Protein AF-C7NK26-F1 (afdb_monomer)

Structure (mmCIF, N/CA/C/O backbone):
data_AF-C7NK26-F1
#
_entry.id   AF-C7NK26-F1
#
loop_
_atom_site.group_PDB
_atom_site.id
_atom_site.type_symbol
_atom_site.label_atom_id
_atom_site.label_alt_id
_atom_site.label_comp_id
_atom_site.label_asym_id
_atom_site.label_entity_id
_atom_site.label_seq_id
_atom_site.pdbx_PDB_ins_code
_atom_site.Cartn_x
_atom_site.Cartn_y
_atom_site.Cartn_z
_atom_site.occupancy
_atom_site.B_iso_or_equiv
_atom_site.auth_seq_id
_atom_site.auth_comp_id
_atom_site.auth_asym_id
_atom_site.auth_atom_id
_atom_site.pdbx_PDB_model_num
ATOM 1 N N . MET A 1 1 ? 11.259 28.317 -22.699 1.00 64.19 1 MET A N 1
ATOM 2 C CA . MET A 1 1 ? 11.504 27.214 -23.655 1.00 64.19 1 MET A CA 1
ATOM 3 C C . MET A 1 1 ? 12.281 26.148 -22.908 1.00 64.19 1 MET A C 1
ATOM 5 O O . MET A 1 1 ? 13.003 26.526 -21.998 1.00 64.19 1 MET A O 1
ATOM 9 N N . SER A 1 2 ? 12.074 24.866 -23.210 1.00 86.12 2 SER A N 1
ATOM 10 C CA . SER A 1 2 ? 12.873 23.803 -22.587 1.00 86.12 2 SER A CA 1
ATOM 11 C C . SER A 1 2 ? 14.300 23.854 -23.111 1.00 86.12 2 SER A C 1
ATOM 13 O O . SER A 1 2 ? 14.474 24.020 -24.318 1.00 86.12 2 SER A O 1
ATOM 15 N N . THR A 1 3 ? 15.274 23.704 -22.221 1.00 96.38 3 THR A N 1
ATOM 16 C CA . THR A 1 3 ? 16.693 23.663 -22.591 1.00 96.38 3 THR A CA 1
ATOM 17 C C . THR A 1 3 ? 17.074 22.291 -23.152 1.00 96.38 3 THR A C 1
ATOM 19 O O . THR A 1 3 ? 16.525 21.265 -22.738 1.00 96.38 3 THR A O 1
ATOM 22 N N . VAL A 1 4 ? 17.989 22.257 -24.120 1.00 98.00 4 VAL A N 1
ATOM 23 C CA . VAL A 1 4 ? 18.439 21.047 -24.818 1.00 98.00 4 VAL A CA 1
ATOM 24 C C . VAL A 1 4 ? 19.933 20.836 -24.603 1.00 98.00 4 VAL A C 1
ATOM 26 O O . VAL A 1 4 ? 20.753 21.602 -25.108 1.00 98.00 4 VAL A O 1
ATOM 29 N N . SER A 1 5 ? 20.279 19.734 -23.942 1.00 98.44 5 SER A N 1
ATOM 30 C CA . SER A 1 5 ? 21.644 19.208 -23.903 1.00 98.44 5 SER A CA 1
ATOM 31 C C . SER A 1 5 ? 21.806 18.135 -24.969 1.00 98.44 5 SER A C 1
ATOM 33 O O . SER A 1 5 ? 20.996 17.208 -25.041 1.00 98.44 5 SER A O 1
ATOM 35 N N . VAL A 1 6 ? 22.860 18.223 -25.780 1.00 98.06 6 VAL A N 1
ATOM 36 C CA . VAL A 1 6 ? 23.216 17.180 -26.754 1.00 98.06 6 VAL A CA 1
ATOM 37 C C . VAL A 1 6 ? 24.378 16.360 -26.216 1.00 98.06 6 VAL A C 1
ATOM 39 O O . VAL A 1 6 ? 25.456 16.887 -25.975 1.00 98.06 6 VAL A O 1
ATOM 42 N N . ILE A 1 7 ? 24.164 15.064 -26.037 1.00 97.56 7 ILE A N 1
ATOM 43 C CA . ILE A 1 7 ? 25.136 14.113 -25.515 1.00 97.56 7 ILE A CA 1
ATOM 44 C C . ILE A 1 7 ? 25.756 13.358 -26.689 1.00 97.56 7 ILE A C 1
ATOM 46 O O . ILE A 1 7 ? 25.032 12.759 -27.487 1.00 97.56 7 ILE A O 1
ATOM 50 N N . ILE A 1 8 ? 27.089 13.366 -26.765 1.00 95.56 8 ILE A N 1
ATOM 51 C CA . ILE A 1 8 ? 27.863 12.692 -27.813 1.00 95.56 8 ILE A CA 1
ATOM 52 C C . ILE A 1 8 ? 28.898 11.769 -27.158 1.00 95.56 8 ILE A C 1
ATOM 54 O O . ILE A 1 8 ? 29.943 12.244 -26.707 1.00 95.56 8 ILE A O 1
ATOM 58 N N . PRO A 1 9 ? 28.634 10.454 -27.081 1.00 93.81 9 PRO A N 1
ATOM 59 C CA . PRO A 1 9 ? 29.639 9.470 -26.700 1.00 93.81 9 PRO A CA 1
ATOM 60 C C . PRO A 1 9 ? 30.716 9.342 -27.785 1.00 93.81 9 PRO A C 1
ATOM 62 O O . PRO A 1 9 ? 30.392 9.169 -28.962 1.00 93.81 9 PRO A O 1
ATOM 65 N N . VAL A 1 10 ? 31.990 9.387 -27.393 1.00 90.69 10 VAL A N 1
ATOM 66 C CA . VAL A 1 10 ? 33.137 9.300 -28.309 1.00 90.69 10 VAL A CA 1
ATOM 67 C C . VAL A 1 10 ? 34.118 8.240 -27.818 1.00 90.69 10 VAL A C 1
ATOM 69 O O . VAL A 1 10 ? 34.460 8.193 -26.638 1.00 90.69 10 VAL A O 1
ATOM 72 N N . LEU A 1 11 ? 34.578 7.389 -28.737 1.00 88.38 11 LEU A N 1
ATOM 73 C CA . LEU A 1 11 ? 35.594 6.369 -28.483 1.00 88.38 11 LEU A CA 1
ATOM 74 C C . LEU A 1 11 ? 36.707 6.498 -29.524 1.00 88.38 11 LEU A C 1
ATOM 76 O O . LEU A 1 11 ? 36.567 5.971 -30.624 1.00 88.38 11 LEU A O 1
ATOM 80 N N . ASP A 1 12 ? 37.781 7.207 -29.171 1.00 85.06 12 ASP A N 1
ATOM 81 C CA . ASP A 1 12 ? 38.985 7.386 -30.000 1.00 85.06 12 ASP A CA 1
ATOM 82 C C . ASP A 1 12 ? 38.704 7.879 -31.447 1.00 85.06 12 ASP A C 1
ATOM 84 O O . ASP A 1 12 ? 39.471 7.597 -32.365 1.00 85.06 12 ASP A O 1
ATOM 88 N N . ASP A 1 13 ? 37.606 8.620 -31.667 1.00 84.81 13 ASP A N 1
ATOM 89 C CA . ASP A 1 13 ? 37.124 9.042 -32.999 1.00 84.81 13 ASP A CA 1
ATOM 90 C C . ASP A 1 13 ? 36.952 10.567 -33.099 1.00 84.81 13 ASP A C 1
ATOM 92 O O . ASP A 1 13 ? 35.888 11.135 -33.362 1.00 84.81 13 ASP A O 1
ATOM 96 N N . ALA A 1 14 ? 38.059 11.240 -32.820 1.00 83.94 14 ALA A N 1
ATOM 97 C CA . ALA A 1 14 ? 38.217 12.685 -32.863 1.00 83.94 14 ALA A CA 1
ATOM 98 C C . ALA A 1 14 ? 37.783 13.342 -34.202 1.00 83.94 14 ALA A C 1
ATOM 100 O O . ALA A 1 14 ? 37.093 14.366 -34.161 1.00 83.94 14 ALA A O 1
ATOM 101 N N . PRO A 1 15 ? 38.141 12.797 -35.385 1.00 87.19 15 PRO A N 1
ATOM 102 C CA . PRO A 1 15 ? 37.735 13.375 -36.668 1.00 87.19 15 PRO A CA 1
ATOM 103 C C . PRO A 1 15 ? 36.224 13.316 -36.916 1.00 87.19 15 PRO A C 1
ATOM 105 O O . PRO A 1 15 ? 35.656 14.286 -37.418 1.00 87.19 15 PRO A O 1
ATOM 108 N N . ALA A 1 16 ? 35.562 12.212 -36.551 1.00 88.25 16 ALA A N 1
ATOM 109 C CA . ALA A 1 16 ? 34.112 12.099 -36.682 1.00 88.25 16 ALA A CA 1
ATOM 110 C C . ALA A 1 16 ? 33.396 13.132 -35.797 1.00 88.25 16 ALA A C 1
ATOM 112 O O . ALA A 1 16 ? 32.502 13.839 -36.270 1.00 88.25 16 ALA A O 1
ATOM 113 N N . LEU A 1 17 ? 33.869 13.303 -34.554 1.00 90.38 17 LEU A N 1
ATOM 114 C CA . LEU A 1 17 ? 33.340 14.307 -33.631 1.00 90.38 17 LEU A CA 1
ATOM 115 C C . LEU A 1 17 ? 33.382 15.726 -34.222 1.00 90.38 17 LEU A C 1
ATOM 117 O O . LEU A 1 17 ? 32.386 16.440 -34.123 1.00 90.38 17 LEU A O 1
ATOM 121 N N . ASP A 1 18 ? 34.492 16.144 -34.841 1.00 89.00 18 ASP A N 1
ATOM 122 C CA . ASP A 1 18 ? 34.608 17.493 -35.427 1.00 89.00 18 ASP A CA 1
ATOM 123 C C . ASP A 1 18 ? 33.568 17.720 -36.540 1.00 89.00 18 ASP A C 1
ATOM 125 O O . ASP A 1 18 ? 32.911 18.764 -36.594 1.00 89.00 18 ASP A O 1
ATOM 129 N N . VAL A 1 19 ? 33.322 16.699 -37.367 1.00 90.94 19 VAL A N 1
ATOM 130 C CA . VAL A 1 19 ? 32.265 16.737 -38.388 1.00 90.94 19 VAL A CA 1
ATOM 131 C C . VAL A 1 19 ? 30.880 16.851 -37.744 1.00 90.94 19 VAL A C 1
ATOM 133 O O . VAL A 1 19 ? 30.080 17.692 -38.166 1.00 90.94 19 VAL A O 1
ATOM 136 N N . CYS A 1 20 ? 30.588 16.050 -36.714 1.00 93.44 20 CYS A N 1
ATOM 137 C CA . CYS A 1 20 ? 29.316 16.106 -35.990 1.00 93.44 20 CYS A CA 1
ATOM 138 C C . CYS A 1 20 ? 29.084 17.491 -35.358 1.00 93.44 20 CYS A C 1
ATOM 140 O O . CYS A 1 20 ? 28.006 18.073 -35.514 1.00 93.44 20 CYS A O 1
ATOM 142 N N . LEU A 1 21 ? 30.104 18.077 -34.721 1.00 93.19 21 LEU A N 1
ATOM 143 C CA . LEU A 1 21 ? 30.038 19.436 -34.172 1.00 93.19 21 LEU A CA 1
ATOM 144 C C . LEU A 1 21 ? 29.749 20.473 -35.269 1.00 93.19 21 LEU A C 1
ATOM 146 O O . LEU A 1 21 ? 28.886 21.331 -35.079 1.00 93.19 21 LEU A O 1
ATOM 150 N N . GLY A 1 22 ? 30.356 20.347 -36.453 1.00 92.94 22 GLY A N 1
ATOM 151 C CA . GLY A 1 22 ? 30.059 21.207 -37.606 1.00 92.94 22 GLY A CA 1
ATOM 152 C C . GLY A 1 22 ? 28.618 21.093 -38.134 1.00 92.94 22 GLY A C 1
ATOM 153 O O . GLY A 1 22 ? 28.073 22.043 -38.705 1.00 92.94 22 GLY A O 1
ATOM 154 N N . HIS A 1 23 ? 27.951 19.951 -37.947 1.00 95.12 23 HIS A N 1
ATOM 155 C CA . HIS A 1 23 ? 26.511 19.809 -38.204 1.00 95.12 23 HIS A CA 1
ATOM 156 C C . HIS A 1 23 ? 25.652 20.465 -37.112 1.00 95.12 23 HIS A C 1
ATOM 158 O O . HIS A 1 23 ? 24.614 21.059 -37.416 1.00 95.12 23 HIS A O 1
ATOM 164 N N . LEU A 1 24 ? 26.093 20.425 -35.854 1.00 94.94 24 LEU A N 1
ATOM 165 C CA . LEU A 1 24 ? 25.411 21.108 -34.753 1.00 94.94 24 LEU A CA 1
ATOM 166 C C . LEU A 1 24 ? 25.532 22.639 -34.841 1.00 94.94 24 LEU A C 1
ATOM 168 O O . LEU A 1 24 ? 24.592 23.349 -34.496 1.00 94.94 24 LEU A O 1
ATOM 172 N N . MET A 1 25 ? 26.634 23.165 -35.383 1.00 93.62 25 MET A N 1
ATOM 173 C CA . MET A 1 25 ? 26.797 24.605 -35.648 1.00 93.62 25 MET A CA 1
ATOM 174 C C . MET A 1 25 ? 25.788 25.153 -36.666 1.00 93.62 25 MET A C 1
ATOM 176 O O . MET A 1 25 ? 25.478 26.341 -36.649 1.00 93.62 25 MET A O 1
ATOM 180 N N . ARG A 1 26 ? 25.278 24.300 -37.561 1.00 94.62 26 ARG A N 1
ATOM 181 C CA . ARG A 1 26 ? 24.314 24.674 -38.609 1.00 94.62 26 ARG A CA 1
ATOM 182 C C . ARG A 1 26 ? 22.858 24.570 -38.161 1.00 94.62 26 ARG A C 1
ATOM 184 O O . ARG A 1 26 ? 21.955 24.814 -38.961 1.00 94.62 26 ARG A O 1
ATOM 191 N N . GLN A 1 27 ? 22.609 24.207 -36.903 1.00 96.44 27 GLN A N 1
ATOM 192 C CA . GLN A 1 27 ? 21.247 24.077 -36.405 1.00 96.44 27 GLN A CA 1
ATOM 193 C C . GLN A 1 27 ? 20.533 25.430 -36.403 1.00 96.44 27 GLN A C 1
ATOM 195 O O . GLN A 1 27 ? 21.051 26.430 -35.914 1.00 96.44 27 GLN A O 1
ATOM 200 N N . ARG A 1 28 ? 19.293 25.450 -36.898 1.00 94.38 28 ARG A N 1
ATOM 201 C CA . ARG A 1 28 ? 18.422 26.641 -36.863 1.00 94.38 28 ARG A CA 1
ATOM 202 C C . ARG A 1 28 ? 18.053 27.056 -35.439 1.00 94.38 28 ARG A C 1
ATOM 204 O O . ARG A 1 28 ? 17.758 28.219 -35.193 1.00 94.38 28 ARG A O 1
ATOM 211 N N . VAL A 1 29 ? 18.028 26.084 -34.531 1.00 94.44 29 VAL A N 1
ATOM 212 C CA . VAL A 1 29 ? 17.912 26.274 -33.085 1.00 94.44 29 VAL A CA 1
ATOM 213 C C . VAL A 1 29 ? 19.151 25.632 -32.486 1.00 94.44 29 VAL A C 1
ATOM 215 O O . VAL A 1 29 ? 19.335 24.430 -32.646 1.00 94.44 29 VAL A O 1
ATOM 218 N N . LEU A 1 30 ? 20.015 26.422 -31.859 1.00 96.00 30 LEU A N 1
ATOM 219 C CA . LEU A 1 30 ? 21.247 25.902 -31.272 1.00 96.00 30 LEU A CA 1
ATOM 220 C C . LEU A 1 30 ? 20.942 25.074 -30.013 1.00 96.00 30 LEU A C 1
ATOM 222 O O . LEU A 1 30 ? 19.963 25.371 -29.323 1.00 96.00 30 LEU A O 1
ATOM 226 N N . PRO A 1 31 ? 21.747 24.042 -29.709 1.00 96.62 31 PRO A N 1
ATOM 227 C CA . PRO A 1 31 ? 21.687 23.387 -28.409 1.00 96.62 31 PRO A CA 1
ATOM 228 C C . PRO A 1 31 ? 22.169 24.340 -27.308 1.00 96.62 31 PRO A C 1
ATOM 230 O O . PRO A 1 31 ? 23.065 25.153 -27.536 1.00 96.62 31 PRO A O 1
ATOM 233 N N . ASP A 1 32 ? 21.598 24.219 -26.110 1.00 97.00 32 ASP A N 1
ATOM 234 C CA . ASP A 1 32 ? 22.007 25.020 -24.951 1.00 97.00 32 ASP A CA 1
ATOM 235 C C . ASP A 1 32 ? 23.359 24.556 -24.397 1.00 97.00 32 ASP A C 1
ATOM 237 O O . ASP A 1 32 ? 24.129 25.364 -23.886 1.00 97.00 32 ASP A O 1
ATOM 241 N N . GLU A 1 33 ? 23.670 23.265 -24.527 1.00 95.75 33 GLU A N 1
ATOM 242 C CA . GLU A 1 33 ? 25.011 22.723 -24.309 1.00 95.75 33 GLU A CA 1
ATOM 243 C C . GLU A 1 33 ? 25.246 21.449 -25.128 1.00 95.75 33 GLU A C 1
ATOM 245 O O . GLU A 1 33 ? 24.313 20.730 -25.504 1.00 95.75 33 GLU A O 1
ATOM 250 N N . VAL A 1 34 ? 26.520 21.133 -25.348 1.00 96.25 34 VAL A N 1
ATOM 251 C CA . VAL A 1 34 ? 26.964 19.833 -25.851 1.00 96.25 34 VAL A CA 1
ATOM 252 C C . VAL A 1 34 ? 27.844 19.163 -24.800 1.00 96.25 34 VAL A C 1
ATOM 254 O O . VAL A 1 34 ? 28.833 19.729 -24.339 1.00 96.25 34 VAL A O 1
ATOM 257 N N . VAL A 1 35 ? 27.494 17.939 -24.421 1.00 95.62 35 VAL A N 1
ATOM 258 C CA . VAL A 1 35 ? 28.255 17.097 -23.499 1.00 95.62 35 VAL A CA 1
ATOM 259 C C . VAL A 1 35 ? 28.944 16.008 -24.310 1.00 95.62 35 VAL A C 1
ATOM 261 O O . VAL A 1 35 ? 28.315 15.056 -24.771 1.00 95.62 35 VAL A O 1
ATOM 264 N N . VAL A 1 36 ? 30.251 16.155 -24.496 1.00 94.50 36 VAL A N 1
ATOM 265 C CA . VAL A 1 36 ? 31.098 15.148 -25.137 1.00 94.50 36 VAL A CA 1
ATOM 266 C C . VAL A 1 36 ? 31.571 14.182 -24.063 1.00 94.50 36 VAL A C 1
ATOM 268 O O . VAL A 1 36 ? 32.227 14.596 -23.108 1.00 94.50 36 VAL A O 1
ATOM 271 N N . VAL A 1 37 ? 31.244 12.901 -24.206 1.00 93.50 37 VAL A N 1
ATOM 272 C CA . VAL A 1 37 ? 31.674 11.873 -23.253 1.00 93.50 37 VAL A CA 1
ATOM 273 C C . VAL A 1 37 ? 32.860 11.128 -23.837 1.00 93.50 37 VAL A C 1
ATOM 275 O O . VAL A 1 37 ? 32.704 10.337 -24.767 1.00 93.50 37 VAL A O 1
ATOM 278 N N . ASP A 1 38 ? 34.039 11.408 -23.294 1.00 90.94 38 ASP A N 1
ATOM 279 C CA . ASP A 1 38 ? 35.284 10.757 -23.674 1.00 90.94 38 ASP A CA 1
ATOM 280 C C . ASP A 1 38 ? 35.380 9.397 -22.983 1.00 90.94 38 ASP A C 1
ATOM 282 O O . ASP A 1 38 ? 35.500 9.305 -21.755 1.00 90.94 38 ASP A O 1
ATOM 286 N N . ASN A 1 39 ? 35.277 8.348 -23.791 1.00 88.44 39 ASN A N 1
ATOM 287 C CA . ASN A 1 39 ? 35.291 6.959 -23.358 1.00 88.44 39 ASN A CA 1
ATOM 288 C C . ASN A 1 39 ? 36.464 6.167 -23.968 1.00 88.44 39 ASN A C 1
ATOM 290 O O . ASN A 1 39 ? 36.445 4.933 -23.964 1.00 88.44 39 ASN A O 1
ATOM 294 N N . GLY A 1 40 ? 37.453 6.883 -24.523 1.00 80.88 40 GLY A N 1
ATOM 295 C CA . GLY A 1 40 ? 38.662 6.347 -25.144 1.00 80.88 40 GLY A CA 1
ATOM 296 C C . GLY A 1 40 ? 39.924 6.506 -24.300 1.00 80.88 40 GLY A C 1
ATOM 297 O O . GLY A 1 40 ? 39.919 7.077 -23.211 1.00 80.88 40 GLY A O 1
ATOM 298 N N . GLU A 1 41 ? 41.020 5.958 -24.820 1.00 70.94 41 GLU A N 1
ATOM 299 C CA . GLU A 1 41 ? 42.360 6.097 -24.231 1.00 70.94 41 GLU A CA 1
ATOM 300 C C . GLU A 1 41 ? 43.069 7.352 -24.759 1.00 70.94 41 GLU A C 1
ATOM 302 O O . GLU A 1 41 ? 43.975 7.884 -24.113 1.00 70.94 41 GLU A O 1
ATOM 307 N N . GLN A 1 42 ? 42.653 7.844 -25.930 1.00 69.25 42 GLN A N 1
ATOM 308 C CA . GLN A 1 42 ? 43.178 9.065 -26.526 1.00 69.25 42 GLN A CA 1
ATOM 309 C C . GLN A 1 42 ? 42.369 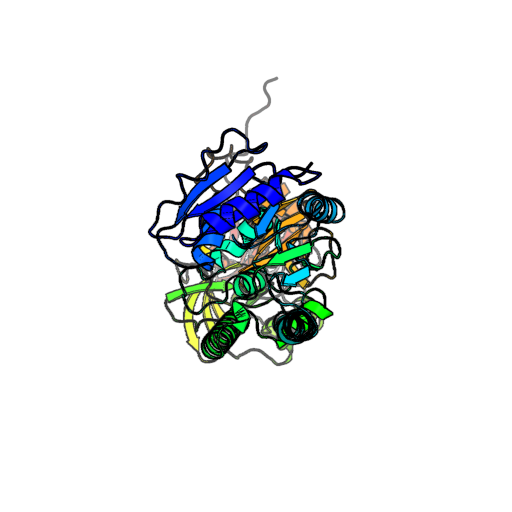10.283 -26.057 1.00 69.25 42 GLN A C 1
ATOM 311 O O . GLN A 1 42 ? 41.156 10.310 -26.258 1.00 69.25 42 GLN A O 1
ATOM 316 N N . PRO A 1 43 ? 43.007 11.329 -25.491 1.00 64.62 43 PRO A N 1
ATOM 317 C CA . PRO A 1 43 ? 42.287 12.504 -25.018 1.00 64.62 43 PRO A CA 1
ATOM 318 C C . PRO A 1 43 ? 41.560 13.225 -26.159 1.00 64.62 43 PRO A C 1
ATOM 320 O O . PRO A 1 43 ? 42.174 13.887 -26.997 1.00 64.62 43 PRO A O 1
ATOM 323 N N . THR A 1 44 ? 40.231 13.192 -26.133 1.00 67.31 44 THR A N 1
ATOM 324 C CA . THR A 1 44 ? 39.365 13.937 -27.062 1.00 67.31 44 THR A CA 1
ATOM 325 C C . THR A 1 44 ? 39.319 15.436 -26.700 1.00 67.31 44 THR A C 1
ATOM 327 O O . THR A 1 44 ? 38.918 16.292 -27.492 1.00 67.31 44 THR A O 1
ATOM 330 N N . ALA A 1 45 ? 39.815 15.788 -25.505 1.00 56.88 45 ALA A N 1
ATOM 331 C CA . ALA A 1 45 ? 39.828 17.135 -24.932 1.00 56.88 45 ALA A CA 1
ATOM 332 C C . ALA A 1 45 ? 40.553 18.205 -25.778 1.00 56.88 45 ALA A C 1
ATOM 334 O O . ALA A 1 45 ? 40.286 19.395 -25.601 1.00 56.88 45 ALA A O 1
ATOM 335 N N . GLY A 1 46 ? 41.452 17.811 -26.690 1.00 57.72 46 GLY A N 1
ATOM 336 C CA . GLY A 1 46 ? 42.164 18.738 -27.578 1.00 57.72 46 GLY A CA 1
ATOM 337 C C . GLY A 1 46 ? 41.283 19.381 -28.658 1.00 57.72 46 GLY A C 1
ATOM 338 O O . GLY A 1 46 ? 41.512 20.533 -29.014 1.00 57.72 46 GLY A O 1
ATOM 339 N N . LEU A 1 47 ? 40.246 18.680 -29.135 1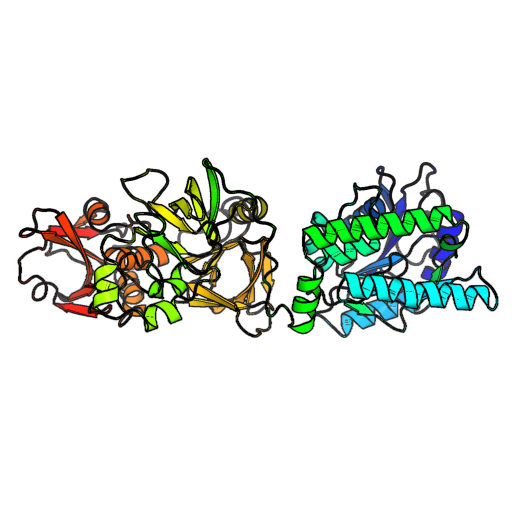.00 58.38 47 LEU A N 1
ATOM 340 C CA . LEU A 1 47 ? 39.346 19.149 -30.205 1.00 58.38 47 LEU A CA 1
ATOM 341 C C . LEU A 1 47 ? 38.161 19.976 -29.695 1.00 58.38 47 LEU A C 1
ATOM 343 O O . LEU A 1 47 ? 37.604 20.789 -30.424 1.00 58.38 47 LEU A O 1
ATOM 347 N N . VAL A 1 48 ? 37.808 19.817 -28.419 1.00 59.78 48 VAL A N 1
ATOM 348 C CA . VAL A 1 48 ? 36.651 20.475 -27.787 1.00 59.78 48 VAL A CA 1
ATOM 349 C C . VAL A 1 48 ? 36.951 21.921 -27.347 1.00 59.78 48 VAL A C 1
ATOM 351 O O . VAL A 1 48 ? 36.055 22.671 -26.974 1.00 59.78 48 VAL A O 1
ATOM 354 N N . ARG A 1 49 ? 38.209 22.369 -27.448 1.00 57.50 49 ARG A N 1
ATOM 355 C CA . ARG A 1 49 ? 38.643 23.745 -27.122 1.00 57.50 49 ARG A CA 1
ATOM 356 C C . ARG A 1 49 ? 38.568 24.717 -28.306 1.00 57.50 49 ARG A C 1
ATOM 358 O O . ARG A 1 49 ? 39.309 25.697 -28.353 1.00 57.50 49 ARG A O 1
ATOM 365 N N . ARG A 1 50 ? 37.693 24.445 -29.269 1.00 64.88 50 ARG A N 1
ATOM 366 C CA . ARG A 1 50 ? 37.381 25.356 -30.370 1.00 64.88 50 ARG A CA 1
ATOM 367 C C . ARG A 1 50 ? 36.599 26.558 -29.836 1.00 64.88 50 ARG A C 1
ATOM 369 O O . ARG A 1 50 ? 35.461 26.422 -29.401 1.00 64.88 50 ARG A O 1
ATOM 376 N N . SER A 1 51 ? 37.222 27.735 -29.837 1.00 59.44 51 SER A N 1
ATOM 377 C CA . SER A 1 51 ? 36.611 28.998 -29.392 1.00 59.44 51 SER A CA 1
ATOM 378 C C . SER A 1 51 ? 35.567 29.559 -30.368 1.00 59.44 51 SER A C 1
ATOM 380 O O . SER A 1 51 ? 34.944 30.573 -30.070 1.00 59.44 51 SER A O 1
ATOM 382 N N . ASP A 1 52 ? 35.372 28.917 -31.522 1.00 78.88 52 ASP A N 1
ATOM 383 C CA . ASP A 1 52 ? 34.445 29.316 -32.584 1.00 78.88 52 ASP A CA 1
ATOM 384 C C . ASP A 1 52 ? 33.089 28.586 -32.549 1.00 78.88 52 ASP A C 1
ATOM 386 O O . ASP A 1 52 ? 32.234 28.837 -33.399 1.00 78.88 52 ASP A O 1
ATOM 390 N N . LEU A 1 53 ? 32.860 27.700 -31.573 1.00 86.75 53 LEU A N 1
ATOM 391 C CA . LEU A 1 53 ? 31.568 27.031 -31.411 1.00 86.75 53 LEU A CA 1
ATOM 392 C C . LEU A 1 53 ? 30.523 27.989 -30.802 1.00 86.75 53 LEU A C 1
ATOM 394 O O . LEU A 1 53 ? 30.802 28.640 -29.795 1.00 86.75 53 LEU A O 1
ATOM 398 N N . PRO A 1 54 ? 29.296 28.061 -31.357 1.00 90.44 54 PRO A N 1
ATOM 399 C CA . PRO A 1 54 ? 28.262 28.991 -30.900 1.00 90.44 54 PRO A CA 1
ATOM 400 C C . PRO A 1 54 ? 27.479 28.488 -29.670 1.00 90.44 54 PRO A C 1
ATOM 402 O O . PRO A 1 54 ? 26.475 29.088 -29.296 1.00 90.44 54 PRO A O 1
ATOM 405 N N . PHE A 1 55 ? 27.909 27.383 -29.058 1.00 91.44 55 PHE A N 1
ATOM 406 C CA . PHE A 1 55 ? 27.308 26.757 -27.878 1.00 91.44 55 PHE A CA 1
ATOM 407 C C . PHE A 1 55 ? 28.409 26.229 -26.944 1.00 91.44 55 PHE A C 1
ATOM 409 O O . PHE A 1 55 ? 29.497 25.880 -27.414 1.00 91.44 55 PHE A O 1
ATOM 416 N N . PRO A 1 56 ? 28.157 26.147 -25.625 1.00 92.38 56 PRO A N 1
ATOM 417 C CA . PRO A 1 56 ? 29.130 25.614 -24.685 1.00 92.38 56 PRO A CA 1
ATOM 418 C C . PRO A 1 56 ? 29.303 24.107 -24.889 1.00 92.38 56 PRO A C 1
ATOM 420 O O . PRO A 1 56 ? 28.327 23.365 -25.016 1.00 92.38 56 PRO A O 1
ATOM 423 N N . VAL A 1 57 ? 30.557 23.651 -24.879 1.00 91.75 57 VAL A N 1
ATOM 424 C CA . VAL A 1 57 ? 30.890 22.226 -24.926 1.00 91.75 57 VAL A CA 1
ATOM 425 C C . VAL A 1 57 ? 31.625 21.823 -23.658 1.00 91.75 57 VAL A C 1
ATOM 427 O O . VAL A 1 57 ? 32.597 22.464 -23.256 1.00 91.75 57 VAL A O 1
ATOM 430 N N . ARG A 1 58 ? 31.172 20.740 -23.028 1.00 90.56 58 ARG A N 1
ATOM 431 C CA . ARG A 1 58 ? 31.797 20.156 -21.841 1.00 90.56 58 ARG A CA 1
ATOM 432 C C . ARG A 1 58 ? 32.236 18.734 -22.127 1.00 90.56 58 ARG A C 1
ATOM 434 O O . ARG A 1 58 ? 31.481 17.951 -22.692 1.00 90.56 58 ARG A O 1
ATOM 441 N N . VAL A 1 59 ? 33.449 18.408 -21.695 1.00 90.69 59 VAL A N 1
ATOM 442 C CA . VAL A 1 59 ? 33.991 17.052 -21.781 1.00 90.69 59 VAL A CA 1
ATOM 443 C C . VAL A 1 59 ? 33.795 16.350 -20.447 1.00 90.69 59 VAL A C 1
ATOM 445 O O . VAL A 1 59 ? 34.197 16.871 -19.407 1.00 90.69 59 VAL A O 1
ATOM 448 N N . VAL A 1 60 ? 33.186 15.172 -20.487 1.00 92.19 60 VAL A N 1
ATOM 449 C CA . VAL A 1 60 ? 33.030 14.265 -19.350 1.00 92.19 60 VAL A CA 1
ATOM 450 C C . VAL A 1 60 ? 33.875 13.036 -19.632 1.00 92.19 60 VAL A C 1
ATOM 452 O O . VAL A 1 60 ? 33.734 12.426 -20.686 1.00 92.19 60 VAL A O 1
ATOM 455 N N . HIS A 1 61 ? 34.760 12.677 -18.709 1.00 91.38 61 HIS A N 1
ATOM 456 C CA . HIS A 1 61 ? 35.548 11.457 -18.830 1.00 91.38 61 HIS A CA 1
ATOM 457 C C . HIS A 1 61 ? 34.809 10.295 -18.159 1.00 91.38 61 HIS A C 1
ATOM 459 O O . HIS A 1 61 ? 34.493 10.381 -16.972 1.00 91.38 61 HIS A O 1
ATOM 465 N N . GLU A 1 62 ? 34.545 9.219 -18.904 1.00 92.25 62 GLU A N 1
ATOM 466 C CA . GLU A 1 62 ? 33.980 7.977 -18.367 1.00 92.25 62 GLU A CA 1
ATOM 467 C C . GLU A 1 62 ? 35.019 6.852 -18.504 1.00 92.25 62 GLU A C 1
ATOM 469 O O . GLU A 1 62 ? 35.258 6.379 -19.620 1.00 92.25 62 GLU A O 1
ATOM 474 N N . PRO A 1 63 ? 35.638 6.410 -17.394 1.00 87.38 63 PRO A N 1
ATOM 475 C CA . PRO A 1 63 ? 36.708 5.415 -17.430 1.00 87.38 63 PRO A CA 1
ATOM 476 C C . PRO A 1 63 ? 36.220 4.005 -17.797 1.00 87.38 63 PRO A C 1
ATOM 478 O O . PRO A 1 63 ? 37.010 3.172 -18.246 1.00 87.38 63 PRO A O 1
ATOM 481 N N . ARG A 1 64 ? 34.931 3.690 -17.615 1.00 88.19 64 ARG A N 1
ATOM 482 C CA . ARG A 1 64 ? 34.374 2.383 -17.985 1.00 88.19 64 ARG A CA 1
ATOM 483 C C . ARG A 1 64 ? 34.047 2.373 -19.466 1.00 88.19 64 ARG A C 1
ATOM 485 O O . ARG A 1 64 ? 33.069 2.980 -19.903 1.00 88.19 64 ARG A O 1
ATOM 492 N N . ARG A 1 65 ? 34.835 1.642 -20.249 1.00 86.62 65 ARG A N 1
ATOM 493 C CA . ARG A 1 65 ? 34.643 1.525 -21.698 1.00 86.62 65 ARG A CA 1
ATOM 494 C C . ARG A 1 65 ? 33.307 0.855 -22.044 1.00 86.62 65 ARG A C 1
ATOM 496 O O . ARG A 1 65 ? 33.068 -0.293 -21.678 1.00 86.62 65 ARG A O 1
ATOM 503 N N . GLY A 1 66 ? 32.473 1.546 -22.813 1.00 86.81 66 GLY A N 1
ATOM 504 C CA . GLY A 1 66 ? 31.171 1.069 -23.262 1.00 86.81 66 GLY A CA 1
ATOM 505 C C . GLY A 1 66 ? 30.233 2.208 -23.663 1.00 86.81 66 GLY A C 1
ATOM 506 O O . GLY A 1 66 ? 30.125 3.227 -22.992 1.00 86.81 66 GLY A O 1
ATOM 507 N N . THR A 1 67 ? 29.471 2.018 -24.741 1.00 87.69 67 THR A N 1
ATOM 508 C CA . THR A 1 67 ? 28.479 3.016 -25.178 1.00 87.69 67 THR A CA 1
ATOM 509 C C . THR A 1 67 ? 27.396 3.258 -24.117 1.00 87.69 67 THR A C 1
ATOM 511 O O . THR A 1 67 ? 26.920 4.383 -23.974 1.00 87.69 67 THR A O 1
ATOM 514 N N . ALA A 1 68 ? 27.022 2.225 -23.351 1.00 89.00 68 ALA A N 1
ATOM 515 C CA . ALA A 1 68 ? 26.016 2.321 -22.293 1.00 89.00 68 ALA A CA 1
ATOM 516 C C . ALA A 1 68 ? 26.493 3.175 -21.104 1.00 89.00 68 ALA A C 1
ATOM 518 O O . ALA A 1 68 ? 25.782 4.094 -20.700 1.00 89.00 68 ALA A O 1
ATOM 519 N N . SER A 1 69 ? 27.702 2.921 -20.591 1.00 91.25 69 SER A N 1
ATOM 520 C CA . SER A 1 69 ? 28.321 3.718 -19.524 1.00 91.25 69 SER A CA 1
ATOM 521 C C . SER A 1 69 ? 28.552 5.161 -19.966 1.00 91.25 69 SER A C 1
ATOM 523 O O . SER A 1 69 ? 28.158 6.080 -19.252 1.00 91.25 69 SER A O 1
ATOM 525 N N . ALA A 1 70 ? 29.078 5.374 -21.176 1.00 92.75 70 ALA A N 1
ATOM 526 C CA . ALA A 1 70 ? 29.286 6.714 -21.718 1.00 92.75 70 ALA A CA 1
ATOM 527 C C . ALA A 1 70 ? 27.966 7.491 -21.873 1.00 92.75 70 ALA A C 1
ATOM 529 O O . ALA A 1 70 ? 27.874 8.660 -21.509 1.00 92.75 70 ALA A O 1
ATOM 530 N N . THR A 1 71 ? 26.910 6.836 -22.363 1.00 94.19 71 THR A N 1
ATOM 531 C CA . THR A 1 71 ? 25.582 7.457 -22.472 1.00 94.19 71 THR A CA 1
ATOM 532 C C . THR A 1 71 ? 25.034 7.855 -21.102 1.00 94.19 71 THR A C 1
ATOM 534 O O . THR A 1 71 ? 24.565 8.981 -20.946 1.00 94.19 71 THR A O 1
ATOM 537 N N . ALA A 1 72 ? 25.104 6.955 -20.116 1.00 94.69 72 ALA A N 1
ATOM 538 C CA . ALA A 1 72 ? 24.623 7.221 -18.763 1.00 94.69 72 ALA A CA 1
ATOM 539 C C . ALA A 1 72 ? 25.378 8.395 -18.119 1.00 94.69 72 ALA A C 1
ATOM 541 O O . ALA A 1 72 ? 24.745 9.343 -17.664 1.00 94.69 72 ALA A O 1
ATOM 542 N N . ALA A 1 73 ? 26.714 8.392 -18.193 1.00 95.44 73 ALA A N 1
ATOM 543 C CA . ALA A 1 73 ? 27.550 9.477 -17.682 1.00 95.44 73 ALA A CA 1
ATOM 5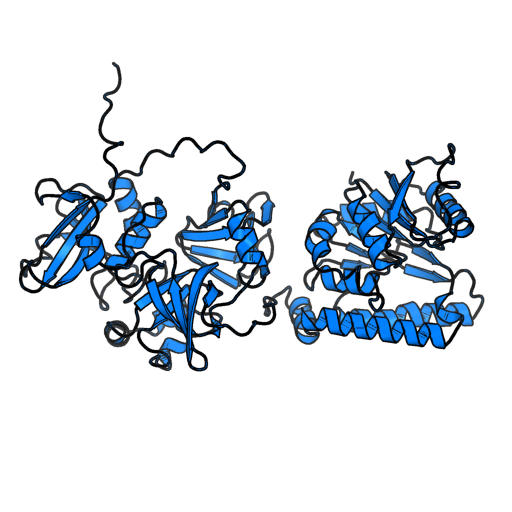44 C C . ALA A 1 73 ? 27.225 10.827 -18.341 1.00 95.44 73 ALA A C 1
ATOM 546 O O . ALA A 1 73 ? 27.155 11.852 -17.666 1.00 95.44 73 ALA A O 1
ATOM 547 N N . GLY A 1 74 ? 26.980 10.833 -19.655 1.00 96.12 74 GLY A N 1
ATOM 548 C CA . GLY A 1 74 ? 26.570 12.036 -20.376 1.00 96.12 74 GLY A CA 1
ATOM 549 C C . GLY A 1 74 ? 25.207 12.565 -19.937 1.00 96.12 74 GLY A C 1
ATOM 550 O O . GLY A 1 74 ? 25.058 13.769 -19.737 1.00 96.12 74 GLY A O 1
ATOM 551 N N . PHE A 1 75 ? 24.221 11.683 -19.752 1.00 97.12 75 PHE A N 1
ATOM 552 C CA . PHE A 1 75 ? 22.898 12.070 -19.256 1.00 97.12 75 PHE A CA 1
ATOM 553 C C . PHE A 1 75 ? 22.918 12.548 -17.805 1.00 97.12 75 PHE A C 1
ATOM 555 O O . PHE A 1 75 ? 22.216 13.504 -17.488 1.00 97.12 75 PHE A O 1
ATOM 562 N N . ASP A 1 76 ? 23.724 11.929 -16.943 1.00 96.31 76 ASP A N 1
ATOM 563 C CA . ASP A 1 76 ? 23.890 12.356 -15.549 1.00 96.31 76 ASP A CA 1
ATOM 564 C C . ASP A 1 76 ? 24.600 13.704 -15.438 1.00 96.31 76 ASP A C 1
ATOM 566 O O . ASP A 1 76 ? 24.302 14.500 -14.548 1.00 96.31 76 ASP A O 1
ATOM 570 N N . ALA A 1 77 ? 25.535 13.972 -16.347 1.00 95.69 77 ALA A N 1
ATOM 571 C CA . ALA A 1 77 ? 26.275 15.217 -16.357 1.00 95.69 77 ALA A CA 1
ATOM 572 C C . ALA A 1 77 ? 25.463 16.388 -16.924 1.00 95.69 77 ALA A C 1
ATOM 574 O O . ALA A 1 77 ? 25.766 17.526 -16.571 1.00 95.69 77 ALA A O 1
ATOM 575 N N . ALA A 1 78 ? 24.504 16.146 -17.819 1.00 97.06 78 ALA A N 1
ATOM 576 C CA . ALA A 1 78 ? 23.760 17.173 -18.546 1.00 97.06 78 ALA A CA 1
ATOM 577 C C . ALA A 1 78 ? 22.832 18.027 -17.654 1.00 97.06 78 ALA A C 1
ATOM 579 O O . ALA A 1 78 ? 22.256 17.554 -16.678 1.00 97.06 78 ALA A O 1
ATOM 580 N N . HIS A 1 79 ? 22.658 19.294 -18.028 1.00 95.56 79 HIS A N 1
ATOM 581 C CA . HIS A 1 79 ? 21.872 20.301 -17.307 1.00 95.56 79 HIS A CA 1
ATOM 582 C C . HIS A 1 79 ? 20.535 20.651 -17.979 1.00 95.56 79 HIS A C 1
ATOM 584 O O . HIS A 1 79 ? 19.718 21.358 -17.391 1.00 95.56 79 HIS A O 1
ATOM 590 N N . GLY A 1 80 ? 20.323 20.218 -19.220 1.00 94.50 80 GLY A N 1
ATOM 591 C CA . GLY A 1 80 ? 19.146 20.554 -20.010 1.00 94.50 80 GLY A CA 1
ATOM 592 C C . GLY A 1 80 ? 17.889 19.804 -19.572 1.00 94.50 80 GLY A C 1
ATOM 593 O O . GLY A 1 80 ? 17.948 18.660 -19.124 1.00 94.50 80 GLY A O 1
ATOM 594 N N . ASP A 1 81 ? 16.723 20.418 -19.779 1.00 95.69 81 ASP A N 1
ATOM 595 C CA . ASP A 1 81 ? 15.418 19.777 -19.571 1.00 95.69 81 ASP A CA 1
ATOM 596 C C . ASP A 1 81 ? 15.208 18.576 -20.510 1.00 95.69 81 ASP A C 1
ATOM 598 O O . ASP A 1 81 ? 14.485 17.621 -20.189 1.00 95.69 81 ASP A O 1
ATOM 602 N N . LEU A 1 82 ? 15.802 18.657 -21.703 1.00 97.88 82 LEU A N 1
ATOM 603 C CA . LEU A 1 82 ? 15.766 17.658 -22.760 1.00 97.88 82 LEU A CA 1
ATOM 604 C C . LEU A 1 82 ? 17.183 17.152 -23.030 1.00 97.88 82 LEU A C 1
ATOM 606 O O . LEU A 1 82 ? 18.087 17.922 -23.344 1.00 97.88 82 LEU A O 1
ATOM 610 N N . LEU A 1 83 ? 17.344 15.838 -22.953 1.00 98.19 83 LEU A N 1
ATOM 611 C CA . LEU A 1 83 ? 18.590 15.125 -23.184 1.00 98.19 83 LEU A CA 1
ATOM 612 C C . LEU A 1 83 ? 18.520 14.487 -24.567 1.00 98.19 83 LEU A C 1
ATOM 614 O O . LEU A 1 83 ? 17.851 13.468 -24.755 1.00 98.19 83 LEU A O 1
ATOM 618 N N . ALA A 1 84 ? 19.152 15.115 -25.550 1.00 97.50 84 ALA A N 1
ATOM 619 C CA . ALA A 1 84 ? 19.273 14.594 -26.903 1.00 97.50 84 ALA A CA 1
ATOM 620 C C . ALA A 1 84 ? 20.571 13.800 -27.041 1.00 97.50 84 ALA A C 1
ATOM 622 O O . ALA A 1 84 ? 21.583 14.167 -26.455 1.00 97.50 84 ALA A O 1
ATOM 623 N N . ARG A 1 85 ? 20.563 12.721 -27.820 1.00 96.50 85 ARG A N 1
ATOM 624 C CA . ARG A 1 85 ? 21.757 11.911 -28.064 1.00 96.50 85 ARG A CA 1
ATOM 625 C C . ARG A 1 85 ? 21.914 11.603 -29.547 1.00 96.50 85 ARG A C 1
ATOM 627 O O . ARG A 1 85 ? 20.953 11.194 -30.207 1.00 96.50 85 ARG A O 1
ATOM 634 N N . CYS A 1 86 ? 23.146 11.751 -30.018 1.00 94.44 86 CYS A N 1
ATOM 635 C CA . CYS A 1 86 ? 23.643 11.164 -31.255 1.00 94.44 86 CYS A CA 1
ATOM 636 C C . CYS A 1 86 ? 25.068 10.627 -31.040 1.00 94.44 86 CYS A C 1
ATOM 638 O O . CYS A 1 86 ? 25.718 10.960 -30.050 1.00 94.44 86 CYS A O 1
ATOM 640 N N . ASP A 1 87 ? 25.543 9.772 -31.940 1.00 92.12 87 ASP A N 1
ATOM 641 C CA . ASP A 1 87 ? 26.902 9.223 -31.877 1.00 92.12 87 ASP A CA 1
ATOM 642 C C . ASP A 1 87 ? 27.903 10.167 -32.580 1.00 92.12 87 ASP A C 1
ATOM 644 O O . ASP A 1 87 ? 27.504 11.079 -33.306 1.00 92.12 87 ASP A O 1
ATOM 648 N N . ALA A 1 88 ? 29.208 9.975 -32.368 1.00 90.94 88 ALA A N 1
ATOM 649 C CA . ALA A 1 88 ? 30.247 10.847 -32.935 1.00 90.94 88 ALA A CA 1
ATOM 650 C C . ALA A 1 88 ? 30.274 10.874 -34.476 1.00 90.94 88 ALA A C 1
ATOM 652 O O . ALA A 1 88 ? 30.647 11.881 -35.064 1.00 90.94 88 ALA A O 1
ATOM 653 N N . ASP A 1 89 ? 29.859 9.790 -35.134 1.00 90.06 89 ASP A N 1
ATOM 654 C CA . ASP A 1 89 ? 29.791 9.638 -36.595 1.00 90.06 89 ASP A CA 1
ATOM 655 C C . ASP A 1 89 ? 28.467 10.138 -37.202 1.00 90.06 89 ASP A C 1
ATOM 657 O O . ASP A 1 89 ? 28.222 10.022 -38.409 1.00 90.06 89 ASP A O 1
ATOM 661 N N . CYS A 1 90 ? 27.594 10.707 -36.370 1.00 93.12 90 CYS A N 1
ATOM 662 C CA . CYS A 1 90 ? 26.316 11.236 -36.804 1.00 93.12 90 CYS A CA 1
ATOM 663 C C . CYS A 1 90 ? 26.451 12.601 -37.483 1.00 93.12 90 CYS A C 1
ATOM 665 O O . CYS A 1 90 ? 27.228 13.474 -37.106 1.00 93.12 90 CYS A O 1
ATOM 667 N N . ARG A 1 91 ? 25.582 12.819 -38.465 1.00 94.62 91 ARG A N 1
ATOM 668 C CA . ARG A 1 91 ? 25.385 14.079 -39.181 1.00 94.62 91 ARG A CA 1
ATOM 669 C C . ARG A 1 91 ? 23.907 14.461 -39.080 1.00 94.62 91 ARG A C 1
ATOM 671 O O . ARG A 1 91 ? 23.114 14.022 -39.923 1.00 94.62 91 ARG A O 1
ATOM 678 N N . PRO A 1 92 ? 23.507 15.189 -38.022 1.00 94.25 92 PRO A N 1
ATOM 679 C CA . PRO A 1 92 ? 22.149 15.705 -37.885 1.00 94.25 92 PRO A CA 1
ATOM 680 C C . PRO A 1 92 ? 21.807 16.728 -38.976 1.00 94.25 92 PRO A C 1
ATOM 682 O O . PRO A 1 92 ? 22.660 17.523 -39.381 1.00 94.25 92 PRO A O 1
ATOM 685 N N . ASP A 1 93 ? 20.551 16.730 -39.428 1.00 94.69 93 ASP A N 1
ATOM 686 C CA . ASP A 1 93 ? 20.024 17.766 -40.330 1.00 94.69 93 ASP A CA 1
ATOM 687 C C . ASP A 1 93 ? 19.898 19.115 -39.595 1.00 94.69 93 ASP A C 1
ATOM 689 O O . ASP A 1 93 ? 19.648 19.140 -38.391 1.00 94.69 93 ASP A O 1
ATOM 693 N N . ASP A 1 94 ? 19.958 20.244 -40.310 1.00 95.94 94 ASP A N 1
ATOM 694 C CA . ASP A 1 94 ? 19.936 21.619 -39.757 1.00 95.94 94 ASP A CA 1
ATOM 695 C C . ASP A 1 94 ? 18.710 21.958 -38.871 1.00 95.94 94 ASP A C 1
ATOM 697 O O . ASP A 1 94 ? 18.677 22.981 -38.187 1.00 95.94 94 ASP A O 1
ATOM 701 N N . GLY A 1 95 ? 17.651 21.146 -38.912 1.00 94.50 95 GLY A N 1
ATOM 702 C CA . GLY A 1 95 ? 16.436 21.320 -38.108 1.00 94.50 95 GLY A CA 1
ATOM 703 C C . GLY A 1 95 ? 16.321 20.392 -36.896 1.00 94.50 95 GLY A C 1
ATOM 704 O O . GLY A 1 95 ? 15.286 20.420 -36.232 1.00 94.50 95 GLY A O 1
ATOM 705 N N . TRP A 1 96 ? 17.319 19.552 -36.618 1.00 96.38 96 TRP A N 1
ATOM 706 C CA . TRP A 1 96 ? 17.228 18.440 -35.668 1.00 96.38 96 TRP A CA 1
ATOM 707 C C . TRP A 1 96 ? 16.911 18.878 -34.226 1.00 96.38 96 TRP A C 1
ATOM 709 O O . TRP A 1 96 ? 15.940 18.388 -33.640 1.00 96.38 96 TRP A O 1
ATOM 719 N N . VAL A 1 97 ? 17.643 19.857 -33.680 1.00 96.44 97 VAL A N 1
ATOM 720 C CA . VAL A 1 97 ? 17.407 20.392 -32.320 1.00 96.44 97 VAL A CA 1
ATOM 721 C C . VAL A 1 97 ? 16.040 21.082 -32.221 1.00 96.44 97 VAL A C 1
ATOM 723 O O . VAL A 1 97 ? 15.291 20.894 -31.261 1.00 96.44 97 VAL A O 1
ATOM 726 N N . GLY A 1 98 ? 15.655 21.835 -33.253 1.00 95.38 98 GLY A N 1
ATOM 727 C CA . GLY A 1 98 ? 14.338 22.471 -33.308 1.00 95.38 98 GLY A CA 1
ATOM 728 C C . GLY A 1 98 ? 13.196 21.449 -33.356 1.00 95.38 98 GLY A C 1
ATOM 729 O O . GLY A 1 98 ? 12.183 21.616 -32.678 1.00 95.38 98 GLY A O 1
ATOM 730 N N . ALA A 1 99 ? 13.368 20.362 -34.112 1.00 95.19 99 ALA A N 1
ATOM 731 C CA . ALA A 1 99 ? 12.362 19.318 -34.274 1.00 95.19 99 ALA A CA 1
ATOM 732 C C . ALA A 1 99 ? 12.099 18.546 -32.971 1.00 95.19 99 ALA A C 1
ATOM 734 O O . ALA A 1 99 ? 10.935 18.303 -32.635 1.00 95.19 99 ALA A O 1
ATOM 735 N N . LEU A 1 100 ? 13.144 18.183 -32.211 1.00 94.94 100 LEU A N 1
ATOM 736 C CA . LEU A 1 100 ? 12.946 17.531 -30.909 1.00 94.94 100 LEU A CA 1
ATOM 737 C C . LEU A 1 100 ? 12.318 18.494 -29.892 1.00 94.94 100 LEU A C 1
ATOM 739 O O . LEU A 1 100 ? 11.354 18.112 -29.225 1.00 94.94 100 LEU A O 1
ATOM 743 N N . ALA A 1 101 ? 12.771 19.751 -29.827 1.00 95.12 101 ALA A N 1
ATOM 744 C CA . ALA A 1 101 ? 12.214 20.740 -28.903 1.00 95.12 101 ALA A CA 1
ATOM 745 C C . ALA A 1 101 ? 10.724 20.997 -29.191 1.00 95.12 101 ALA A C 1
ATOM 747 O O . ALA A 1 101 ? 9.894 20.970 -28.278 1.00 95.12 101 ALA A O 1
ATOM 748 N N . ALA A 1 102 ? 10.358 21.143 -30.468 1.00 94.88 102 ALA A N 1
ATOM 749 C CA . ALA A 1 102 ? 8.970 21.293 -30.899 1.00 94.88 102 ALA A CA 1
ATOM 750 C C . ALA A 1 102 ? 8.113 20.068 -30.541 1.00 94.88 102 ALA A C 1
ATOM 752 O O . ALA A 1 102 ? 6.975 20.217 -30.089 1.00 94.88 102 ALA A O 1
ATOM 753 N N . ALA A 1 103 ? 8.652 18.851 -30.678 1.00 94.75 103 ALA A N 1
ATOM 754 C CA . ALA A 1 103 ? 7.930 17.636 -30.318 1.00 94.75 103 ALA A CA 1
ATOM 755 C C . ALA A 1 103 ? 7.584 17.590 -28.819 1.00 94.75 103 ALA A C 1
ATOM 757 O O . ALA A 1 103 ? 6.440 17.277 -28.474 1.00 94.75 103 ALA A O 1
ATOM 758 N N . PHE A 1 104 ? 8.527 17.929 -27.936 1.00 95.44 104 PHE A N 1
ATOM 759 C CA . PHE A 1 104 ? 8.294 17.970 -26.486 1.00 95.44 104 PHE A CA 1
ATOM 760 C C . PHE A 1 104 ? 7.452 19.165 -26.032 1.00 95.44 104 PHE A C 1
ATOM 762 O O . PHE A 1 104 ? 6.741 19.053 -25.031 1.00 95.44 104 PHE A O 1
ATOM 769 N N . ALA A 1 105 ? 7.503 20.286 -26.752 1.00 93.12 105 ALA A N 1
ATOM 770 C CA . ALA A 1 105 ? 6.626 21.425 -26.504 1.00 93.12 105 ALA A CA 1
ATOM 771 C C . ALA A 1 105 ? 5.163 21.096 -26.848 1.00 93.12 105 ALA A C 1
ATOM 773 O O . ALA A 1 105 ? 4.259 21.451 -26.093 1.00 93.12 105 ALA A O 1
ATOM 774 N N . ALA A 1 106 ? 4.935 20.369 -27.948 1.00 92.19 106 ALA A N 1
ATOM 775 C CA . ALA A 1 106 ? 3.602 19.970 -28.399 1.00 92.19 106 ALA A CA 1
ATOM 776 C C . ALA A 1 106 ? 2.936 18.901 -27.510 1.00 92.19 106 ALA A C 1
ATOM 778 O O . ALA A 1 106 ? 1.714 18.787 -27.506 1.00 92.19 106 ALA A O 1
ATOM 779 N N . ASP A 1 107 ? 3.713 18.104 -26.769 1.00 87.56 107 ASP A N 1
ATOM 780 C CA . ASP A 1 107 ? 3.192 17.065 -25.874 1.00 87.56 107 ASP A CA 1
ATOM 781 C C . ASP A 1 107 ? 3.971 17.043 -24.551 1.00 87.56 107 ASP A C 1
ATOM 783 O O . ASP A 1 107 ? 5.041 16.435 -24.424 1.00 87.56 107 ASP A O 1
ATOM 787 N N . ARG A 1 108 ? 3.399 17.694 -23.530 1.00 85.19 108 ARG A N 1
ATOM 788 C CA . ARG A 1 108 ? 3.979 17.736 -22.179 1.00 85.19 108 ARG A CA 1
ATOM 789 C C . ARG A 1 108 ? 4.069 16.355 -21.523 1.00 85.19 108 ARG A C 1
ATOM 791 O O . ARG A 1 108 ? 4.922 16.165 -20.666 1.00 85.19 108 ARG A O 1
ATOM 798 N N . GLY A 1 109 ? 3.241 15.395 -21.944 1.00 81.81 109 GLY A N 1
ATOM 799 C CA . GLY A 1 109 ? 3.243 14.025 -21.425 1.00 81.81 109 GLY A CA 1
ATOM 800 C C . GLY A 1 109 ? 4.236 13.092 -22.117 1.00 81.81 109 GLY A C 1
ATOM 801 O O . GLY A 1 109 ? 4.268 11.909 -21.799 1.00 81.81 109 GLY A O 1
ATOM 802 N N . LEU A 1 110 ? 5.005 13.579 -23.090 1.00 89.12 110 LEU A N 1
ATOM 803 C CA . LEU A 1 110 ? 5.970 12.769 -23.821 1.00 89.12 110 LEU A CA 1
ATOM 804 C C . LEU A 1 110 ? 7.232 12.518 -22.990 1.00 89.12 110 LEU A C 1
ATOM 806 O O . LEU A 1 110 ? 7.845 13.474 -22.516 1.00 89.12 110 LEU A O 1
ATOM 810 N N . ASP A 1 111 ? 7.645 11.257 -22.878 1.00 91.44 111 ASP A N 1
ATOM 811 C CA . ASP A 1 111 ? 8.862 10.872 -22.155 1.00 91.44 111 ASP A CA 1
ATOM 812 C C . ASP A 1 111 ? 10.091 10.907 -23.060 1.00 91.44 111 ASP A C 1
ATOM 814 O O . ASP A 1 111 ? 11.142 11.404 -22.658 1.00 91.44 111 ASP A O 1
ATOM 818 N N . ALA A 1 112 ? 9.948 10.402 -24.290 1.00 96.62 112 ALA A N 1
ATOM 819 C CA . ALA A 1 112 ? 11.041 10.325 -25.250 1.00 96.62 112 ALA A CA 1
ATOM 820 C C . ALA A 1 112 ? 10.578 10.428 -26.712 1.00 96.62 112 ALA A C 1
ATOM 822 O O . ALA A 1 112 ? 9.433 10.127 -27.070 1.00 96.62 112 ALA A O 1
ATOM 823 N N . VAL A 1 113 ? 11.509 10.810 -27.579 1.00 96.50 113 VAL A N 1
ATOM 824 C CA . VAL A 1 113 ? 11.378 10.795 -29.034 1.00 96.50 113 VAL A CA 1
ATOM 825 C C . VAL A 1 113 ? 12.501 10.001 -29.670 1.00 96.50 113 VAL A C 1
ATOM 827 O O . VAL A 1 113 ? 13.603 9.893 -29.139 1.00 96.50 113 VAL A O 1
ATOM 830 N N . THR A 1 114 ? 12.213 9.469 -30.848 1.00 95.00 114 THR A N 1
ATOM 831 C CA . THR A 1 114 ? 13.206 8.848 -31.719 1.00 95.00 114 THR A CA 1
ATOM 832 C C . THR A 1 114 ? 12.976 9.274 -33.159 1.00 95.00 114 THR A C 1
ATOM 834 O O . THR A 1 114 ? 11.852 9.624 -33.537 1.00 95.00 114 THR A O 1
ATOM 837 N N . GLY A 1 115 ? 14.031 9.244 -33.963 1.00 89.88 115 GLY A N 1
ATOM 838 C CA . GLY A 1 115 ? 14.003 9.740 -35.328 1.00 89.88 115 GLY A CA 1
ATOM 839 C C . GLY A 1 115 ? 14.374 8.707 -36.384 1.00 89.88 115 GLY A C 1
ATOM 840 O O . GLY A 1 115 ? 14.393 7.495 -36.155 1.00 89.88 115 GLY A O 1
ATOM 841 N N . HIS A 1 116 ? 14.619 9.212 -37.586 1.00 85.38 116 HIS A N 1
ATOM 842 C CA . HIS A 1 116 ? 15.066 8.442 -38.735 1.00 85.38 116 HIS A CA 1
ATOM 843 C C . HIS A 1 116 ? 16.590 8.455 -38.842 1.00 85.38 116 HIS A C 1
ATOM 845 O O . HIS A 1 116 ? 17.212 9.507 -38.709 1.00 85.38 116 HIS A O 1
ATOM 851 N N . ILE A 1 117 ? 17.159 7.284 -39.129 1.00 84.81 117 ILE A N 1
ATOM 852 C CA . ILE A 1 117 ? 18.581 7.100 -39.428 1.00 84.81 117 ILE A CA 1
ATOM 853 C C . ILE A 1 117 ? 18.705 6.640 -40.881 1.00 84.81 117 ILE A C 1
ATOM 855 O O . ILE A 1 117 ? 17.936 5.777 -41.324 1.00 84.81 117 ILE A O 1
ATOM 859 N N . ALA A 1 118 ? 19.647 7.228 -41.612 1.00 83.19 118 ALA A N 1
ATOM 860 C CA . ALA A 1 118 ? 20.102 6.749 -42.916 1.00 83.19 118 ALA A CA 1
ATOM 861 C C . ALA A 1 118 ? 21.634 6.627 -42.925 1.00 83.19 118 ALA A C 1
ATOM 863 O O . ALA A 1 118 ? 22.301 7.206 -42.070 1.00 83.19 118 ALA A O 1
ATOM 864 N N . PHE A 1 119 ? 22.189 5.899 -43.892 1.00 83.12 119 PHE A N 1
ATOM 865 C CA 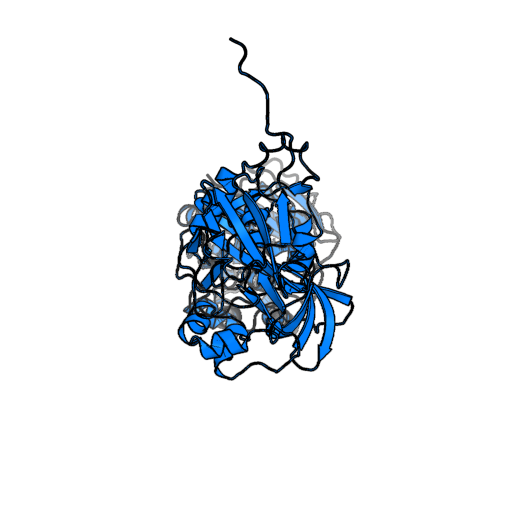. PHE A 1 119 ? 23.636 5.695 -44.004 1.00 83.12 119 PHE A CA 1
ATOM 866 C C . PHE A 1 119 ? 24.212 6.492 -45.171 1.00 83.12 119 PHE A C 1
ATOM 868 O O . PHE A 1 119 ? 23.670 6.420 -46.274 1.00 83.12 119 PHE A O 1
ATOM 875 N N . HIS A 1 120 ? 25.265 7.277 -44.929 1.00 80.94 120 HIS A N 1
ATOM 876 C CA . HIS A 1 120 ? 25.808 8.209 -45.931 1.00 80.94 120 HIS A CA 1
ATOM 877 C C . HIS A 1 120 ? 26.970 7.637 -46.761 1.00 80.94 120 HIS A C 1
ATOM 879 O O . HIS A 1 120 ? 27.313 8.189 -47.803 1.00 80.94 120 HIS A O 1
ATOM 885 N N . ASP A 1 121 ? 27.561 6.537 -46.313 1.00 78.94 121 ASP A N 1
ATOM 886 C CA . ASP A 1 121 ? 28.671 5.802 -46.927 1.00 78.94 121 ASP A CA 1
ATOM 887 C C . ASP A 1 121 ? 28.209 4.627 -47.811 1.00 78.94 121 ASP A C 1
ATOM 889 O O . ASP A 1 121 ? 28.983 4.100 -48.612 1.00 78.94 121 ASP A O 1
ATOM 893 N N . LEU A 1 122 ? 26.929 4.248 -47.743 1.00 73.56 122 LEU A N 1
ATOM 894 C CA . LEU A 1 122 ? 26.328 3.282 -48.661 1.00 73.56 122 LEU A CA 1
ATOM 895 C C . LEU A 1 122 ? 25.681 3.986 -49.858 1.00 73.56 122 LEU A C 1
ATOM 897 O O . LEU A 1 122 ? 24.784 4.812 -49.702 1.00 73.56 122 LEU A O 1
ATOM 901 N N . SER A 1 123 ? 26.070 3.600 -51.074 1.00 67.12 123 SER A N 1
ATOM 902 C CA . SER A 1 123 ? 25.522 4.154 -52.318 1.00 67.12 123 SER A CA 1
ATOM 903 C C . SER A 1 123 ? 24.592 3.173 -53.045 1.00 67.12 123 SER A C 1
ATOM 905 O O . SER A 1 123 ? 24.661 1.956 -52.879 1.00 67.12 123 SER A O 1
ATOM 907 N N . GLY A 1 124 ? 23.674 3.704 -53.857 1.00 69.00 124 GLY A N 1
ATOM 908 C CA . GLY A 1 124 ? 22.812 2.905 -54.731 1.00 69.00 124 GLY A CA 1
ATOM 909 C C . GLY A 1 124 ? 21.867 1.934 -54.002 1.00 69.00 124 GLY A C 1
ATOM 910 O O . GLY A 1 124 ? 21.216 2.261 -53.005 1.00 69.00 124 GLY A O 1
ATOM 911 N N . TRP A 1 125 ? 21.738 0.724 -54.548 1.00 62.94 125 TRP A N 1
ATOM 912 C CA . TRP A 1 125 ? 20.744 -0.259 -54.102 1.00 62.94 125 TRP A CA 1
ATOM 913 C C . TRP A 1 125 ? 21.120 -0.905 -52.762 1.00 62.94 125 TRP A C 1
ATOM 915 O O . TRP A 1 125 ? 20.229 -1.225 -51.976 1.00 62.94 125 TRP A O 1
ATOM 925 N N . SER A 1 126 ? 22.415 -1.034 -52.452 1.00 66.19 126 SER A N 1
ATOM 926 C CA . SER A 1 126 ? 22.896 -1.558 -51.166 1.00 66.19 126 SER A CA 1
ATOM 927 C C . SER A 1 126 ? 22.592 -0.603 -50.009 1.00 66.19 126 SER A C 1
ATOM 929 O O . SER A 1 126 ? 22.137 -1.057 -48.962 1.00 66.19 126 SER A O 1
ATOM 931 N N . GLY A 1 127 ? 22.727 0.714 -50.206 1.00 66.19 127 GLY A N 1
ATOM 932 C CA . GLY A 1 127 ? 22.317 1.718 -49.212 1.00 66.19 127 GLY A CA 1
ATOM 933 C C . GLY A 1 127 ? 20.811 1.748 -48.968 1.00 66.19 127 GLY A C 1
ATOM 934 O O . GLY A 1 127 ? 20.357 1.821 -47.822 1.00 66.19 127 GLY A O 1
ATOM 935 N N . THR A 1 128 ? 20.029 1.592 -50.038 1.00 68.62 128 THR A N 1
ATOM 936 C CA . THR A 1 128 ? 18.564 1.504 -49.959 1.00 68.62 128 THR A CA 1
ATOM 937 C C . THR A 1 128 ? 18.120 0.248 -49.205 1.00 68.62 128 THR A C 1
ATOM 939 O O . THR A 1 128 ? 17.302 0.336 -48.289 1.00 68.62 128 THR A O 1
ATOM 942 N N . LEU A 1 129 ? 18.692 -0.916 -49.531 1.00 71.06 129 LEU A N 1
ATOM 943 C CA . LEU A 1 129 ? 18.388 -2.187 -48.867 1.00 71.06 129 LEU A CA 1
ATOM 944 C C . LEU A 1 129 ? 18.889 -2.225 -47.418 1.00 71.06 129 LEU A C 1
ATOM 946 O O . LEU A 1 129 ? 18.148 -2.669 -46.543 1.00 71.06 129 LEU A O 1
ATOM 950 N N . GLY A 1 130 ? 20.093 -1.717 -47.142 1.00 69.06 130 GLY A N 1
ATOM 951 C CA . GLY A 1 130 ? 20.653 -1.627 -45.790 1.00 69.06 130 GLY A CA 1
ATOM 952 C C . GLY A 1 130 ? 19.805 -0.739 -44.882 1.00 69.06 130 GLY A C 1
ATOM 953 O O . GLY A 1 130 ? 19.438 -1.135 -43.774 1.00 69.06 130 GLY A O 1
ATOM 954 N N . THR A 1 131 ? 19.383 0.420 -45.393 1.00 68.50 131 THR A N 1
ATOM 955 C CA . THR A 1 131 ? 18.474 1.327 -44.683 1.00 68.50 131 THR A CA 1
ATOM 956 C C . THR A 1 131 ? 17.093 0.692 -44.497 1.00 68.50 131 THR A C 1
ATOM 958 O O . THR A 1 131 ? 16.511 0.794 -43.417 1.00 68.50 131 THR A O 1
ATOM 961 N N . LEU A 1 132 ? 16.557 -0.012 -45.500 1.00 72.62 132 LEU A N 1
ATOM 962 C CA . LEU A 1 132 ? 15.268 -0.699 -45.385 1.00 72.62 132 LEU A CA 1
ATOM 963 C C . LEU A 1 132 ? 15.309 -1.837 -44.353 1.00 72.62 132 LEU A C 1
ATOM 965 O O . LEU A 1 132 ? 14.390 -1.941 -43.538 1.00 72.62 132 LEU A O 1
ATOM 969 N N . PHE A 1 133 ? 16.371 -2.647 -44.352 1.00 74.12 133 PHE A N 1
ATOM 970 C CA . PHE A 1 133 ? 16.593 -3.726 -43.389 1.00 74.12 133 PHE A CA 1
ATOM 971 C C . PHE A 1 133 ? 16.720 -3.188 -41.960 1.00 74.12 133 PHE A C 1
ATOM 973 O O . PHE A 1 133 ? 16.036 -3.672 -41.056 1.00 74.12 133 PHE A O 1
ATOM 980 N N . TYR A 1 134 ? 17.526 -2.142 -41.762 1.00 71.94 134 TYR A N 1
ATOM 981 C CA . TYR A 1 134 ? 17.703 -1.500 -40.460 1.00 71.94 134 TYR A CA 1
ATOM 982 C C . TYR A 1 134 ? 16.380 -0.914 -39.945 1.00 71.94 134 TYR A C 1
ATOM 984 O O . TYR A 1 134 ? 15.937 -1.192 -38.829 1.00 71.94 134 TYR A O 1
ATOM 992 N N . ARG A 1 135 ? 15.683 -0.159 -40.802 1.00 69.75 135 ARG A N 1
ATOM 993 C CA . ARG A 1 135 ? 14.479 0.591 -40.427 1.00 69.75 135 ARG A CA 1
ATOM 994 C C . ARG A 1 135 ? 13.243 -0.289 -40.257 1.00 69.75 135 ARG A C 1
ATOM 996 O O . ARG A 1 135 ? 12.393 0.014 -39.421 1.00 69.75 135 ARG A O 1
ATOM 1003 N N . THR A 1 136 ? 13.130 -1.347 -41.055 1.00 68.88 136 THR A N 1
ATOM 1004 C CA . THR A 1 136 ? 11.919 -2.178 -41.132 1.00 68.88 136 THR A CA 1
ATOM 1005 C C . THR A 1 136 ? 12.125 -3.521 -40.455 1.00 68.88 136 THR A C 1
ATOM 1007 O O . THR A 1 136 ? 11.286 -3.912 -39.659 1.00 68.88 136 THR A O 1
ATOM 1010 N N . GLY A 1 137 ? 13.245 -4.205 -40.699 1.00 73.56 137 GLY A N 1
ATOM 1011 C CA . GLY A 1 137 ? 13.536 -5.506 -40.093 1.00 73.56 137 GLY A CA 1
ATOM 1012 C C . GLY A 1 137 ? 13.852 -5.387 -38.604 1.00 73.56 137 GLY A C 1
ATOM 1013 O O . GLY A 1 137 ? 13.081 -5.848 -37.760 1.00 73.56 137 GLY A O 1
ATOM 1014 N N . MET A 1 138 ? 14.958 -4.716 -38.265 1.00 73.25 138 MET A N 1
ATOM 1015 C CA . MET A 1 138 ? 15.357 -4.542 -36.859 1.00 73.25 138 MET A CA 1
ATOM 1016 C C . MET A 1 138 ? 14.370 -3.658 -36.093 1.00 73.25 138 MET A C 1
ATOM 1018 O O . MET A 1 138 ? 13.962 -4.005 -34.985 1.00 73.25 138 MET A O 1
ATOM 1022 N N . GLY A 1 139 ? 13.903 -2.574 -36.721 1.00 78.75 139 GLY A N 1
ATOM 1023 C CA . GLY A 1 139 ? 12.887 -1.700 -36.139 1.00 78.75 139 GLY A CA 1
ATOM 1024 C C . GLY A 1 139 ? 11.575 -2.413 -35.789 1.00 78.75 139 GLY A C 1
ATOM 1025 O O . GLY A 1 139 ? 11.016 -2.138 -34.727 1.00 78.75 139 GLY A O 1
ATOM 1026 N N . LEU A 1 140 ? 11.090 -3.340 -36.628 1.00 81.69 140 LEU A N 1
ATOM 1027 C CA . LEU A 1 140 ? 9.894 -4.133 -36.322 1.00 81.69 140 LEU A CA 1
ATOM 1028 C C . LEU A 1 140 ? 10.164 -5.142 -35.206 1.00 81.69 140 LEU A C 1
ATOM 1030 O O . LEU A 1 140 ? 9.368 -5.226 -34.277 1.00 81.69 140 LEU A O 1
ATOM 1034 N N . GLY A 1 141 ? 11.291 -5.859 -35.246 1.00 83.94 141 GLY A N 1
ATOM 1035 C CA . GLY A 1 141 ? 11.653 -6.817 -34.196 1.00 83.94 141 GLY A CA 1
ATOM 1036 C C . GLY A 1 141 ? 11.744 -6.168 -32.811 1.00 83.94 141 GLY A C 1
ATOM 1037 O O . GLY A 1 141 ? 11.147 -6.655 -31.851 1.00 83.94 141 GLY A O 1
ATOM 1038 N N . MET A 1 142 ? 12.412 -5.016 -32.715 1.00 85.94 142 MET A N 1
ATOM 1039 C CA . MET A 1 142 ? 12.504 -4.254 -31.465 1.00 85.94 142 MET A CA 1
ATOM 1040 C C . MET A 1 142 ? 11.151 -3.665 -31.054 1.00 85.94 142 MET A C 1
ATOM 1042 O O . MET A 1 142 ? 10.813 -3.687 -29.873 1.00 85.94 142 MET A O 1
ATOM 1046 N N . HIS A 1 143 ? 10.336 -3.200 -32.007 1.00 86.81 143 HIS A N 1
ATOM 1047 C CA . HIS A 1 143 ? 8.976 -2.746 -31.711 1.00 86.81 143 HIS A CA 1
ATOM 1048 C C . HIS A 1 143 ? 8.121 -3.863 -31.108 1.00 86.81 143 HIS A C 1
ATOM 1050 O O . HIS A 1 143 ? 7.448 -3.646 -30.101 1.00 86.81 143 HIS A O 1
ATOM 1056 N N . LEU A 1 144 ? 8.186 -5.064 -31.689 1.00 87.75 144 LEU A N 1
ATOM 1057 C CA . LEU A 1 144 ? 7.503 -6.247 -31.177 1.00 87.75 144 LEU A CA 1
ATOM 1058 C C . LEU A 1 144 ? 8.003 -6.635 -29.783 1.00 87.75 144 LEU A C 1
ATOM 1060 O O . LEU A 1 144 ? 7.194 -6.969 -28.920 1.00 87.75 144 LEU A O 1
ATOM 1064 N N . ALA A 1 145 ? 9.307 -6.525 -29.529 1.00 86.25 145 ALA A N 1
ATOM 1065 C CA . ALA A 1 145 ? 9.887 -6.824 -28.223 1.00 86.25 145 ALA A CA 1
ATOM 1066 C C . ALA A 1 145 ? 9.503 -5.811 -27.130 1.00 86.25 145 ALA A C 1
ATOM 1068 O O . ALA A 1 145 ? 9.309 -6.189 -25.971 1.00 86.25 145 ALA A O 1
ATOM 1069 N N . LEU A 1 146 ? 9.393 -4.531 -27.496 1.00 86.38 146 LEU A N 1
ATOM 1070 C CA . LEU A 1 146 ? 9.142 -3.424 -26.574 1.00 86.38 146 LEU A CA 1
ATOM 1071 C C . LEU A 1 146 ? 7.658 -3.067 -26.426 1.00 86.38 146 LEU A C 1
ATOM 1073 O O . LEU A 1 146 ? 7.323 -2.379 -25.459 1.00 86.38 146 LEU A O 1
ATOM 1077 N N . ALA A 1 147 ? 6.805 -3.508 -27.358 1.00 87.06 147 ALA A N 1
ATOM 1078 C CA . ALA A 1 147 ? 5.420 -3.066 -27.567 1.00 87.06 147 ALA A CA 1
ATOM 1079 C C . ALA A 1 147 ? 5.277 -1.550 -27.839 1.00 87.06 147 ALA A C 1
ATOM 1081 O O . ALA A 1 147 ? 4.233 -0.947 -27.585 1.00 87.06 147 ALA A O 1
ATOM 1082 N N . ARG A 1 148 ? 6.344 -0.904 -28.327 1.00 88.62 148 ARG A N 1
ATOM 1083 C CA . ARG A 1 148 ? 6.396 0.532 -28.656 1.00 88.62 148 ARG A CA 1
ATOM 1084 C C . ARG A 1 148 ? 7.592 0.851 -29.556 1.00 88.62 148 ARG A C 1
ATOM 1086 O O . ARG A 1 148 ? 8.465 0.001 -29.709 1.00 88.62 148 ARG A O 1
ATOM 1093 N N . PRO A 1 149 ? 7.659 2.039 -30.191 1.00 89.38 149 PRO A N 1
ATOM 1094 C CA . PRO A 1 149 ? 8.838 2.430 -30.961 1.00 89.38 149 PRO A CA 1
ATOM 1095 C C . PRO A 1 149 ? 10.122 2.334 -30.109 1.00 89.38 149 PRO A C 1
ATOM 1097 O O . PRO A 1 149 ? 10.113 2.845 -28.982 1.00 89.38 149 PRO A O 1
ATOM 1100 N N . PRO A 1 150 ? 11.189 1.681 -30.611 1.00 89.25 150 PRO A N 1
ATOM 1101 C CA . PRO A 1 150 ? 12.485 1.664 -29.937 1.00 89.25 150 PRO A CA 1
ATOM 1102 C C . PRO A 1 150 ? 13.125 3.047 -29.983 1.00 89.25 150 PRO A C 1
ATOM 1104 O O . PRO A 1 150 ? 12.876 3.799 -30.925 1.00 89.25 150 PRO A O 1
ATOM 1107 N N . LEU A 1 151 ? 13.953 3.365 -28.993 1.00 92.00 151 LEU A N 1
ATOM 1108 C CA . LEU A 1 151 ? 14.911 4.456 -29.113 1.00 92.00 151 LEU A CA 1
ATOM 1109 C C . LEU A 1 151 ? 16.134 3.963 -29.883 1.00 92.00 151 LEU A C 1
ATOM 1111 O O . LEU A 1 151 ? 16.546 2.819 -29.714 1.00 92.00 151 LEU A O 1
ATOM 1115 N N . TRP A 1 152 ? 16.693 4.844 -30.705 1.00 89.06 152 TRP A N 1
ATOM 1116 C CA . TRP A 1 152 ? 17.931 4.599 -31.432 1.00 89.06 152 TRP A CA 1
ATOM 1117 C C . TRP A 1 152 ? 19.022 5.493 -30.865 1.00 89.06 152 TRP A C 1
ATOM 1119 O O . TRP A 1 152 ? 18.828 6.708 -30.826 1.00 89.06 152 TRP A O 1
ATOM 1129 N N . GLY A 1 153 ? 20.147 4.913 -30.448 1.00 84.00 153 GLY A N 1
ATOM 1130 C CA . GLY A 1 153 ? 21.241 5.647 -29.794 1.00 84.00 153 GLY A CA 1
ATOM 1131 C C . GLY A 1 153 ? 21.760 6.821 -30.626 1.00 84.00 153 GLY A C 1
ATOM 1132 O O . GLY A 1 153 ? 22.001 7.901 -30.098 1.00 84.00 153 GLY A O 1
ATOM 1133 N N . SER A 1 154 ? 21.795 6.640 -31.944 1.00 88.31 154 SER A N 1
ATOM 1134 C CA . SER A 1 154 ? 22.236 7.645 -32.911 1.00 88.31 154 SER A CA 1
ATOM 1135 C C . SER A 1 154 ? 21.205 8.756 -33.165 1.00 88.31 154 SER A C 1
ATOM 1137 O O . SER A 1 154 ? 21.523 9.751 -33.813 1.00 88.31 154 SER A O 1
ATOM 1139 N N . ASN A 1 155 ? 19.948 8.586 -32.728 1.00 93.62 155 ASN A N 1
ATOM 1140 C CA . ASN A 1 155 ? 18.880 9.558 -32.962 1.00 93.62 155 ASN A CA 1
ATOM 1141 C C . ASN A 1 155 ? 17.710 9.418 -31.964 1.00 93.62 155 ASN A C 1
ATOM 1143 O O . ASN A 1 155 ? 16.628 8.888 -32.286 1.00 93.62 155 ASN A O 1
ATOM 1147 N N . LEU A 1 156 ? 17.926 9.916 -30.745 1.00 95.94 156 LEU A N 1
ATOM 1148 C CA . LEU A 1 156 ? 16.910 9.974 -29.695 1.00 95.94 156 LEU A CA 1
ATOM 1149 C C . LEU A 1 156 ? 16.985 11.275 -28.893 1.00 95.94 156 LEU A C 1
ATOM 1151 O O . LEU A 1 156 ? 18.007 11.956 -28.868 1.00 95.94 156 LEU A O 1
ATOM 1155 N N . ALA A 1 157 ? 15.898 11.589 -28.195 1.00 97.31 157 ALA A N 1
ATOM 1156 C CA . ALA A 1 157 ? 15.922 12.532 -27.085 1.00 97.31 157 ALA A CA 1
ATOM 1157 C C . ALA A 1 157 ? 14.904 12.124 -26.015 1.00 97.31 157 ALA A C 1
ATOM 1159 O O . ALA A 1 157 ? 13.871 11.536 -26.338 1.00 97.31 157 ALA A O 1
ATOM 1160 N N . LEU A 1 158 ? 15.161 12.438 -24.750 1.00 97.44 158 LEU A N 1
ATOM 1161 C CA . LEU A 1 158 ? 14.245 12.194 -23.634 1.00 97.44 158 LEU A CA 1
ATOM 1162 C C . LEU A 1 158 ? 14.214 13.376 -22.670 1.00 97.44 158 LEU A C 1
ATOM 1164 O O . LEU A 1 158 ? 15.113 14.209 -22.673 1.00 97.44 158 LEU A O 1
ATOM 1168 N N . ARG A 1 159 ? 13.184 13.459 -21.828 1.00 96.44 159 ARG A N 1
ATOM 1169 C CA . ARG A 1 159 ? 13.191 14.428 -20.724 1.00 96.44 159 ARG A CA 1
ATOM 1170 C C . ARG A 1 159 ? 14.228 14.023 -19.681 1.00 96.44 159 ARG A C 1
ATOM 1172 O O . ARG A 1 159 ? 14.308 12.843 -19.338 1.00 96.44 159 ARG A O 1
ATOM 1179 N N . ALA A 1 160 ? 14.911 14.993 -19.082 1.00 93.81 160 ALA A N 1
ATOM 1180 C CA . ALA A 1 160 ? 15.783 14.743 -17.935 1.00 93.81 160 ALA A CA 1
ATOM 1181 C C . ALA A 1 160 ? 15.025 14.046 -16.793 1.00 93.81 160 ALA A C 1
ATOM 1183 O O . ALA A 1 160 ? 15.513 13.093 -16.196 1.00 93.81 160 ALA A O 1
ATOM 1184 N N . THR A 1 161 ? 13.761 14.416 -16.564 1.00 89.12 161 THR A N 1
ATOM 1185 C CA . THR A 1 161 ? 12.900 13.733 -15.585 1.00 89.12 161 THR A CA 1
ATOM 1186 C C . THR A 1 161 ? 12.590 12.281 -15.949 1.00 89.12 161 THR A C 1
ATOM 1188 O O . THR A 1 161 ? 12.362 11.476 -15.053 1.00 89.12 161 THR A O 1
ATOM 1191 N N . ALA A 1 162 ? 12.561 11.919 -17.236 1.00 86.38 162 ALA A N 1
ATOM 1192 C CA . ALA A 1 162 ? 12.405 10.528 -17.655 1.00 86.38 162 ALA A CA 1
ATOM 1193 C C . ALA A 1 162 ? 13.687 9.731 -17.391 1.00 86.38 162 ALA A C 1
ATOM 1195 O O . ALA A 1 162 ? 13.592 8.607 -16.905 1.00 86.38 162 ALA A O 1
ATOM 1196 N N . TRP A 1 163 ? 14.858 10.338 -17.619 1.00 94.25 163 TRP A N 1
ATOM 1197 C CA . TRP A 1 163 ? 16.147 9.743 -17.264 1.00 94.25 163 TRP A CA 1
ATOM 1198 C C . TRP A 1 163 ? 16.246 9.470 -15.761 1.00 94.25 163 TRP A C 1
ATOM 1200 O O . TRP A 1 163 ? 16.480 8.334 -15.364 1.00 94.25 163 TRP A O 1
ATOM 1210 N N . GLN A 1 164 ? 15.948 10.467 -14.922 1.00 86.31 164 GLN A N 1
ATOM 1211 C CA . GLN A 1 164 ? 16.004 10.321 -13.461 1.00 86.31 164 GLN A CA 1
ATOM 1212 C C . GLN A 1 164 ? 15.117 9.183 -12.933 1.00 86.31 164 GLN A C 1
ATOM 1214 O O . GLN A 1 164 ? 15.478 8.527 -11.962 1.00 86.31 164 GLN A O 1
ATOM 1219 N N . ARG A 1 165 ? 13.978 8.908 -13.584 1.00 85.25 165 ARG A N 1
ATOM 1220 C CA . ARG A 1 165 ? 13.098 7.789 -13.208 1.00 85.25 165 ARG A CA 1
ATOM 1221 C C . ARG A 1 165 ? 13.641 6.417 -13.601 1.00 85.25 165 ARG A C 1
ATOM 1223 O O . ARG A 1 165 ? 13.267 5.439 -12.965 1.00 85.25 165 ARG A O 1
ATOM 1230 N N . CYS A 1 166 ? 14.440 6.314 -14.665 1.00 84.44 166 CYS A N 1
ATOM 1231 C CA . CYS A 1 166 ? 14.861 5.021 -15.213 1.00 84.44 166 CYS A CA 1
ATOM 1232 C C . CYS A 1 166 ? 16.363 4.731 -15.116 1.00 84.44 166 CYS A C 1
ATOM 1234 O O . CYS A 1 166 ? 16.769 3.630 -15.483 1.00 84.44 166 CYS A O 1
ATOM 1236 N N . ARG A 1 167 ? 17.187 5.676 -14.646 1.00 85.31 167 ARG A N 1
ATOM 1237 C CA . ARG A 1 167 ? 18.653 5.537 -14.605 1.00 85.31 167 ARG A CA 1
ATOM 1238 C C . ARG A 1 167 ? 19.134 4.328 -13.797 1.00 85.31 167 ARG A C 1
ATOM 1240 O O . ARG A 1 167 ? 20.071 3.661 -14.208 1.00 85.31 167 ARG A O 1
ATOM 1247 N N . ASP A 1 168 ? 18.434 3.969 -12.724 1.00 81.88 168 ASP A N 1
ATOM 1248 C CA . ASP A 1 168 ? 18.802 2.816 -11.886 1.00 81.88 168 ASP A CA 1
ATOM 1249 C C . ASP A 1 168 ? 18.376 1.474 -12.517 1.00 81.88 168 ASP A C 1
ATOM 1251 O O . ASP A 1 168 ? 18.763 0.398 -12.063 1.00 81.88 168 ASP A O 1
ATOM 1255 N N . ALA A 1 169 ? 17.563 1.523 -13.578 1.00 79.12 169 ALA A N 1
ATOM 1256 C CA . ALA A 1 169 ? 17.098 0.353 -14.308 1.00 79.12 169 ALA A CA 1
ATOM 1257 C C . ALA A 1 169 ? 17.927 0.057 -15.570 1.00 79.12 169 ALA A C 1
ATOM 1259 O O . ALA A 1 169 ? 17.710 -0.989 -16.184 1.00 79.12 169 ALA A O 1
ATOM 1260 N N . VAL A 1 170 ? 18.860 0.922 -15.973 1.00 85.50 170 VAL A N 1
ATOM 1261 C CA . VAL A 1 170 ? 19.806 0.588 -17.050 1.00 85.50 170 VAL A CA 1
ATOM 1262 C C . VAL A 1 170 ? 20.989 -0.222 -16.513 1.00 85.50 170 VAL A C 1
ATOM 1264 O O . VAL A 1 170 ? 21.263 -0.232 -15.316 1.00 85.50 170 VAL A O 1
ATOM 1267 N N . HIS A 1 171 ? 21.693 -0.916 -17.401 1.00 85.69 171 HIS A N 1
ATOM 1268 C CA . HIS A 1 171 ? 22.810 -1.804 -17.076 1.00 85.69 171 HIS A CA 1
ATOM 1269 C C . HIS A 1 171 ? 24.112 -1.304 -17.724 1.00 85.69 171 HIS A C 1
ATOM 1271 O O . HIS A 1 171 ? 24.643 -1.965 -18.622 1.00 85.69 171 HIS A O 1
ATOM 1277 N N . PRO A 1 172 ? 24.644 -0.142 -17.298 1.00 85.38 172 PRO A N 1
ATOM 1278 C CA . PRO A 1 172 ? 25.842 0.447 -17.899 1.00 85.38 172 PRO A CA 1
ATOM 1279 C C . PRO A 1 172 ? 27.085 -0.443 -17.759 1.00 85.38 172 PRO A C 1
ATOM 1281 O O . PRO A 1 172 ? 28.000 -0.330 -18.570 1.00 85.38 172 PRO A O 1
ATOM 1284 N N . ASP A 1 173 ? 27.099 -1.348 -16.776 1.00 83.44 173 ASP A N 1
ATOM 1285 C CA . ASP A 1 173 ? 28.233 -2.226 -16.481 1.00 83.44 173 ASP A CA 1
ATOM 1286 C C . ASP A 1 173 ? 28.175 -3.598 -17.198 1.00 83.44 173 ASP A C 1
ATOM 1288 O O . ASP A 1 173 ? 29.115 -4.383 -17.078 1.00 83.44 173 ASP A O 1
ATOM 1292 N N . ASP A 1 174 ? 27.111 -3.926 -17.954 1.00 84.12 174 ASP A N 1
ATOM 1293 C CA . ASP A 1 174 ? 27.031 -5.185 -18.724 1.00 84.12 174 ASP A CA 1
ATOM 1294 C C . ASP A 1 174 ? 27.521 -4.969 -20.179 1.00 84.12 174 ASP A C 1
ATOM 1296 O O . ASP A 1 174 ? 26.801 -4.404 -21.007 1.00 84.12 174 ASP A O 1
ATOM 1300 N N . PRO A 1 175 ? 28.716 -5.464 -20.566 1.00 81.62 175 PRO A N 1
ATOM 1301 C CA . PRO A 1 175 ? 29.295 -5.235 -21.898 1.00 81.62 175 PRO A CA 1
ATOM 1302 C C . PRO A 1 175 ? 28.566 -5.984 -23.030 1.00 81.62 175 PRO A C 1
ATOM 1304 O O . PRO A 1 175 ? 28.874 -5.810 -24.221 1.00 81.62 175 PRO A O 1
ATOM 1307 N N . LEU A 1 176 ? 27.627 -6.868 -22.680 1.00 85.19 176 LEU A N 1
ATOM 1308 C CA . LEU A 1 176 ? 26.777 -7.596 -23.616 1.00 85.19 176 LEU A CA 1
ATOM 1309 C C . LEU A 1 176 ? 25.417 -6.923 -23.812 1.00 85.19 176 LEU A C 1
ATOM 1311 O O . LEU A 1 176 ? 24.600 -7.446 -24.571 1.00 85.19 176 LEU A O 1
ATOM 1315 N N . VAL A 1 177 ? 25.162 -5.786 -23.170 1.00 86.81 177 VAL A N 1
ATOM 1316 C CA . VAL A 1 177 ? 23.930 -5.029 -23.359 1.00 86.81 177 VAL A CA 1
ATOM 1317 C C . VAL A 1 177 ? 24.007 -4.148 -24.610 1.00 86.81 177 VAL A C 1
ATOM 1319 O O . VAL A 1 177 ? 25.040 -3.578 -24.956 1.00 86.81 177 VAL A O 1
ATOM 1322 N N . HIS A 1 178 ? 22.889 -4.084 -25.331 1.00 88.06 178 HIS A N 1
ATOM 1323 C CA . HIS A 1 178 ? 22.616 -3.094 -26.364 1.00 88.06 178 HIS A CA 1
ATOM 1324 C C . HIS A 1 178 ? 21.992 -1.857 -25.702 1.00 88.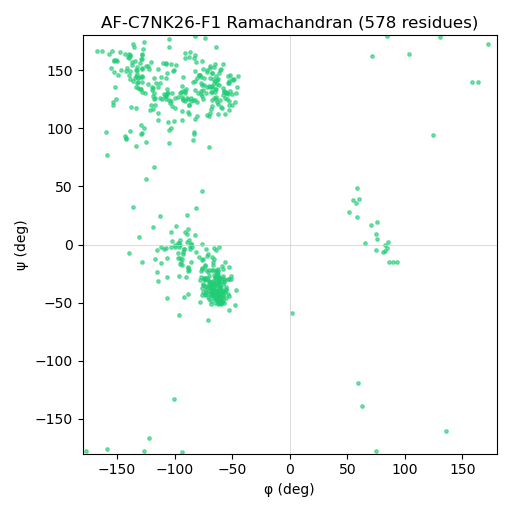06 178 HIS A C 1
ATOM 1326 O O . HIS A 1 178 ? 20.887 -1.933 -25.170 1.00 88.06 178 HIS A O 1
ATOM 1332 N N . ASP A 1 179 ? 22.714 -0.744 -25.706 1.00 88.44 179 ASP A N 1
ATOM 1333 C CA . ASP A 1 179 ? 22.499 0.442 -24.869 1.00 88.44 179 ASP A CA 1
ATOM 1334 C C . ASP A 1 179 ? 21.152 1.146 -25.101 1.00 88.44 179 ASP A C 1
ATOM 1336 O O . ASP A 1 179 ? 20.392 1.378 -24.163 1.00 88.44 179 ASP A O 1
ATOM 1340 N N . ASP A 1 180 ? 20.811 1.452 -26.351 1.00 89.44 180 ASP A N 1
ATOM 1341 C CA . ASP A 1 180 ? 19.564 2.141 -26.703 1.00 89.44 180 ASP A CA 1
ATOM 1342 C C . ASP A 1 180 ? 18.314 1.266 -26.487 1.00 89.44 180 ASP A C 1
ATOM 1344 O O . ASP A 1 180 ? 17.249 1.751 -26.083 1.00 89.44 180 ASP A O 1
ATOM 1348 N N . LEU A 1 181 ? 18.449 -0.047 -26.677 1.00 90.12 181 LEU A N 1
ATOM 1349 C CA . LEU A 1 181 ? 17.431 -1.039 -26.368 1.00 90.12 181 LEU A CA 1
ATOM 1350 C C . LEU A 1 181 ? 17.251 -1.193 -24.855 1.00 90.12 181 LEU A C 1
ATOM 1352 O O . LEU A 1 181 ? 16.117 -1.305 -24.396 1.00 90.12 181 LEU A O 1
ATOM 1356 N N . ASP A 1 182 ? 18.330 -1.166 -24.079 1.00 90.12 182 ASP A N 1
ATOM 1357 C CA . ASP A 1 182 ? 18.283 -1.245 -22.617 1.00 90.12 182 ASP A CA 1
ATOM 1358 C C . ASP A 1 182 ? 17.613 -0.014 -22.017 1.00 90.12 182 ASP A C 1
ATOM 1360 O O . ASP A 1 182 ? 16.653 -0.150 -21.261 1.00 90.12 182 ASP A O 1
ATOM 1364 N N . LEU A 1 183 ? 17.990 1.181 -22.481 1.00 91.81 183 LEU A N 1
ATOM 1365 C CA . LEU A 1 183 ? 17.287 2.425 -22.166 1.00 91.81 183 LEU A CA 1
ATOM 1366 C C . LEU A 1 183 ? 15.803 2.348 -22.563 1.00 91.81 183 LEU A C 1
ATOM 1368 O O . LEU A 1 183 ? 14.911 2.769 -21.819 1.00 91.81 183 LEU A O 1
ATOM 1372 N N . SER A 1 184 ? 15.507 1.752 -23.722 1.00 91.12 184 SER A N 1
ATOM 1373 C CA . SER A 1 184 ? 14.128 1.519 -24.159 1.00 91.12 184 SER A CA 1
ATOM 1374 C C . SER A 1 184 ? 13.367 0.557 -23.241 1.00 91.12 184 SER A C 1
ATOM 1376 O O . SER A 1 184 ? 12.158 0.718 -23.084 1.00 91.12 184 SER A O 1
ATOM 1378 N N . PHE A 1 185 ? 14.014 -0.424 -22.616 1.00 87.06 185 PHE A N 1
ATOM 1379 C CA . PHE A 1 185 ? 13.376 -1.277 -21.612 1.00 87.06 185 PHE A CA 1
ATOM 1380 C C . PHE A 1 185 ? 13.222 -0.562 -20.265 1.00 87.06 185 PHE A C 1
ATOM 1382 O O . PHE A 1 185 ? 12.131 -0.622 -19.694 1.00 87.06 185 PHE A O 1
ATOM 1389 N N . ALA A 1 186 ? 14.257 0.148 -19.811 1.00 86.31 186 ALA A N 1
ATOM 1390 C CA . ALA A 1 186 ? 14.327 0.843 -18.525 1.00 86.31 186 ALA A CA 1
ATOM 1391 C C . ALA A 1 186 ? 13.239 1.913 -18.358 1.00 86.31 186 ALA A C 1
ATOM 1393 O O . ALA A 1 186 ? 12.637 2.029 -17.297 1.00 86.31 186 ALA A O 1
ATOM 1394 N N . LEU A 1 187 ? 12.902 2.633 -19.432 1.00 83.38 187 LEU A N 1
ATOM 1395 C CA . LEU A 1 187 ? 11.780 3.583 -19.457 1.00 83.38 187 LEU A CA 1
ATOM 1396 C C . LEU A 1 187 ? 10.412 2.937 -19.138 1.00 83.38 187 LEU A C 1
AT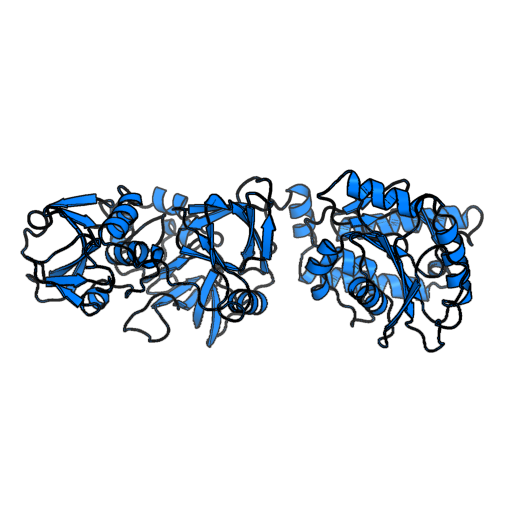OM 1398 O O . LEU A 1 187 ? 9.446 3.631 -18.833 1.00 83.38 187 LEU A O 1
ATOM 1402 N N . GLY A 1 188 ? 10.294 1.613 -19.252 1.00 78.00 188 GLY A N 1
ATOM 1403 C CA . GLY A 1 188 ? 9.072 0.879 -18.942 1.00 78.00 188 GLY A CA 1
ATOM 1404 C C . GLY A 1 188 ? 8.050 0.821 -20.090 1.00 78.00 188 GLY A C 1
ATOM 1405 O O . GLY A 1 188 ? 8.290 1.323 -21.201 1.00 78.00 188 GLY A O 1
ATOM 1406 N N . PRO A 1 189 ? 6.904 0.152 -19.858 1.00 72.75 189 PRO A N 1
ATOM 1407 C CA . PRO A 1 189 ? 5.924 -0.178 -20.889 1.00 72.75 189 PRO A CA 1
ATOM 1408 C C . PRO A 1 189 ? 4.885 0.935 -21.087 1.00 72.75 189 PRO A C 1
ATOM 1410 O O . PRO A 1 189 ? 4.249 0.998 -22.137 1.00 72.75 189 PRO A O 1
ATOM 1413 N N . LEU A 1 190 ? 4.734 1.827 -20.102 1.00 72.75 190 LEU A N 1
ATOM 1414 C CA . LEU A 1 190 ? 3.811 2.964 -20.142 1.00 72.75 190 LEU A CA 1
ATOM 1415 C C . LEU A 1 190 ? 4.456 4.249 -20.666 1.00 72.75 190 LEU A C 1
ATOM 1417 O O . LEU A 1 190 ? 3.737 5.207 -20.942 1.00 72.75 190 LEU A O 1
ATOM 1421 N N . ALA A 1 191 ? 5.780 4.256 -20.856 1.00 82.75 191 ALA A N 1
ATOM 1422 C CA . ALA A 1 191 ? 6.486 5.410 -21.391 1.00 82.75 191 ALA A CA 1
ATOM 1423 C C . ALA A 1 191 ? 5.904 5.854 -22.738 1.00 82.75 191 ALA A C 1
ATOM 1425 O O . ALA A 1 191 ? 5.747 5.064 -23.682 1.00 82.75 191 ALA A O 1
ATOM 1426 N N . ARG A 1 192 ? 5.621 7.150 -22.842 1.00 87.81 192 ARG A N 1
ATOM 1427 C CA . ARG A 1 192 ? 5.128 7.783 -24.060 1.00 87.81 192 ARG A CA 1
ATOM 1428 C C . ARG A 1 192 ? 6.308 8.113 -24.956 1.00 87.81 192 ARG A C 1
ATOM 1430 O O . ARG A 1 192 ? 6.934 9.162 -24.831 1.00 87.81 192 ARG A O 1
ATOM 1437 N N . VAL A 1 193 ? 6.580 7.194 -25.880 1.00 92.25 193 VAL A N 1
ATOM 1438 C CA . VAL A 1 193 ? 7.630 7.341 -26.891 1.00 92.25 193 VAL A CA 1
ATOM 1439 C C . VAL A 1 193 ? 7.029 7.542 -28.270 1.00 92.25 193 VAL A C 1
ATOM 1441 O O . VAL A 1 193 ? 6.169 6.771 -28.707 1.00 92.25 193 VAL A O 1
ATOM 1444 N N . ARG A 1 194 ? 7.495 8.579 -28.967 1.00 93.56 194 ARG A N 1
ATOM 1445 C CA . ARG A 1 194 ? 6.995 8.956 -30.292 1.00 93.56 194 ARG A CA 1
ATOM 1446 C C . ARG A 1 194 ? 8.116 8.981 -31.317 1.00 93.56 194 ARG A C 1
ATOM 1448 O O . ARG A 1 194 ? 9.196 9.504 -31.070 1.00 93.56 194 ARG A O 1
ATOM 1455 N N . ARG A 1 195 ? 7.824 8.461 -32.508 1.00 92.06 195 ARG A N 1
ATOM 1456 C CA . ARG A 1 195 ? 8.690 8.641 -33.672 1.00 92.06 195 ARG A CA 1
ATOM 1457 C C . ARG A 1 195 ? 8.397 9.997 -34.312 1.00 92.06 195 ARG A C 1
ATOM 1459 O O . ARG A 1 195 ? 7.248 10.261 -34.660 1.00 92.06 195 ARG A O 1
ATOM 1466 N N . VAL A 1 196 ? 9.416 10.835 -34.461 1.00 92.94 196 VAL A N 1
ATOM 1467 C CA . VAL A 1 196 ? 9.309 12.171 -35.061 1.00 92.94 196 VAL A CA 1
ATOM 1468 C C . VAL A 1 196 ? 9.876 12.121 -36.477 1.00 92.94 196 VAL A C 1
ATOM 1470 O O . VAL A 1 196 ? 11.025 11.742 -36.683 1.00 92.94 196 VAL A O 1
ATOM 1473 N N . ARG A 1 197 ? 9.055 12.485 -37.468 1.00 87.38 197 ARG A N 1
ATOM 1474 C CA . ARG A 1 197 ? 9.392 12.370 -38.899 1.00 87.38 197 ARG A CA 1
ATOM 1475 C C . ARG A 1 197 ? 10.534 13.295 -39.330 1.00 87.38 197 ARG A C 1
ATOM 1477 O O . ARG A 1 197 ? 11.301 12.943 -40.227 1.00 87.38 197 ARG A O 1
ATOM 1484 N N . ASP A 1 198 ? 10.630 14.455 -38.697 1.00 88.62 198 ASP A N 1
ATOM 1485 C CA . ASP A 1 198 ? 11.606 15.494 -39.045 1.00 88.62 198 ASP A CA 1
ATOM 1486 C C . ASP A 1 198 ? 12.876 15.413 -38.194 1.00 88.62 198 ASP A C 1
ATOM 1488 O O . ASP A 1 198 ? 13.820 16.165 -38.401 1.00 88.62 198 ASP A O 1
ATOM 1492 N N . LEU A 1 199 ? 12.933 14.447 -37.274 1.00 91.06 199 LEU A N 1
ATOM 1493 C CA . LEU A 1 199 ? 14.126 14.155 -36.501 1.00 91.06 199 LEU A CA 1
ATOM 1494 C C . LEU A 1 199 ? 15.024 13.224 -37.326 1.00 91.06 199 LEU A C 1
ATOM 1496 O O . LEU A 1 199 ? 14.864 12.005 -37.292 1.00 91.06 199 LEU A O 1
ATOM 1500 N N . ARG A 1 200 ? 15.922 13.790 -38.134 1.00 91.69 200 ARG A N 1
ATOM 1501 C CA . ARG A 1 200 ? 16.728 13.060 -39.125 1.00 91.69 200 ARG A CA 1
ATOM 1502 C C . ARG A 1 200 ? 18.216 13.184 -38.838 1.00 91.69 200 ARG A C 1
ATOM 1504 O O . ARG A 1 200 ? 18.709 14.271 -38.550 1.00 91.69 200 ARG A O 1
ATOM 1511 N N . VAL A 1 201 ? 18.898 12.049 -38.928 1.00 91.56 201 VAL A N 1
ATOM 1512 C CA . VAL A 1 201 ? 20.346 11.923 -38.773 1.00 91.56 201 VAL A CA 1
ATOM 1513 C C . VAL A 1 201 ? 20.851 10.954 -39.837 1.00 91.56 201 VAL A C 1
ATOM 1515 O O . VAL A 1 201 ? 20.189 9.955 -40.140 1.00 91.56 201 VAL A O 1
ATOM 1518 N N . THR A 1 202 ? 22.025 11.228 -40.398 1.00 88.62 202 THR A N 1
ATOM 1519 C CA . THR A 1 202 ? 22.777 10.226 -41.164 1.00 88.62 202 THR A CA 1
ATOM 1520 C C . THR A 1 202 ? 23.994 9.758 -40.374 1.00 88.62 202 THR A C 1
ATOM 1522 O O . THR A 1 202 ? 24.589 10.558 -39.667 1.00 88.62 202 THR A O 1
ATOM 1525 N N . ALA A 1 203 ? 24.351 8.479 -40.460 1.00 86.06 203 ALA A N 1
ATOM 1526 C CA . ALA A 1 203 ? 25.469 7.871 -39.726 1.00 86.06 203 ALA A CA 1
ATOM 1527 C C . ALA A 1 203 ? 26.285 6.955 -40.650 1.00 86.06 203 ALA A C 1
ATOM 1529 O O . ALA A 1 203 ? 25.878 6.728 -41.795 1.00 86.06 203 ALA A O 1
ATOM 1530 N N . GLU A 1 204 ? 27.426 6.448 -40.188 1.00 84.44 204 GLU A N 1
ATOM 1531 C CA . GLU A 1 204 ? 28.230 5.494 -40.956 1.00 84.44 204 GLU A CA 1
ATOM 1532 C C . GLU A 1 204 ? 27.644 4.077 -40.861 1.00 84.44 204 GLU A C 1
ATOM 1534 O O . GLU A 1 204 ? 27.099 3.644 -39.841 1.00 84.44 204 GLU A O 1
ATOM 1539 N N . ALA A 1 205 ? 27.762 3.305 -41.936 1.00 78.25 205 ALA A N 1
ATOM 1540 C CA . ALA A 1 205 ? 27.247 1.950 -42.055 1.00 78.25 205 ALA A CA 1
ATOM 1541 C C . ALA A 1 205 ? 28.155 0.891 -41.419 1.00 78.25 205 ALA A C 1
ATOM 1543 O O . ALA A 1 205 ? 28.098 -0.271 -41.825 1.00 78.25 205 ALA A O 1
ATOM 1544 N N . ARG A 1 206 ? 28.888 1.234 -40.346 1.00 74.44 206 ARG A N 1
ATOM 1545 C CA . ARG A 1 206 ? 29.808 0.332 -39.614 1.00 74.44 206 ARG A CA 1
ATOM 1546 C C . ARG A 1 206 ? 29.162 -0.990 -39.171 1.00 74.44 206 ARG A C 1
ATOM 1548 O O . ARG A 1 206 ? 29.818 -1.979 -38.846 1.00 74.44 206 ARG A O 1
ATOM 1555 N N . ILE A 1 207 ? 27.829 -1.023 -39.123 1.00 66.00 207 ILE A N 1
ATOM 1556 C CA . ILE A 1 207 ? 27.028 -2.219 -38.852 1.00 66.00 207 ILE A CA 1
ATOM 1557 C C . ILE A 1 207 ? 27.126 -3.300 -39.943 1.00 66.00 207 ILE A C 1
ATOM 1559 O O . ILE A 1 207 ? 26.936 -4.478 -39.633 1.00 66.00 207 ILE A O 1
ATOM 1563 N N . PHE A 1 208 ? 27.423 -2.928 -41.189 1.00 70.56 208 PHE A N 1
ATOM 1564 C CA . PHE A 1 208 ? 27.485 -3.831 -42.340 1.00 70.56 208 PHE A CA 1
ATOM 1565 C C . PHE A 1 208 ? 28.915 -4.265 -42.708 1.00 70.56 208 PHE A C 1
ATOM 1567 O O . PHE A 1 208 ? 29.069 -5.123 -43.574 1.00 70.56 208 PHE A O 1
ATOM 1574 N N . ASP A 1 209 ? 29.940 -3.763 -42.011 1.00 71.50 209 ASP A N 1
ATOM 1575 C CA . ASP A 1 209 ? 31.355 -4.035 -42.316 1.00 71.50 209 ASP A CA 1
ATOM 1576 C C . ASP A 1 209 ? 31.752 -5.510 -42.170 1.00 71.50 209 ASP A C 1
ATOM 1578 O O . ASP A 1 209 ? 32.675 -5.990 -42.828 1.00 71.50 209 ASP A O 1
ATOM 1582 N N . SER A 1 210 ? 31.090 -6.253 -41.275 1.00 74.69 210 SER A N 1
ATOM 1583 C CA . SER A 1 210 ? 31.442 -7.647 -41.002 1.00 74.69 210 SER A CA 1
ATOM 1584 C C . SER A 1 210 ? 30.254 -8.491 -40.530 1.00 74.69 210 SER A C 1
ATOM 1586 O O . SER A 1 210 ? 29.562 -8.109 -39.578 1.00 74.69 210 SER A O 1
ATOM 1588 N N . PRO A 1 211 ? 30.079 -9.719 -41.064 1.00 73.88 211 PRO A N 1
ATOM 1589 C CA . PRO A 1 211 ? 29.114 -10.686 -40.540 1.00 73.88 211 PRO A CA 1
ATOM 1590 C C . PRO A 1 211 ? 29.310 -11.000 -39.048 1.00 73.88 211 PRO A C 1
ATOM 1592 O O . PRO A 1 211 ? 28.340 -11.255 -38.335 1.00 73.88 211 PRO A O 1
ATOM 1595 N N . ARG A 1 212 ? 30.553 -10.945 -38.538 1.00 76.94 212 ARG A N 1
ATOM 1596 C CA . ARG A 1 212 ? 30.840 -11.162 -37.108 1.00 76.94 212 ARG A CA 1
ATOM 1597 C C . ARG A 1 212 ? 30.267 -10.039 -36.239 1.00 76.94 212 ARG A C 1
ATOM 1599 O O . ARG A 1 212 ? 29.726 -10.322 -35.173 1.00 76.94 212 ARG A O 1
ATOM 1606 N N . HIS A 1 213 ? 30.330 -8.788 -36.700 1.00 72.75 213 HIS A N 1
ATOM 1607 C CA . HIS A 1 213 ? 29.751 -7.642 -35.990 1.00 72.75 213 HIS A CA 1
ATOM 1608 C C . HIS A 1 213 ? 28.222 -7.721 -35.944 1.00 72.75 213 HIS A C 1
ATOM 1610 O O . HIS A 1 213 ? 27.627 -7.459 -34.896 1.00 72.75 213 HIS A O 1
ATOM 1616 N N . LEU A 1 214 ? 27.591 -8.177 -37.032 1.00 72.88 214 LEU A N 1
ATOM 1617 C CA . LEU A 1 214 ? 26.150 -8.423 -37.071 1.00 72.88 214 LEU A CA 1
ATOM 1618 C C . LEU A 1 214 ? 25.726 -9.498 -36.054 1.00 72.88 214 LEU A C 1
ATOM 1620 O O . LEU A 1 214 ? 24.794 -9.278 -35.280 1.00 72.88 214 LEU A O 1
ATOM 1624 N N . VAL A 1 215 ? 26.445 -10.627 -35.985 1.00 80.38 215 VAL A N 1
ATOM 1625 C CA . VAL A 1 215 ? 26.177 -11.694 -34.998 1.00 80.38 215 VAL A CA 1
ATOM 1626 C C . VAL A 1 215 ? 26.331 -11.183 -33.564 1.00 80.38 215 VAL A C 1
ATOM 1628 O O . VAL A 1 215 ? 25.480 -11.466 -32.718 1.00 80.38 215 VAL A O 1
ATOM 1631 N N . THR A 1 216 ? 27.378 -10.406 -33.277 1.00 81.12 216 THR A N 1
ATOM 1632 C CA . THR A 1 216 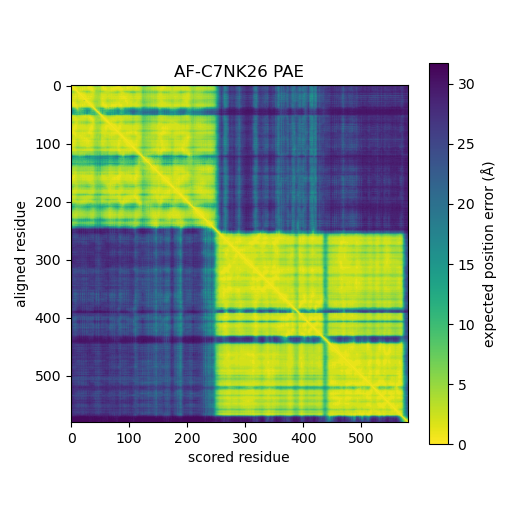? 27.582 -9.803 -31.952 1.00 81.12 216 THR A CA 1
ATOM 1633 C C . THR A 1 216 ? 26.428 -8.875 -31.575 1.00 81.12 216 THR A C 1
ATOM 1635 O O . THR A 1 216 ? 25.909 -8.979 -30.465 1.00 81.12 216 THR A O 1
ATOM 1638 N N . ARG A 1 217 ? 25.954 -8.024 -32.494 1.00 78.56 217 ARG A N 1
ATOM 1639 C CA . ARG A 1 217 ? 24.806 -7.133 -32.244 1.00 78.56 217 ARG A CA 1
ATOM 1640 C C . ARG A 1 217 ? 23.514 -7.898 -31.981 1.00 78.56 217 ARG A C 1
ATOM 1642 O O . ARG A 1 217 ? 22.808 -7.567 -31.034 1.00 78.56 217 ARG A O 1
ATOM 1649 N N . VAL A 1 218 ? 23.239 -8.958 -32.743 1.00 82.56 218 VAL A N 1
ATOM 1650 C CA . VAL A 1 218 ? 22.078 -9.830 -32.493 1.00 82.56 218 VAL A CA 1
ATOM 1651 C C . VAL A 1 218 ? 22.178 -10.488 -31.115 1.00 82.56 218 VAL A C 1
ATOM 1653 O O . VAL A 1 218 ? 21.199 -10.499 -30.371 1.00 82.56 218 VAL A O 1
ATOM 1656 N N . ARG A 1 219 ? 23.359 -10.990 -30.724 1.00 85.50 219 ARG A N 1
ATOM 1657 C CA . ARG A 1 219 ? 23.575 -11.557 -29.381 1.00 85.50 219 ARG A CA 1
ATOM 1658 C C . ARG A 1 219 ? 23.326 -10.529 -28.279 1.00 85.50 219 ARG A C 1
ATOM 1660 O O . ARG A 1 219 ? 22.653 -10.867 -27.307 1.00 85.50 219 ARG A O 1
ATOM 1667 N N . ARG A 1 220 ? 23.810 -9.294 -28.447 1.00 88.19 220 ARG A N 1
ATOM 1668 C CA . ARG A 1 220 ? 23.561 -8.197 -27.499 1.00 88.19 220 ARG A CA 1
ATOM 1669 C C . ARG A 1 220 ? 22.078 -7.846 -27.410 1.00 88.19 220 ARG A C 1
ATOM 1671 O O . ARG A 1 220 ? 21.527 -7.802 -26.318 1.00 88.19 220 ARG A O 1
ATOM 1678 N N . ALA A 1 221 ? 21.395 -7.718 -28.547 1.00 86.12 221 ALA A N 1
ATOM 1679 C CA . ALA A 1 221 ? 19.957 -7.462 -28.579 1.00 86.12 221 ALA A CA 1
ATOM 1680 C C . ALA A 1 221 ? 19.156 -8.573 -27.874 1.00 86.12 221 ALA A C 1
ATOM 1682 O O . ALA A 1 221 ? 18.281 -8.287 -27.063 1.00 86.12 221 ALA A O 1
ATOM 1683 N N . LEU A 1 222 ? 19.489 -9.847 -28.112 1.00 87.62 222 LEU A N 1
ATOM 1684 C CA . LEU A 1 222 ? 18.851 -10.978 -27.430 1.00 87.62 222 LEU A CA 1
ATOM 1685 C C . LEU A 1 222 ? 19.143 -10.994 -25.923 1.00 87.62 222 LEU A C 1
ATOM 1687 O O . LEU A 1 222 ? 18.245 -11.292 -25.134 1.00 87.62 222 LEU A O 1
ATOM 1691 N N . ARG A 1 223 ? 20.376 -10.674 -25.511 1.00 88.25 223 ARG A N 1
ATOM 1692 C CA . ARG A 1 223 ? 20.763 -10.540 -24.099 1.00 88.25 223 ARG A CA 1
ATOM 1693 C C . ARG A 1 223 ? 19.949 -9.443 -23.414 1.00 88.25 223 ARG A C 1
ATOM 1695 O O . ARG A 1 223 ? 19.354 -9.717 -22.372 1.00 88.25 223 ARG A O 1
ATOM 1702 N N . THR A 1 224 ? 19.856 -8.265 -24.025 1.00 87.62 224 THR A N 1
ATOM 1703 C CA . THR A 1 224 ? 19.070 -7.136 -23.515 1.00 87.62 224 THR A CA 1
ATOM 1704 C C . THR A 1 224 ? 17.579 -7.444 -23.484 1.00 87.62 224 THR A C 1
ATOM 1706 O O . THR A 1 224 ? 16.945 -7.205 -22.464 1.00 87.62 224 THR A O 1
ATOM 1709 N N . CYS A 1 225 ? 17.012 -8.063 -24.526 1.00 87.44 225 CYS A N 1
ATOM 1710 C CA . CYS A 1 225 ? 15.617 -8.510 -24.500 1.00 87.44 225 CYS A CA 1
ATOM 1711 C C . CYS A 1 225 ? 15.361 -9.489 -23.351 1.00 87.44 225 CYS A C 1
ATOM 1713 O O . CYS A 1 225 ? 14.375 -9.345 -22.642 1.00 87.44 225 CYS A O 1
ATOM 1715 N N . ARG A 1 226 ? 16.254 -10.460 -23.111 1.00 84.19 226 ARG A N 1
ATOM 1716 C CA . ARG A 1 226 ? 16.116 -11.393 -21.979 1.00 84.19 226 ARG A CA 1
ATOM 1717 C C . ARG A 1 226 ? 16.169 -10.677 -20.630 1.00 84.19 226 ARG A C 1
ATOM 1719 O O . ARG A 1 226 ? 15.392 -11.029 -19.751 1.00 84.19 226 ARG A O 1
ATOM 1726 N N . LEU A 1 227 ? 17.058 -9.699 -20.458 1.00 79.12 227 LEU A N 1
ATOM 1727 C CA . LEU A 1 227 ? 17.130 -8.885 -19.239 1.00 79.12 227 LEU A CA 1
ATOM 1728 C C . LEU A 1 227 ? 15.860 -8.044 -19.052 1.00 79.12 227 LEU A C 1
ATOM 1730 O O . LEU A 1 227 ? 15.213 -8.126 -18.011 1.00 79.12 227 LEU A O 1
ATOM 1734 N N . GLY A 1 228 ? 15.448 -7.315 -20.089 1.00 73.31 228 GLY A N 1
ATOM 1735 C CA . GLY A 1 228 ? 14.235 -6.501 -20.077 1.00 73.31 228 GLY A CA 1
ATOM 1736 C C . GLY A 1 228 ? 12.967 -7.323 -19.837 1.00 73.31 228 GLY A C 1
ATOM 1737 O O . GLY A 1 228 ? 12.097 -6.912 -19.072 1.00 73.31 228 GLY A O 1
ATOM 1738 N N . TRP A 1 229 ? 12.876 -8.521 -20.419 1.00 80.31 229 TRP A N 1
ATOM 1739 C CA . TRP A 1 229 ? 11.734 -9.420 -20.244 1.00 80.31 229 TRP A CA 1
ATOM 1740 C C . TRP A 1 229 ? 11.702 -10.158 -18.907 1.00 80.31 229 TRP A C 1
ATOM 1742 O O . TRP A 1 229 ? 10.621 -10.573 -18.501 1.00 80.31 229 TRP A O 1
ATOM 1752 N N . ARG A 1 230 ? 12.833 -10.289 -18.198 1.00 71.00 230 ARG A N 1
ATOM 1753 C CA . ARG A 1 230 ? 12.830 -10.757 -16.800 1.00 71.00 230 ARG A CA 1
ATOM 1754 C C . ARG A 1 230 ? 12.093 -9.781 -15.889 1.00 71.00 230 ARG A C 1
ATOM 1756 O O . ARG A 1 230 ? 11.342 -10.222 -15.031 1.00 71.00 230 ARG A O 1
ATOM 1763 N N . ARG A 1 231 ? 12.276 -8.476 -16.111 1.00 62.25 231 ARG A N 1
ATOM 1764 C CA . ARG A 1 231 ? 11.527 -7.431 -15.400 1.00 62.25 231 ARG A CA 1
ATOM 1765 C C . ARG A 1 231 ? 10.096 -7.309 -15.917 1.00 62.25 231 ARG A C 1
ATOM 1767 O O . ARG A 1 231 ? 9.168 -7.119 -15.143 1.00 62.25 231 ARG A O 1
ATOM 1774 N N . GLN A 1 232 ? 9.903 -7.386 -17.235 1.00 67.31 232 GLN A N 1
ATOM 1775 C CA . GLN A 1 232 ? 8.603 -7.161 -17.874 1.00 67.31 232 GLN A CA 1
ATOM 1776 C C . GLN A 1 232 ? 8.386 -8.104 -19.066 1.00 67.31 232 GLN A C 1
ATOM 1778 O O . GLN A 1 232 ? 8.764 -7.757 -20.192 1.00 67.31 232 GLN A O 1
ATOM 1783 N N . PRO A 1 233 ? 7.748 -9.270 -18.852 1.00 76.38 233 PRO A N 1
ATOM 1784 C CA . PRO A 1 233 ? 7.508 -10.259 -19.896 1.00 76.38 233 PRO A CA 1
ATOM 1785 C C . PRO A 1 233 ? 6.846 -9.669 -21.153 1.00 76.38 233 PRO A C 1
ATOM 1787 O O . PRO A 1 233 ? 6.002 -8.774 -21.050 1.00 76.38 233 PRO A O 1
ATOM 1790 N N . PRO A 1 234 ? 7.169 -10.176 -22.356 1.00 75.50 234 PRO A N 1
ATOM 1791 C CA . PRO A 1 234 ? 6.734 -9.578 -23.620 1.00 75.50 234 PRO A CA 1
ATOM 1792 C C . PRO A 1 234 ? 5.206 -9.495 -23.748 1.00 75.50 234 PRO A C 1
ATOM 1794 O O . PRO A 1 234 ? 4.685 -8.467 -24.179 1.00 75.50 234 PRO A O 1
ATOM 1797 N N . GLY A 1 235 ? 4.477 -10.524 -23.300 1.00 72.00 235 GLY A N 1
ATOM 1798 C CA . GLY A 1 235 ? 3.011 -10.508 -23.269 1.00 72.00 235 GLY A CA 1
ATOM 1799 C C . GLY A 1 235 ? 2.456 -9.389 -22.383 1.00 72.00 235 GLY A C 1
ATOM 1800 O O . GLY A 1 235 ? 1.549 -8.668 -22.793 1.00 72.00 235 GLY A O 1
ATOM 1801 N N . HIS A 1 236 ? 3.066 -9.161 -21.217 1.00 67.38 236 HIS A N 1
ATOM 1802 C CA . HIS A 1 236 ? 2.666 -8.093 -20.298 1.00 67.38 236 HIS A CA 1
ATOM 1803 C C . HIS A 1 236 ? 2.891 -6.703 -20.893 1.00 67.38 236 HIS A C 1
ATOM 1805 O O . HIS A 1 236 ? 2.076 -5.810 -20.682 1.00 67.38 236 HIS A O 1
ATOM 1811 N N . ARG A 1 237 ? 3.949 -6.512 -21.690 1.00 76.06 237 ARG A N 1
ATOM 1812 C CA . ARG A 1 237 ? 4.200 -5.238 -22.385 1.00 76.06 237 ARG A CA 1
ATOM 1813 C C . ARG A 1 237 ? 3.122 -4.935 -23.421 1.00 76.06 237 ARG A C 1
ATOM 1815 O O . ARG A 1 237 ? 2.641 -3.807 -23.479 1.00 76.06 237 ARG A O 1
ATOM 1822 N N . TRP A 1 238 ? 2.707 -5.938 -24.195 1.00 78.31 238 TRP A N 1
ATOM 1823 C CA . TRP A 1 238 ? 1.622 -5.801 -25.171 1.00 78.31 238 TRP A CA 1
ATOM 1824 C C . TRP A 1 238 ? 0.272 -5.572 -24.510 1.00 78.31 238 TRP A C 1
ATOM 1826 O O . TRP A 1 238 ? -0.448 -4.659 -24.909 1.00 78.31 238 TRP A O 1
ATOM 1836 N N . VAL A 1 239 ? -0.041 -6.325 -23.455 1.00 64.00 239 VAL A N 1
ATOM 1837 C CA . VAL A 1 239 ? -1.247 -6.092 -22.657 1.00 64.00 239 VAL A CA 1
ATOM 1838 C C . VAL A 1 239 ? -1.219 -4.680 -22.081 1.00 64.00 239 VAL A C 1
ATOM 1840 O O . VAL A 1 239 ? -2.165 -3.933 -22.301 1.00 64.00 239 VAL A O 1
ATOM 1843 N N . ASN A 1 240 ? -0.128 -4.242 -21.451 1.00 62.50 240 ASN A N 1
ATOM 1844 C CA . ASN A 1 240 ? -0.002 -2.879 -20.929 1.00 62.50 240 ASN A CA 1
ATOM 1845 C C . ASN A 1 240 ? -0.110 -1.819 -22.026 1.00 62.50 240 ASN A C 1
ATOM 1847 O O . ASN A 1 240 ? -0.733 -0.785 -21.807 1.00 62.50 240 ASN A O 1
ATOM 1851 N N . ARG A 1 241 ? 0.403 -2.068 -23.231 1.00 70.25 241 ARG A N 1
ATOM 1852 C CA . ARG A 1 241 ? 0.248 -1.125 -24.340 1.00 70.25 241 ARG A CA 1
ATOM 1853 C C . ARG A 1 241 ? -1.199 -1.025 -24.814 1.00 70.25 241 ARG A C 1
ATOM 1855 O O . ARG A 1 241 ? -1.727 0.080 -24.912 1.00 70.25 241 ARG A O 1
ATOM 1862 N N . LEU A 1 242 ? -1.829 -2.162 -25.100 1.00 71.81 242 LEU A N 1
ATOM 1863 C CA . LEU A 1 242 ? -3.197 -2.239 -25.621 1.00 71.81 242 LEU A CA 1
ATOM 1864 C C . LEU A 1 242 ? -4.222 -1.754 -24.601 1.00 71.81 242 LEU A C 1
ATOM 1866 O O . LEU A 1 242 ? -5.252 -1.188 -24.955 1.00 71.81 242 LEU A O 1
ATOM 1870 N N . THR A 1 243 ? -3.923 -1.953 -23.324 1.00 55.03 243 THR A N 1
ATOM 1871 C CA . THR A 1 243 ? -4.826 -1.601 -22.240 1.00 55.03 243 THR A CA 1
ATOM 1872 C C . THR A 1 243 ? -4.475 -0.272 -21.573 1.00 55.03 243 THR A C 1
ATOM 1874 O O . THR A 1 243 ? -5.179 0.123 -20.656 1.00 55.03 243 THR A O 1
ATOM 1877 N N . GLY A 1 244 ? -3.424 0.448 -21.984 1.00 56.50 244 GLY A N 1
ATOM 1878 C CA . GLY A 1 244 ? -2.986 1.675 -21.296 1.00 56.50 244 GLY A CA 1
ATOM 1879 C C . GLY A 1 244 ? -2.603 1.416 -19.834 1.00 56.50 244 GLY A C 1
ATOM 1880 O O . GLY A 1 244 ? -2.994 2.143 -18.926 1.00 56.50 244 GLY A O 1
ATOM 1881 N N . GLY A 1 245 ? -1.945 0.287 -19.596 1.00 49.41 245 GLY A N 1
ATOM 1882 C CA . GLY A 1 245 ? -1.608 -0.254 -18.291 1.00 49.41 245 GLY A CA 1
ATOM 1883 C C . GLY A 1 245 ? -2.700 -1.110 -17.674 1.00 49.41 245 GLY A C 1
ATOM 1884 O O . GLY A 1 245 ? -2.352 -1.812 -16.741 1.00 49.41 245 GLY A O 1
ATOM 1885 N N . ARG A 1 246 ? -3.961 -1.071 -18.169 1.00 41.41 246 ARG A N 1
ATOM 1886 C CA . ARG A 1 246 ? -5.161 -1.911 -17.854 1.00 41.41 246 ARG A CA 1
ATOM 1887 C C . ARG A 1 246 ? -5.121 -3.014 -16.799 1.00 41.41 246 ARG A C 1
ATOM 1889 O O . ARG A 1 246 ? -5.945 -3.084 -15.897 1.00 41.41 246 ARG A O 1
ATOM 1896 N N . TYR A 1 247 ? -4.235 -3.961 -17.026 1.00 39.69 247 TYR A N 1
ATOM 1897 C CA . TYR A 1 247 ? -4.461 -5.327 -16.581 1.00 39.69 247 TYR A CA 1
ATOM 1898 C C . TYR A 1 247 ? -3.294 -5.889 -15.787 1.00 39.69 247 TYR A C 1
ATOM 1900 O O . TYR A 1 247 ? -3.449 -6.901 -15.120 1.00 39.69 247 TYR A O 1
ATOM 1908 N N . LEU A 1 248 ? -2.128 -5.248 -15.850 1.00 46.50 248 LEU A N 1
ATOM 1909 C CA . LEU A 1 248 ? -0.914 -5.777 -15.257 1.00 46.50 248 LEU A CA 1
ATOM 1910 C C . LEU A 1 248 ? -0.121 -4.620 -14.674 1.00 46.50 248 LEU A C 1
ATOM 1912 O O . LEU A 1 248 ? 0.717 -3.999 -15.331 1.00 46.50 248 LEU A O 1
ATOM 1916 N N . TRP A 1 249 ? -0.406 -4.347 -13.406 1.00 44.75 249 TRP A N 1
ATOM 1917 C CA . TRP A 1 249 ? 0.596 -3.782 -12.517 1.00 44.75 249 TRP A CA 1
ATOM 1918 C C . TRP A 1 249 ? 1.796 -4.714 -12.646 1.00 44.75 249 TRP A C 1
ATOM 1920 O O . TRP A 1 249 ? 1.657 -5.927 -12.467 1.00 44.75 249 TRP A O 1
ATOM 1930 N N . ALA A 1 250 ? 2.909 -4.203 -13.169 1.00 41.19 250 ALA A N 1
ATOM 1931 C CA . ALA A 1 250 ? 4.086 -5.019 -13.406 1.00 41.19 250 ALA A CA 1
ATOM 1932 C C . ALA A 1 250 ? 4.665 -5.369 -12.037 1.00 41.19 250 ALA A C 1
ATOM 1934 O O . ALA A 1 250 ? 5.540 -4.670 -11.545 1.00 41.19 250 ALA A O 1
ATOM 1935 N N . LYS A 1 251 ? 4.128 -6.422 -11.413 1.00 43.88 251 LYS A N 1
ATOM 1936 C CA . LYS A 1 251 ? 4.671 -6.967 -10.181 1.00 43.88 251 LYS A CA 1
ATOM 1937 C C . LYS A 1 251 ? 6.106 -7.377 -10.497 1.00 43.88 251 LYS A C 1
ATOM 1939 O O . LYS A 1 251 ? 6.311 -8.245 -11.349 1.00 43.88 251 LYS A O 1
ATOM 1944 N N . GLU A 1 252 ? 7.078 -6.760 -9.826 1.00 44.97 252 GLU A N 1
ATOM 1945 C CA . GLU A 1 252 ? 8.436 -7.306 -9.726 1.00 44.97 252 GLU A CA 1
ATOM 1946 C C . GLU A 1 252 ? 8.335 -8.819 -9.414 1.00 44.97 252 GLU A C 1
ATOM 1948 O O . GLU A 1 252 ? 7.393 -9.225 -8.710 1.00 44.97 252 GLU A O 1
ATOM 1953 N N . PRO A 1 253 ? 9.232 -9.679 -9.928 1.00 45.91 253 PRO A N 1
ATOM 1954 C CA . PRO A 1 253 ? 9.248 -11.093 -9.564 1.00 45.91 253 PRO A CA 1
ATOM 1955 C C . PRO A 1 253 ? 9.234 -11.234 -8.037 1.00 45.91 253 PRO A C 1
ATOM 1957 O O . PRO A 1 253 ? 10.008 -10.572 -7.350 1.00 45.91 253 PRO A O 1
ATOM 1960 N N . ARG A 1 254 ? 8.323 -12.046 -7.490 1.00 56.31 254 ARG A N 1
ATOM 1961 C CA . ARG A 1 254 ? 8.281 -12.288 -6.044 1.00 56.31 254 ARG A CA 1
ATOM 1962 C C . ARG A 1 254 ? 9.475 -13.153 -5.675 1.00 56.31 254 ARG A C 1
ATOM 1964 O O . ARG A 1 254 ? 9.538 -14.311 -6.086 1.00 56.31 254 ARG A O 1
ATOM 1971 N N . GLU A 1 255 ? 10.423 -12.574 -4.948 1.00 62.62 255 GLU A N 1
ATOM 1972 C CA . GLU A 1 255 ? 11.430 -13.363 -4.252 1.00 62.62 255 GLU A CA 1
ATOM 1973 C C . GLU A 1 255 ? 10.736 -14.304 -3.262 1.00 62.62 255 GLU A C 1
ATOM 1975 O O . GLU A 1 255 ? 9.628 -14.049 -2.781 1.00 62.62 255 GLU A O 1
ATOM 1980 N N . GLU A 1 256 ? 11.368 -15.443 -3.013 1.00 77.81 256 GLU A N 1
ATOM 1981 C CA . GLU A 1 256 ? 10.838 -16.429 -2.087 1.00 77.81 256 GLU A CA 1
ATOM 1982 C C . GLU A 1 256 ? 10.890 -15.874 -0.659 1.00 77.81 256 GLU A C 1
ATOM 1984 O O . GLU A 1 256 ? 11.978 -15.625 -0.149 1.00 77.81 256 GLU A O 1
ATOM 1989 N N . LEU A 1 257 ? 9.725 -15.700 -0.024 1.00 87.06 257 LEU A N 1
ATOM 1990 C CA . LEU A 1 257 ? 9.626 -15.242 1.365 1.00 87.06 257 LEU A CA 1
ATOM 1991 C C . LEU A 1 257 ? 10.227 -16.267 2.326 1.00 87.06 257 LEU A C 1
ATOM 1993 O O . LEU A 1 257 ? 9.861 -17.449 2.288 1.00 87.06 257 LEU A O 1
ATOM 1997 N N . ARG A 1 258 ? 11.086 -15.792 3.224 1.00 90.50 258 ARG A N 1
ATOM 1998 C CA . ARG A 1 258 ? 11.753 -16.573 4.266 1.00 90.50 258 ARG A CA 1
ATOM 1999 C C . ARG A 1 258 ? 11.453 -15.997 5.643 1.00 90.50 258 ARG A C 1
ATOM 2001 O O . ARG A 1 258 ? 11.182 -14.811 5.805 1.00 90.50 258 ARG A O 1
ATOM 2008 N N . ALA A 1 259 ? 11.521 -16.853 6.657 1.00 92.94 259 ALA A N 1
ATOM 2009 C CA . ALA A 1 259 ? 11.462 -16.406 8.042 1.00 92.94 259 ALA A CA 1
ATOM 2010 C C . ALA A 1 259 ? 12.599 -15.407 8.329 1.00 92.94 259 ALA A C 1
ATOM 2012 O O . ALA A 1 259 ? 13.747 -15.642 7.955 1.00 92.94 259 ALA A O 1
ATOM 2013 N N . GLY A 1 260 ? 12.267 -14.308 9.000 1.00 93.44 260 GLY A N 1
ATOM 2014 C CA . GLY A 1 260 ? 13.161 -13.181 9.263 1.00 93.44 260 GLY A CA 1
ATOM 2015 C C . GLY A 1 260 ? 13.085 -12.062 8.222 1.00 93.44 260 GLY A C 1
ATOM 2016 O O . GLY A 1 260 ? 13.536 -10.955 8.516 1.00 93.44 260 GLY A O 1
ATOM 2017 N N . ASP A 1 261 ? 12.488 -12.303 7.052 1.00 95.12 261 ASP A N 1
ATOM 2018 C CA . ASP A 1 261 ? 12.360 -11.270 6.028 1.00 95.12 261 ASP A CA 1
ATOM 2019 C C . ASP A 1 261 ? 11.434 -10.140 6.487 1.00 95.12 261 ASP A C 1
ATOM 2021 O O . ASP A 1 261 ? 10.384 -10.353 7.103 1.00 95.12 261 ASP A O 1
ATOM 2025 N N . VAL A 1 262 ? 11.806 -8.917 6.116 1.00 96.25 262 VAL A N 1
ATOM 2026 C CA . VAL A 1 262 ? 10.898 -7.772 6.135 1.00 96.25 262 VAL A CA 1
ATOM 2027 C C . VAL A 1 262 ? 10.128 -7.758 4.823 1.00 96.25 262 VAL A C 1
ATOM 2029 O O . VAL A 1 262 ? 10.719 -7.677 3.745 1.00 96.25 262 VAL A O 1
ATOM 2032 N N . ALA A 1 263 ? 8.806 -7.782 4.923 1.00 97.00 263 ALA A N 1
ATOM 2033 C CA . ALA A 1 263 ? 7.895 -7.705 3.795 1.00 97.00 263 ALA A CA 1
ATOM 2034 C C . ALA A 1 263 ? 6.865 -6.584 3.994 1.00 97.00 263 ALA A C 1
ATOM 2036 O O . ALA A 1 263 ? 6.791 -5.944 5.043 1.00 97.00 263 ALA A O 1
ATOM 2037 N N . PHE A 1 264 ? 6.067 -6.352 2.959 1.00 97.88 264 PHE A N 1
ATOM 2038 C CA . PHE A 1 264 ? 5.023 -5.340 2.918 1.00 97.88 264 PHE A CA 1
ATOM 2039 C C . PHE A 1 264 ? 3.749 -5.935 2.339 1.00 97.88 264 PHE A C 1
ATOM 2041 O O . PHE A 1 264 ? 3.811 -6.744 1.407 1.00 97.88 264 PHE A O 1
ATOM 2048 N N . VAL A 1 265 ? 2.602 -5.517 2.867 1.00 98.00 265 VAL A N 1
ATOM 2049 C CA . VAL A 1 265 ? 1.290 -5.867 2.310 1.00 98.00 265 VAL A CA 1
ATOM 2050 C C . VAL A 1 265 ? 1.148 -5.267 0.908 1.00 98.00 265 VAL A C 1
ATOM 2052 O O . VAL A 1 265 ? 1.306 -4.065 0.732 1.00 98.00 265 VAL A O 1
ATOM 2055 N N . ASP A 1 266 ? 0.848 -6.105 -0.085 1.00 95.38 266 ASP A N 1
ATOM 2056 C CA . ASP A 1 266 ? 0.808 -5.827 -1.536 1.00 95.38 266 ASP A CA 1
ATOM 2057 C C . ASP A 1 266 ? -0.625 -5.893 -2.108 1.00 95.38 266 ASP A C 1
ATOM 2059 O O . ASP A 1 266 ? -0.851 -6.201 -3.281 1.00 95.38 266 ASP A O 1
ATOM 2063 N N . VAL A 1 267 ? -1.620 -5.674 -1.250 1.00 95.19 267 VAL A N 1
ATOM 2064 C CA . VAL A 1 267 ? -3.054 -5.632 -1.570 1.00 95.19 267 VAL A CA 1
ATOM 2065 C C . VAL A 1 267 ? -3.719 -4.500 -0.788 1.00 95.19 267 VAL A C 1
ATOM 2067 O O . VAL A 1 267 ? -3.133 -4.005 0.167 1.00 95.19 267 VAL A O 1
ATOM 2070 N N . THR A 1 268 ? -4.932 -4.087 -1.175 1.00 95.06 268 THR A N 1
ATOM 2071 C CA . THR A 1 268 ? -5.694 -3.019 -0.493 1.00 95.06 268 THR A CA 1
ATOM 2072 C C . THR A 1 268 ? -5.726 -3.196 1.024 1.00 95.06 268 THR A C 1
ATOM 2074 O O . THR A 1 268 ? -5.394 -2.276 1.770 1.00 95.06 268 THR A O 1
ATOM 2077 N N . VAL A 1 269 ? -6.125 -4.388 1.460 1.00 97.25 269 VAL A N 1
ATOM 2078 C CA . VAL A 1 269 ? -6.197 -4.787 2.860 1.00 97.25 269 VAL A CA 1
ATOM 2079 C C . VAL A 1 269 ? -6.039 -6.304 2.920 1.00 97.25 269 VAL A C 1
ATOM 2081 O O . VAL A 1 269 ? -6.769 -7.035 2.254 1.00 97.25 269 VAL A O 1
ATOM 2084 N N . ALA A 1 270 ? -5.045 -6.781 3.658 1.00 98.19 270 ALA A N 1
ATOM 2085 C CA . ALA A 1 270 ? -4.844 -8.199 3.920 1.00 98.19 270 ALA A CA 1
ATOM 2086 C C . ALA A 1 270 ? -5.576 -8.573 5.207 1.00 98.19 270 ALA A C 1
ATOM 2088 O O . ALA A 1 270 ? -5.417 -7.883 6.210 1.00 98.19 270 ALA A O 1
ATOM 2089 N N . THR A 1 271 ? -6.353 -9.654 5.191 1.00 98.44 271 THR A N 1
ATOM 2090 C CA . THR A 1 271 ? -6.939 -10.226 6.414 1.00 98.44 271 THR A CA 1
ATOM 2091 C C . THR A 1 271 ? -6.011 -11.318 6.926 1.00 98.44 271 THR A C 1
ATOM 2093 O O . THR A 1 271 ? -5.625 -12.200 6.157 1.00 98.44 271 THR A O 1
ATOM 2096 N N . LEU A 1 272 ? -5.628 -11.233 8.199 1.00 98.50 272 LEU A N 1
ATOM 2097 C CA . LEU A 1 272 ? -4.768 -12.204 8.860 1.00 98.50 272 LEU A CA 1
ATOM 2098 C C . LEU A 1 272 ? -5.629 -13.265 9.541 1.00 98.50 272 LEU A C 1
ATOM 2100 O O . LEU A 1 272 ? -6.570 -12.944 10.256 1.00 98.50 272 LEU A O 1
ATOM 2104 N N . TRP A 1 273 ? -5.291 -14.525 9.320 1.00 98.56 273 TRP A N 1
ATOM 2105 C CA . TRP A 1 273 ? -6.007 -15.704 9.782 1.00 98.56 273 TRP A CA 1
ATOM 2106 C C . TRP A 1 273 ? -5.317 -16.309 11.000 1.00 98.56 273 TRP A C 1
ATOM 2108 O O . TRP A 1 273 ? -4.093 -16.241 11.120 1.00 98.56 273 TRP A O 1
ATOM 2118 N N . VAL A 1 274 ? -6.099 -16.924 11.885 1.00 98.06 274 VAL A N 1
ATOM 2119 C CA . VAL A 1 274 ? -5.561 -17.637 13.056 1.00 98.06 274 VAL A CA 1
ATOM 2120 C C . VAL A 1 274 ? -4.790 -18.880 12.609 1.00 98.06 274 VAL A C 1
ATOM 2122 O O . VAL A 1 274 ? -3.692 -19.142 13.090 1.00 98.06 274 VAL A O 1
ATOM 2125 N N . GLU A 1 275 ? -5.325 -19.607 11.626 1.00 97.19 275 GLU A N 1
ATOM 2126 C CA . GLU A 1 275 ? -4.694 -20.779 11.015 1.00 97.19 275 GLU A CA 1
ATOM 2127 C C . GLU A 1 275 ? -4.712 -20.660 9.482 1.00 97.19 275 GLU A C 1
ATOM 2129 O O . GLU A 1 275 ? -5.671 -20.134 8.912 1.00 97.19 275 GLU A O 1
ATOM 2134 N N . PRO A 1 276 ? -3.671 -21.134 8.778 1.00 95.62 276 PRO A N 1
ATOM 2135 C CA . PRO A 1 276 ? -3.604 -21.027 7.330 1.00 95.62 276 PRO A CA 1
ATOM 2136 C C . PRO A 1 276 ? -4.557 -22.024 6.660 1.00 95.62 276 PRO A C 1
ATOM 2138 O O . PRO A 1 276 ? -4.596 -23.201 7.020 1.00 95.62 276 PRO A O 1
ATOM 2141 N N . GLY A 1 277 ? -5.266 -21.579 5.621 1.00 90.38 277 GLY A N 1
ATOM 2142 C CA . GLY A 1 277 ? -6.125 -22.447 4.809 1.00 90.38 277 GLY A CA 1
ATOM 2143 C C . GLY A 1 277 ? -7.449 -22.844 5.469 1.00 90.38 277 GLY A C 1
ATOM 2144 O O . GLY A 1 277 ? -8.045 -23.846 5.074 1.00 90.38 277 GLY A O 1
ATOM 2145 N N . THR A 1 278 ? -7.897 -22.101 6.484 1.00 93.62 278 THR A N 1
ATOM 2146 C CA . THR A 1 278 ? -9.244 -22.235 7.063 1.00 93.62 278 THR A CA 1
ATOM 2147 C C . THR A 1 278 ? -10.291 -21.395 6.329 1.00 93.62 278 THR A C 1
ATOM 2149 O O . THR A 1 278 ? -11.471 -21.453 6.674 1.00 93.62 278 THR A O 1
ATOM 2152 N N . ASP A 1 279 ? -9.887 -20.646 5.301 1.00 92.50 279 ASP A N 1
ATOM 2153 C CA . ASP A 1 279 ? -10.768 -19.834 4.474 1.00 92.50 279 ASP A CA 1
ATOM 2154 C C . ASP A 1 279 ? -11.814 -20.672 3.732 1.00 92.50 279 ASP A C 1
ATOM 2156 O O . ASP A 1 279 ? -11.565 -21.787 3.265 1.00 92.50 279 ASP A O 1
ATOM 2160 N N . ARG A 1 280 ? -13.028 -20.129 3.618 1.00 93.56 280 ARG A N 1
ATOM 2161 C CA . ARG A 1 280 ? -14.123 -20.780 2.895 1.00 93.56 280 ARG A CA 1
ATOM 2162 C C . ARG A 1 280 ? -14.103 -20.326 1.436 1.00 93.56 280 ARG A C 1
ATOM 2164 O O . ARG A 1 280 ? -13.651 -19.224 1.133 1.00 93.56 280 ARG A O 1
ATOM 2171 N N . PRO A 1 281 ? -14.739 -21.072 0.516 1.00 90.31 281 PRO A N 1
ATOM 2172 C CA . PRO A 1 281 ? -14.896 -20.625 -0.869 1.00 90.31 281 PRO A CA 1
ATOM 2173 C C . PRO A 1 281 ? -15.521 -19.226 -1.023 1.00 90.31 281 PRO A C 1
ATOM 2175 O O . PRO A 1 281 ? -15.213 -18.520 -1.980 1.00 90.31 281 PRO A O 1
ATOM 2178 N N . LEU A 1 282 ? -16.382 -18.811 -0.085 1.00 92.94 282 LEU A N 1
ATOM 2179 C CA . LEU A 1 282 ? -16.989 -17.474 -0.079 1.00 92.94 282 LEU A CA 1
ATOM 2180 C C . LEU A 1 282 ? -16.000 -16.357 0.307 1.00 92.94 282 LEU A C 1
ATOM 2182 O O . LEU A 1 282 ? -16.215 -15.205 -0.062 1.00 92.94 282 LEU A O 1
ATOM 2186 N N . ASP A 1 283 ? -14.905 -16.696 0.995 1.00 93.38 283 ASP A N 1
ATOM 2187 C CA . ASP A 1 283 ? -13.847 -15.773 1.421 1.00 93.38 283 ASP A CA 1
ATOM 2188 C C . ASP A 1 283 ? -12.780 -15.563 0.332 1.00 93.38 283 ASP A C 1
ATOM 2190 O O . ASP A 1 283 ? -11.857 -14.766 0.508 1.00 93.38 283 ASP A O 1
ATOM 2194 N N . ALA A 1 284 ? -12.932 -16.201 -0.838 1.00 87.81 284 ALA A N 1
ATOM 2195 C CA . ALA A 1 284 ? -12.056 -16.027 -2.000 1.00 87.81 284 ALA A CA 1
ATOM 2196 C C . ALA A 1 284 ? -11.738 -14.552 -2.345 1.00 87.81 284 ALA A C 1
ATOM 2198 O O . ALA A 1 284 ? -10.581 -14.264 -2.671 1.00 87.81 284 ALA A O 1
ATOM 2199 N N . PRO A 1 285 ? -12.682 -13.586 -2.248 1.00 90.31 285 PRO A N 1
ATOM 2200 C CA . PRO A 1 285 ? -12.366 -12.180 -2.490 1.00 90.31 285 PRO A CA 1
ATOM 2201 C C . PRO A 1 285 ? -11.425 -11.555 -1.440 1.00 90.31 285 PRO A C 1
ATOM 2203 O O . PRO A 1 285 ? -10.757 -10.573 -1.752 1.00 90.31 285 PRO A O 1
ATOM 2206 N N . ALA A 1 286 ? -11.330 -12.109 -0.228 1.00 91.50 286 ALA A N 1
ATOM 2207 C CA . ALA A 1 286 ? -10.444 -11.633 0.841 1.00 91.50 286 ALA A CA 1
ATOM 2208 C C . ALA A 1 286 ? -9.053 -12.285 0.828 1.00 91.50 286 ALA A C 1
ATOM 2210 O O . ALA A 1 286 ? -8.081 -11.657 1.246 1.00 91.50 286 ALA A O 1
ATOM 2211 N N . VAL A 1 287 ? -8.934 -13.520 0.327 1.00 90.81 287 VAL A N 1
ATOM 2212 C CA . VAL A 1 287 ? -7.647 -14.243 0.212 1.00 90.81 287 VAL A CA 1
ATOM 2213 C C . VAL A 1 287 ? -6.967 -14.074 -1.155 1.00 90.81 287 VAL A C 1
ATOM 2215 O O . VAL A 1 287 ? -5.786 -14.383 -1.318 1.00 90.81 287 VAL A O 1
ATOM 2218 N N . GLY A 1 288 ? -7.684 -13.535 -2.146 1.00 81.75 288 GLY A N 1
ATOM 2219 C CA . GLY A 1 288 ? -7.167 -13.262 -3.487 1.00 81.75 288 GLY A CA 1
ATOM 2220 C C . GLY A 1 288 ? -6.041 -12.218 -3.540 1.00 81.75 288 GLY A C 1
ATOM 2221 O O . GLY A 1 288 ? -5.741 -11.516 -2.577 1.00 81.75 288 GLY A O 1
ATOM 2222 N N . ALA A 1 289 ? -5.399 -12.098 -4.705 1.00 84.81 289 ALA A N 1
ATOM 2223 C CA . ALA A 1 289 ? -4.412 -11.053 -4.982 1.00 84.81 289 ALA A CA 1
ATOM 2224 C C . ALA A 1 289 ? -4.543 -10.565 -6.443 1.00 84.81 289 ALA A C 1
ATOM 2226 O O . ALA A 1 289 ? -3.886 -11.118 -7.334 1.00 84.81 289 ALA A O 1
ATOM 2227 N N . PRO A 1 290 ? -5.347 -9.519 -6.717 1.00 87.12 290 PRO A N 1
ATOM 2228 C CA . PRO A 1 290 ? -5.875 -8.548 -5.751 1.00 87.12 290 PRO A CA 1
ATOM 2229 C C . PRO A 1 290 ? -7.037 -9.080 -4.900 1.00 87.12 290 PRO A C 1
ATOM 2231 O O . PRO A 1 290 ? -7.725 -10.014 -5.304 1.00 87.12 290 PRO A O 1
ATOM 2234 N N . VAL A 1 291 ? -7.234 -8.451 -3.740 1.00 88.50 291 VAL A N 1
ATOM 2235 C CA . VAL A 1 291 ? -8.435 -8.607 -2.905 1.00 88.50 291 VAL A CA 1
ATOM 2236 C C . VAL A 1 291 ? -9.572 -7.725 -3.426 1.00 88.50 291 VAL A C 1
ATOM 2238 O O . VAL A 1 291 ? -9.321 -6.706 -4.073 1.00 88.50 291 VAL A O 1
ATOM 2241 N N . ASP A 1 292 ? -10.810 -8.090 -3.103 1.00 88.81 292 ASP A N 1
ATOM 2242 C CA . ASP A 1 292 ? -12.020 -7.299 -3.350 1.00 88.81 292 ASP A CA 1
ATOM 2243 C C . ASP A 1 292 ? -12.892 -7.275 -2.074 1.00 88.81 292 ASP A C 1
ATOM 2245 O O . ASP A 1 292 ? -13.794 -8.106 -1.906 1.00 88.81 292 ASP A O 1
ATOM 2249 N N . PRO A 1 293 ? -12.611 -6.345 -1.136 1.00 91.81 293 PRO A N 1
ATOM 2250 C CA . PRO A 1 293 ? -13.316 -6.264 0.143 1.00 91.81 293 PRO A CA 1
ATOM 2251 C C . PRO A 1 293 ? -14.803 -5.924 -0.014 1.00 91.81 293 PRO A C 1
ATOM 2253 O O . PRO A 1 293 ? -15.621 -6.314 0.819 1.00 91.81 293 PRO A O 1
ATOM 2256 N N . GLU A 1 294 ? -15.179 -5.221 -1.085 1.00 91.19 294 GLU A N 1
ATOM 2257 C CA . GLU A 1 294 ? -16.574 -4.891 -1.385 1.00 91.19 294 GLU A CA 1
ATOM 2258 C C . GLU A 1 294 ? -17.343 -6.118 -1.882 1.00 91.19 294 GLU A C 1
ATOM 2260 O O . GLU A 1 294 ? -18.482 -6.355 -1.473 1.00 91.19 294 GLU A O 1
ATOM 2265 N N . ALA A 1 295 ? -16.743 -6.927 -2.761 1.00 88.38 295 ALA A N 1
ATOM 2266 C CA . ALA A 1 295 ? -17.321 -8.208 -3.153 1.00 88.38 295 ALA A CA 1
ATOM 2267 C C . ALA A 1 295 ? -17.435 -9.163 -1.964 1.00 88.38 295 ALA A C 1
ATOM 2269 O O . ALA A 1 295 ? -18.476 -9.803 -1.827 1.00 88.38 295 ALA A O 1
ATOM 2270 N N . TRP A 1 296 ? -16.428 -9.211 -1.087 1.00 94.19 296 TRP A N 1
ATOM 2271 C CA . TRP A 1 296 ? -16.493 -10.029 0.124 1.00 94.19 296 TRP A CA 1
ATOM 2272 C C . TRP A 1 296 ? -17.652 -9.605 1.030 1.00 94.19 296 TRP A C 1
ATOM 2274 O O . TRP A 1 296 ? -18.510 -10.414 1.371 1.00 94.19 296 TRP A O 1
ATOM 2284 N N . ASN A 1 297 ? -17.763 -8.309 1.336 1.00 94.31 297 ASN A N 1
ATOM 2285 C CA . ASN A 1 297 ? -18.839 -7.799 2.186 1.00 94.31 297 ASN A CA 1
ATOM 2286 C C . ASN A 1 297 ? -20.243 -8.061 1.631 1.00 94.31 297 ASN A C 1
ATOM 2288 O O . ASN A 1 297 ? -21.170 -8.235 2.420 1.00 94.31 297 ASN A O 1
ATOM 2292 N N . ARG A 1 298 ? -20.407 -8.099 0.301 1.00 94.06 298 ARG A N 1
ATOM 2293 C CA . ARG A 1 298 ? -21.691 -8.406 -0.350 1.00 94.06 298 ARG A CA 1
ATOM 2294 C C . ARG A 1 298 ? -22.127 -9.860 -0.194 1.00 94.06 298 ARG A C 1
ATOM 2296 O O . ARG A 1 298 ? -23.324 -10.117 -0.265 1.00 94.06 298 ARG A O 1
ATOM 2303 N N . VAL A 1 299 ? -21.187 -10.792 -0.031 1.00 93.31 299 VAL A N 1
ATOM 2304 C CA . VAL A 1 299 ? -21.490 -12.227 0.123 1.00 93.31 299 VAL A CA 1
ATOM 2305 C C . VAL A 1 299 ? -21.517 -12.683 1.584 1.00 93.31 299 VAL A C 1
ATOM 2307 O O . VAL A 1 299 ? -21.978 -13.784 1.860 1.00 93.31 299 VAL A O 1
ATOM 2310 N N . LEU A 1 300 ? -21.048 -11.844 2.512 1.00 94.94 300 LEU A N 1
ATOM 2311 C CA . LEU A 1 300 ? -21.073 -12.097 3.951 1.00 94.94 300 LEU A CA 1
ATOM 2312 C C . LEU A 1 300 ? -22.430 -11.724 4.571 1.00 94.94 300 LEU A C 1
ATOM 2314 O O . LEU A 1 300 ? -22.662 -10.559 4.922 1.00 94.94 300 LEU A O 1
ATOM 2318 N N . ASP A 1 301 ? -23.294 -12.725 4.742 1.00 95.31 301 ASP A N 1
ATOM 2319 C CA . ASP A 1 301 ? -24.484 -12.631 5.592 1.00 95.31 301 ASP A CA 1
ATOM 2320 C C . ASP A 1 301 ? -24.134 -12.668 7.095 1.00 95.31 301 ASP A C 1
ATOM 2322 O O . ASP A 1 301 ? -22.967 -12.760 7.482 1.00 95.31 301 ASP A O 1
ATOM 2326 N N . ASP A 1 302 ? -25.146 -12.537 7.955 1.00 96.44 302 ASP A N 1
ATOM 2327 C CA . ASP A 1 302 ? -24.961 -12.485 9.409 1.00 96.44 302 ASP A CA 1
ATOM 2328 C C . ASP A 1 302 ? -24.259 -13.735 9.964 1.00 96.44 302 ASP A C 1
ATOM 2330 O O . ASP A 1 302 ? -23.352 -13.608 10.784 1.00 96.44 302 ASP A O 1
ATOM 2334 N N . ASP A 1 303 ? -24.640 -14.931 9.510 1.00 96.62 303 ASP A N 1
ATOM 2335 C CA . ASP A 1 303 ? -24.068 -16.187 10.006 1.00 96.62 303 ASP A CA 1
ATOM 2336 C C . ASP A 1 303 ? -22.634 -16.374 9.486 1.00 96.62 303 ASP A C 1
ATOM 2338 O O . ASP A 1 303 ? -21.751 -16.842 10.208 1.00 96.62 303 ASP A O 1
ATOM 2342 N N . ALA A 1 304 ? -22.360 -15.947 8.250 1.00 96.50 304 ALA A N 1
ATOM 2343 C CA . ALA A 1 304 ? -21.021 -15.958 7.687 1.00 96.50 304 ALA A CA 1
ATOM 2344 C C . ALA A 1 304 ? -20.078 -14.979 8.398 1.00 96.50 304 ALA A C 1
ATOM 2346 O O . ALA A 1 304 ? -18.890 -15.297 8.503 1.00 96.50 304 ALA A O 1
ATOM 2347 N N . ARG A 1 305 ? -20.586 -13.829 8.872 1.00 97.12 305 ARG A N 1
ATOM 2348 C CA . ARG A 1 305 ? -19.846 -12.862 9.704 1.00 97.12 305 ARG A CA 1
ATOM 2349 C C . ARG A 1 305 ? -19.636 -13.376 11.122 1.00 97.12 305 ARG A C 1
ATOM 2351 O O . ARG A 1 305 ? -18.543 -13.210 11.647 1.00 97.12 305 ARG A O 1
ATOM 2358 N N . GLU A 1 306 ? -20.642 -14.013 11.713 1.00 97.31 306 GLU A N 1
ATOM 2359 C CA . GLU A 1 306 ? -20.532 -14.650 13.029 1.00 97.31 306 GLU A CA 1
ATOM 2360 C C . GLU A 1 306 ? -19.466 -15.748 13.015 1.00 97.31 306 GLU A C 1
ATOM 2362 O O . GLU A 1 306 ? -18.619 -15.816 13.898 1.00 97.31 306 GLU A O 1
ATOM 2367 N N . TRP A 1 307 ? -19.429 -16.557 11.954 1.00 97.19 307 TRP A N 1
ATOM 2368 C CA . TRP A 1 307 ? -18.410 -17.591 11.795 1.00 97.19 307 TRP A CA 1
ATOM 2369 C C . TRP A 1 307 ? -16.979 -17.037 11.790 1.00 97.19 307 TRP A C 1
ATOM 2371 O O . TRP A 1 307 ? -16.078 -17.751 12.205 1.00 97.19 307 TRP A O 1
ATOM 2381 N N . MET A 1 308 ? -16.750 -15.790 11.351 1.00 96.81 308 MET A N 1
ATOM 2382 C CA . MET A 1 308 ? -15.406 -15.188 11.332 1.00 96.81 308 MET A CA 1
ATOM 2383 C C . MET A 1 308 ? -14.815 -15.009 12.735 1.00 96.81 308 MET A C 1
ATOM 2385 O O . MET A 1 308 ? -13.593 -14.895 12.863 1.00 96.81 308 MET A O 1
ATOM 2389 N N . VAL A 1 309 ? -15.658 -14.972 13.772 1.00 96.06 309 VAL A N 1
ATOM 2390 C CA . VAL A 1 309 ? -15.234 -14.809 15.162 1.00 96.06 309 VAL A CA 1
ATOM 2391 C C . VAL A 1 309 ? -14.299 -15.956 15.545 1.00 96.06 309 VAL A C 1
ATOM 2393 O O . VAL A 1 309 ? -14.653 -17.134 15.484 1.00 96.06 309 VAL A O 1
ATOM 2396 N N . GLY A 1 310 ? -13.060 -15.603 15.891 1.00 93.69 310 GLY A N 1
ATOM 2397 C CA . GLY A 1 310 ? -12.000 -16.562 16.213 1.00 93.69 310 GLY A CA 1
ATOM 2398 C C . GLY A 1 310 ? -11.364 -17.281 15.014 1.00 93.69 310 GLY A C 1
ATOM 2399 O O . GLY A 1 310 ? -10.533 -18.158 15.225 1.00 93.69 310 GLY A O 1
ATOM 2400 N N . GLN A 1 311 ? -11.719 -16.937 13.770 1.00 97.50 311 GLN A N 1
ATOM 2401 C CA . GLN A 1 311 ? -11.064 -17.474 12.560 1.00 97.50 311 GLN A CA 1
ATOM 2402 C C . GLN A 1 311 ? -9.970 -16.545 12.029 1.00 97.50 311 GLN A C 1
ATOM 2404 O O . GLN A 1 311 ? -9.018 -16.991 11.384 1.00 97.50 311 GLN A O 1
ATOM 2409 N N . VAL A 1 312 ? -10.104 -15.249 12.306 1.00 97.88 312 VAL A N 1
ATOM 2410 C CA . VAL A 1 312 ? -9.185 -14.200 11.863 1.00 97.88 312 VAL A CA 1
ATOM 2411 C C . VAL A 1 312 ? -8.723 -13.339 13.034 1.00 97.88 312 VAL A C 1
ATOM 2413 O O . VAL A 1 312 ? -9.429 -13.186 14.030 1.00 97.88 312 VAL A O 1
ATOM 2416 N N . GLU A 1 313 ? -7.512 -12.816 12.878 1.00 98.12 313 GLU A N 1
ATOM 2417 C CA . GLU A 1 313 ? -6.710 -12.116 13.881 1.00 98.12 313 GLU A CA 1
ATOM 2418 C C . GLU A 1 313 ? -6.871 -10.595 13.758 1.00 98.12 313 GLU A C 1
ATOM 2420 O O . GLU A 1 313 ? -7.335 -9.915 14.663 1.00 98.12 313 GLU A O 1
ATOM 2425 N N . THR A 1 314 ? -6.507 -10.044 12.598 1.00 98.62 314 THR A N 1
ATOM 2426 C CA . THR A 1 314 ? -6.578 -8.604 12.308 1.00 98.62 314 THR A CA 1
ATOM 2427 C C . THR A 1 314 ? -6.608 -8.365 10.792 1.00 98.62 314 THR A C 1
ATOM 2429 O O . THR A 1 314 ? -6.609 -9.313 10.003 1.00 98.62 314 THR A O 1
ATOM 2432 N N . GLN A 1 315 ? -6.585 -7.108 10.351 1.00 98.50 315 GLN A N 1
ATOM 2433 C CA . GLN A 1 315 ? -6.254 -6.745 8.974 1.00 98.50 315 GLN A CA 1
ATOM 2434 C C . GLN A 1 315 ? -5.033 -5.825 8.919 1.00 98.50 315 GLN A C 1
ATOM 2436 O O . GLN A 1 315 ? -4.734 -5.128 9.877 1.00 98.50 315 GLN A O 1
ATOM 2441 N N . ALA A 1 316 ? -4.339 -5.776 7.786 1.00 98.06 316 ALA A N 1
ATOM 2442 C CA . ALA A 1 316 ? -3.229 -4.856 7.542 1.00 98.06 316 ALA A 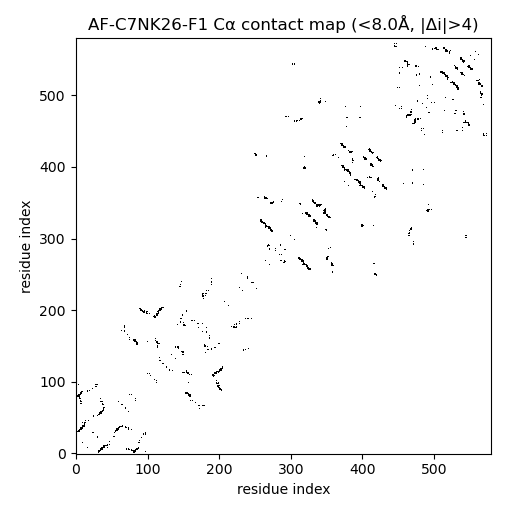CA 1
ATOM 2443 C C . ALA A 1 316 ? -3.397 -4.170 6.180 1.00 98.06 316 ALA A C 1
ATOM 2445 O O . ALA A 1 316 ? -3.739 -4.821 5.192 1.00 98.06 316 ALA A O 1
ATOM 2446 N N . GLN A 1 317 ? -3.196 -2.853 6.116 1.00 96.94 317 GLN A N 1
ATOM 2447 C CA . GLN A 1 317 ? -3.430 -2.068 4.897 1.00 96.94 317 GLN A CA 1
ATOM 2448 C C . GLN A 1 317 ? -2.252 -2.141 3.916 1.00 96.94 317 GLN A C 1
ATOM 2450 O O . GLN A 1 317 ? -1.138 -2.500 4.294 1.00 96.94 317 GLN A O 1
ATOM 2455 N N . LEU A 1 318 ? -2.487 -1.769 2.653 1.00 97.62 318 LEU A N 1
ATOM 2456 C CA . LEU A 1 318 ? -1.444 -1.659 1.629 1.00 97.62 318 LEU A CA 1
ATOM 2457 C C . LEU A 1 318 ? -0.214 -0.897 2.145 1.00 97.62 318 LEU A C 1
ATOM 2459 O O . LEU A 1 318 ? -0.325 0.210 2.665 1.00 97.62 318 LEU A O 1
ATOM 2463 N N . GLY A 1 319 ? 0.973 -1.473 1.949 1.00 97.19 319 GLY A N 1
ATOM 2464 C CA . GLY A 1 319 ? 2.235 -0.871 2.376 1.00 97.19 319 GLY A CA 1
ATOM 2465 C C . GLY A 1 319 ? 2.579 -1.071 3.852 1.00 97.19 319 GLY A C 1
ATOM 2466 O O . GLY A 1 319 ? 3.706 -0.751 4.231 1.00 97.19 319 GLY A O 1
ATOM 2467 N N . ALA A 1 320 ? 1.685 -1.650 4.665 1.00 97.62 320 ALA A N 1
ATOM 2468 C CA . ALA A 1 320 ? 1.993 -1.996 6.049 1.00 97.62 320 ALA A CA 1
ATOM 2469 C C . ALA A 1 320 ? 3.210 -2.928 6.110 1.00 97.62 320 ALA A C 1
ATOM 2471 O O . ALA A 1 320 ? 3.295 -3.921 5.377 1.00 97.62 320 ALA A O 1
ATOM 2472 N N . ARG A 1 321 ? 4.163 -2.580 6.980 1.00 97.94 321 ARG A N 1
ATOM 2473 C CA . ARG A 1 321 ? 5.392 -3.343 7.201 1.00 97.94 321 ARG A CA 1
ATOM 2474 C C . ARG A 1 321 ? 5.086 -4.567 8.054 1.00 97.94 321 ARG A C 1
ATOM 2476 O O . ARG A 1 321 ? 4.452 -4.456 9.103 1.00 97.94 321 ARG A O 1
ATOM 2483 N N . VAL A 1 322 ? 5.585 -5.719 7.618 1.00 98.38 322 VAL A N 1
ATOM 2484 C CA . VAL A 1 322 ? 5.454 -6.978 8.348 1.00 98.38 322 VAL A CA 1
ATOM 2485 C C . VAL A 1 322 ? 6.790 -7.711 8.441 1.00 98.38 322 VAL A C 1
ATOM 2487 O O . VAL A 1 322 ? 7.632 -7.616 7.546 1.00 98.38 322 VAL A O 1
ATOM 2490 N N . THR A 1 323 ? 6.986 -8.482 9.507 1.00 98.12 323 THR A N 1
ATOM 2491 C CA . THR A 1 323 ? 8.084 -9.456 9.596 1.00 98.12 323 THR A CA 1
ATOM 2492 C C . THR A 1 323 ? 7.543 -10.853 9.363 1.00 98.12 323 THR A C 1
ATOM 2494 O O . THR A 1 323 ? 6.662 -11.301 10.092 1.00 98.12 323 THR A O 1
ATOM 2497 N N . VAL A 1 324 ? 8.092 -11.563 8.381 1.00 98.06 324 VAL A N 1
ATOM 2498 C CA . VAL A 1 324 ? 7.770 -12.973 8.146 1.00 98.06 324 VAL A CA 1
ATOM 2499 C C . VAL A 1 324 ? 8.424 -13.808 9.241 1.00 98.06 324 VAL A C 1
ATOM 2501 O O . VAL A 1 324 ? 9.609 -13.662 9.529 1.00 98.06 324 VAL A O 1
ATOM 2504 N N . THR A 1 325 ? 7.662 -14.695 9.865 1.00 97.75 325 THR A N 1
ATOM 2505 C CA . THR A 1 325 ? 8.146 -15.563 10.952 1.00 97.75 325 THR A CA 1
ATOM 2506 C C . THR A 1 325 ? 8.138 -17.032 10.560 1.00 97.75 325 THR A C 1
ATOM 2508 O O . THR A 1 325 ? 9.024 -17.773 10.972 1.00 97.75 325 THR A O 1
ATOM 2511 N N . GLU A 1 326 ? 7.199 -17.441 9.709 1.00 95.94 326 GLU A N 1
ATOM 2512 C CA . GLU A 1 326 ? 7.092 -18.808 9.207 1.00 95.94 326 GLU A CA 1
ATOM 2513 C C . GLU A 1 326 ? 6.413 -18.813 7.829 1.00 95.94 326 GLU A C 1
ATOM 2515 O O . GLU A 1 326 ? 5.676 -17.890 7.484 1.00 95.94 326 GLU A O 1
ATOM 2520 N N . ARG A 1 327 ? 6.633 -19.869 7.037 1.00 94.69 327 ARG A N 1
ATOM 2521 C CA . ARG A 1 327 ? 5.877 -20.148 5.813 1.00 94.69 327 ARG A CA 1
ATOM 2522 C C . ARG A 1 327 ? 5.387 -21.596 5.796 1.00 94.69 327 ARG A C 1
ATOM 2524 O O . ARG A 1 327 ? 6.176 -22.515 6.000 1.00 94.69 327 ARG A O 1
ATOM 2531 N N . ARG A 1 328 ? 4.111 -21.793 5.456 1.00 94.44 328 ARG A N 1
ATOM 2532 C CA . ARG A 1 328 ? 3.477 -23.098 5.217 1.00 94.44 328 ARG A CA 1
ATOM 2533 C C . ARG A 1 328 ? 2.748 -23.067 3.877 1.00 94.44 328 ARG A C 1
ATOM 2535 O O . ARG A 1 328 ? 1.678 -22.482 3.749 1.00 94.44 328 ARG A O 1
ATOM 2542 N N . GLY A 1 329 ? 3.349 -23.684 2.859 1.00 90.69 329 GLY A N 1
ATOM 2543 C CA . GLY A 1 329 ? 2.800 -23.696 1.500 1.00 90.69 329 GLY A CA 1
ATOM 2544 C C . GLY A 1 329 ? 2.623 -22.284 0.930 1.00 90.69 329 GLY A C 1
ATOM 2545 O O . GLY A 1 329 ? 3.596 -21.529 0.804 1.00 90.69 329 GLY A O 1
ATOM 2546 N N . ASP A 1 330 ? 1.377 -21.940 0.607 1.00 91.56 330 ASP A N 1
ATOM 2547 C CA . ASP A 1 330 ? 0.981 -20.640 0.051 1.00 91.56 330 ASP A CA 1
ATOM 2548 C C . ASP A 1 330 ? 0.628 -19.596 1.121 1.00 91.56 330 ASP A C 1
ATOM 2550 O O . ASP A 1 330 ? 0.180 -18.500 0.788 1.00 91.56 330 ASP A O 1
ATOM 2554 N N . TRP A 1 331 ? 0.881 -19.900 2.394 1.00 96.69 331 TRP A N 1
ATOM 2555 C CA . TRP A 1 331 ? 0.625 -19.023 3.531 1.00 96.69 331 TRP A CA 1
ATOM 2556 C C . TRP A 1 331 ? 1.913 -18.663 4.270 1.00 96.69 331 TRP A C 1
ATOM 2558 O O . TRP A 1 331 ? 2.823 -19.483 4.415 1.00 96.69 331 TRP A O 1
ATOM 2568 N N . ALA A 1 332 ? 1.988 -17.427 4.747 1.00 97.62 332 ALA A N 1
ATOM 2569 C CA . ALA A 1 332 ? 3.063 -16.911 5.579 1.00 97.62 332 ALA A CA 1
ATOM 2570 C C . ALA A 1 332 ? 2.489 -16.454 6.919 1.00 97.62 332 ALA A C 1
ATOM 2572 O O . ALA A 1 332 ? 1.498 -15.731 6.947 1.00 97.62 332 ALA A O 1
ATOM 2573 N N . HIS A 1 333 ? 3.121 -16.846 8.019 1.00 98.44 333 HIS A N 1
ATOM 2574 C CA . HIS A 1 333 ? 2.854 -16.250 9.318 1.00 98.44 333 HIS A CA 1
ATOM 2575 C C . HIS A 1 333 ? 3.694 -14.982 9.438 1.00 98.44 333 HIS A C 1
ATOM 2577 O O . HIS A 1 333 ? 4.921 -15.014 9.264 1.00 98.44 333 HIS A O 1
ATOM 2583 N N . VAL A 1 334 ? 3.047 -13.858 9.713 1.00 98.62 334 VAL A N 1
ATOM 2584 C CA . VAL A 1 334 ? 3.669 -12.536 9.742 1.00 98.62 334 VAL A CA 1
ATOM 2585 C C . VAL A 1 334 ? 3.351 -11.815 11.043 1.00 98.62 334 VAL A C 1
ATOM 2587 O O . VAL A 1 334 ? 2.388 -12.148 11.721 1.00 98.62 334 VAL A O 1
ATOM 2590 N N . VAL A 1 335 ? 4.165 -10.817 11.376 1.00 98.69 335 VAL A N 1
ATOM 2591 C CA . VAL A 1 335 ? 3.927 -9.883 12.481 1.00 98.69 335 VAL A CA 1
ATOM 2592 C C . VAL A 1 335 ? 3.781 -8.478 11.910 1.00 98.69 335 VAL A C 1
ATOM 2594 O O . VAL A 1 335 ? 4.706 -8.001 11.253 1.00 98.69 335 VAL A O 1
ATOM 2597 N N . VAL A 1 336 ? 2.632 -7.839 12.130 1.00 98.38 336 VAL A N 1
ATOM 2598 C CA . VAL A 1 336 ? 2.239 -6.525 11.595 1.00 98.38 336 VAL A CA 1
ATOM 2599 C C . VAL A 1 336 ? 2.707 -5.410 12.524 1.00 98.38 336 VAL A C 1
ATOM 2601 O O . VAL A 1 336 ? 2.239 -5.315 13.653 1.00 98.38 336 VAL A O 1
ATOM 2604 N N . HIS A 1 337 ? 3.633 -4.566 12.063 1.00 96.94 337 HIS A N 1
ATOM 2605 C CA . HIS A 1 337 ? 4.408 -3.680 12.949 1.00 96.94 337 HIS A CA 1
ATOM 2606 C C . HIS A 1 337 ? 3.622 -2.515 13.543 1.00 96.94 337 HIS A C 1
ATOM 2608 O O . HIS A 1 337 ? 3.955 -2.044 14.623 1.00 96.94 337 HIS A O 1
ATOM 2614 N N . ASP A 1 338 ? 2.596 -2.038 12.847 1.00 93.00 338 ASP A N 1
ATOM 2615 C CA . ASP A 1 338 ? 1.827 -0.859 13.244 1.00 93.00 338 ASP A CA 1
ATOM 2616 C C . ASP A 1 338 ? 0.651 -1.205 14.167 1.00 93.00 338 ASP A C 1
ATOM 2618 O O . ASP A 1 338 ? -0.245 -0.390 14.352 1.00 93.00 338 ASP A O 1
ATOM 2622 N N . GLN A 1 339 ? 0.603 -2.416 14.726 1.00 97.19 339 GLN A N 1
ATOM 2623 C CA . GLN A 1 339 ? -0.489 -2.873 15.586 1.00 97.19 339 GLN A CA 1
ATOM 2624 C C . GLN A 1 339 ? 0.052 -3.453 16.893 1.00 97.19 339 GLN A C 1
ATOM 2626 O O . GLN A 1 339 ? 0.415 -4.631 16.939 1.00 97.19 339 GLN A O 1
ATOM 2631 N N . PRO A 1 340 ? 0.118 -2.640 17.964 1.00 96.81 340 PRO A N 1
ATOM 2632 C CA . PRO A 1 340 ? 0.615 -3.091 19.254 1.00 96.81 340 PRO A CA 1
ATOM 2633 C C . PRO A 1 340 ? -0.264 -4.192 19.861 1.00 96.81 340 PRO A C 1
ATOM 2635 O O . PRO A 1 340 ? -1.495 -4.113 19.850 1.00 96.81 340 PRO A O 1
ATOM 2638 N N . THR A 1 341 ? 0.381 -5.207 20.431 1.00 97.50 341 THR A N 1
ATOM 2639 C CA . THR A 1 341 ? -0.255 -6.300 21.178 1.00 97.50 341 THR A CA 1
ATOM 2640 C C . THR A 1 341 ? 0.730 -6.859 22.210 1.00 97.50 341 THR A C 1
ATOM 2642 O O . THR A 1 341 ? 1.937 -6.867 21.956 1.00 97.50 341 THR A O 1
ATOM 2645 N N . PRO A 1 342 ? 0.265 -7.364 23.365 1.00 96.38 342 PRO A N 1
ATOM 2646 C CA . PRO A 1 342 ? 1.129 -8.071 24.311 1.00 96.38 342 PRO A CA 1
ATOM 2647 C C . PRO A 1 342 ? 1.665 -9.413 23.773 1.00 96.38 342 PRO A C 1
ATOM 2649 O O . PRO A 1 342 ? 2.611 -9.959 24.339 1.00 96.38 342 PRO A O 1
ATOM 2652 N N . ARG A 1 343 ? 1.086 -9.956 22.690 1.00 96.62 343 ARG A N 1
ATOM 2653 C CA . ARG A 1 343 ? 1.436 -11.277 22.129 1.00 96.62 343 ARG A CA 1
ATOM 2654 C C . ARG A 1 343 ? 2.821 -11.324 21.482 1.00 96.62 343 ARG A C 1
ATOM 2656 O O . ARG A 1 343 ? 3.477 -12.363 21.530 1.00 96.62 343 ARG A O 1
ATOM 2663 N N . ASP A 1 344 ? 3.259 -10.229 20.865 1.00 97.06 344 ASP A N 1
ATOM 2664 C CA . ASP A 1 344 ? 4.586 -10.103 20.260 1.00 97.06 344 ASP A CA 1
ATOM 2665 C C . ASP A 1 344 ? 5.028 -8.628 20.294 1.00 97.06 344 ASP A C 1
ATOM 2667 O O . ASP A 1 344 ? 4.319 -7.759 19.784 1.00 97.06 344 ASP A O 1
ATOM 2671 N N . PRO A 1 345 ? 6.207 -8.308 20.861 1.00 95.12 345 PRO A N 1
ATOM 2672 C CA . PRO A 1 345 ? 6.662 -6.924 21.003 1.00 95.12 345 PRO A CA 1
ATOM 2673 C C . PRO A 1 345 ? 6.940 -6.221 19.667 1.00 95.12 345 PRO A C 1
ATOM 2675 O O . PRO A 1 345 ? 7.141 -5.009 19.648 1.00 95.12 345 PRO A O 1
ATOM 2678 N N . ARG A 1 346 ? 7.004 -6.961 18.553 1.00 95.56 346 ARG A N 1
ATOM 2679 C CA . ARG A 1 346 ? 7.193 -6.396 17.212 1.00 95.56 346 ARG A CA 1
ATOM 2680 C C . ARG A 1 346 ? 5.877 -5.973 16.558 1.00 95.56 346 ARG A C 1
ATOM 2682 O O . ARG A 1 346 ? 5.948 -5.295 15.539 1.00 95.56 346 ARG A O 1
ATOM 2689 N N . GLY A 1 347 ? 4.721 -6.401 17.076 1.00 97.31 347 GLY A N 1
ATOM 2690 C CA . GLY A 1 347 ? 3.401 -6.099 16.514 1.00 97.31 347 GLY A CA 1
ATOM 2691 C C . GLY A 1 347 ? 2.456 -7.305 16.459 1.00 97.31 347 GLY A C 1
ATOM 2692 O O . GLY A 1 347 ? 2.670 -8.297 17.149 1.00 97.31 347 GLY A O 1
ATOM 2693 N N . TYR A 1 348 ? 1.411 -7.249 15.632 1.00 98.56 348 TYR A N 1
ATOM 2694 C CA . TYR A 1 348 ? 0.318 -8.231 15.667 1.00 98.56 348 TYR A CA 1
ATOM 2695 C C . TYR A 1 348 ? 0.578 -9.482 14.807 1.00 98.56 348 TYR A C 1
ATOM 2697 O O . TYR A 1 348 ? 0.760 -9.339 13.594 1.00 98.56 348 TYR A O 1
ATOM 2705 N N . PRO A 1 349 ? 0.601 -10.703 15.378 1.00 98.50 349 PRO A N 1
ATOM 2706 C CA . PRO A 1 349 ? 0.866 -11.932 14.630 1.00 98.50 349 PRO A CA 1
ATOM 2707 C C . PRO A 1 349 ? -0.373 -12.492 13.904 1.00 98.50 349 PRO A C 1
ATOM 2709 O O . PRO A 1 349 ? -1.491 -12.373 14.394 1.00 98.50 349 PRO A O 1
ATOM 2712 N N . GLY A 1 350 ? -0.171 -13.162 12.765 1.00 98.50 350 GLY A N 1
ATOM 2713 C CA . GLY A 1 350 ? -1.206 -13.964 12.097 1.00 98.50 350 GLY A CA 1
ATOM 2714 C C . GLY A 1 350 ? -0.798 -14.481 10.712 1.00 98.50 350 GLY A C 1
ATOM 2715 O O . GLY A 1 350 ? 0.250 -14.117 10.173 1.00 98.50 350 GLY A O 1
ATOM 2716 N N . TRP A 1 351 ? -1.621 -15.347 10.116 1.00 98.69 351 TRP A N 1
ATOM 2717 C CA . TRP A 1 351 ? -1.375 -15.955 8.803 1.00 98.69 351 TRP A CA 1
ATOM 2718 C C . TRP A 1 351 ? -1.960 -15.139 7.656 1.00 98.69 351 TRP A C 1
ATOM 2720 O O . TRP A 1 351 ? -3.120 -14.756 7.667 1.00 98.69 351 TRP A O 1
ATOM 2730 N N . VAL A 1 352 ? -1.187 -14.939 6.599 1.00 98.19 352 VAL A N 1
ATOM 2731 C CA . VAL A 1 352 ? -1.619 -14.239 5.387 1.00 98.19 352 VAL A CA 1
ATOM 2732 C C . VAL A 1 352 ? -1.211 -15.049 4.158 1.00 98.19 352 VAL A C 1
ATOM 2734 O O . VAL A 1 352 ? -0.156 -15.696 4.182 1.00 98.19 352 VAL A O 1
ATOM 2737 N N . PRO A 1 353 ? -1.979 -15.037 3.055 1.00 96.94 353 PRO A N 1
ATOM 2738 C CA . PRO A 1 353 ? -1.509 -15.636 1.818 1.00 96.94 353 PRO A CA 1
ATOM 2739 C C . PRO A 1 353 ? -0.181 -14.995 1.394 1.00 96.94 353 PRO A C 1
ATOM 2741 O O . PRO A 1 353 ? -0.066 -13.772 1.297 1.00 96.94 353 PRO A O 1
ATOM 2744 N N . VAL A 1 354 ? 0.816 -15.814 1.049 1.00 94.62 354 VAL A N 1
ATOM 2745 C CA . VAL A 1 354 ? 2.094 -15.377 0.447 1.00 94.62 354 VAL A CA 1
ATOM 2746 C C . VAL A 1 354 ? 1.827 -14.475 -0.755 1.00 94.62 354 VAL A C 1
ATOM 2748 O O . VAL A 1 354 ? 2.594 -13.566 -1.063 1.00 94.62 354 VAL A O 1
ATOM 2751 N N . ALA A 1 355 ? 0.698 -14.693 -1.434 1.00 90.81 355 ALA A N 1
ATOM 2752 C CA . ALA A 1 355 ? 0.299 -13.894 -2.567 1.00 90.81 355 ALA A CA 1
ATOM 2753 C C . ALA A 1 355 ? -0.070 -12.430 -2.236 1.00 90.81 355 ALA A C 1
ATOM 2755 O O . ALA A 1 355 ? -0.220 -11.637 -3.169 1.00 90.81 355 ALA A O 1
ATOM 2756 N N . GLN A 1 356 ? -0.214 -12.061 -0.966 1.00 95.88 356 GLN A N 1
ATOM 2757 C CA . GLN A 1 356 ? -0.632 -10.730 -0.520 1.00 95.88 356 GLN A CA 1
ATOM 2758 C C . GLN A 1 356 ? 0.488 -9.924 0.136 1.00 95.88 356 GLN A C 1
ATOM 2760 O O . GLN A 1 356 ? 0.276 -8.761 0.460 1.00 95.88 356 GLN A O 1
ATOM 2765 N N . VAL A 1 357 ? 1.678 -10.499 0.310 1.00 95.69 357 VAL A N 1
ATOM 2766 C CA . VAL A 1 357 ? 2.833 -9.816 0.901 1.00 95.69 357 VAL A CA 1
ATOM 2767 C C . VAL A 1 357 ? 4.068 -9.997 0.028 1.00 95.69 357 VAL A C 1
ATOM 2769 O O . VAL A 1 357 ? 4.159 -10.936 -0.767 1.00 95.69 357 VAL A O 1
ATOM 2772 N N . ARG A 1 358 ? 5.030 -9.081 0.139 1.00 92.88 358 ARG A N 1
ATOM 2773 C CA . ARG A 1 358 ? 6.275 -9.160 -0.632 1.00 92.88 358 ARG A CA 1
ATOM 2774 C C . ARG A 1 358 ? 7.439 -8.428 0.008 1.00 92.88 358 ARG A C 1
ATOM 2776 O O . ARG A 1 358 ? 7.247 -7.404 0.655 1.00 92.88 358 ARG A O 1
ATOM 2783 N N . THR A 1 359 ? 8.650 -8.897 -0.259 1.00 93.25 359 THR A N 1
ATOM 2784 C CA . THR A 1 359 ? 9.870 -8.129 -0.004 1.00 93.25 359 THR A CA 1
ATOM 2785 C C . THR A 1 359 ? 10.052 -7.072 -1.092 1.00 93.25 359 THR A C 1
ATOM 2787 O O . THR A 1 359 ? 9.713 -7.285 -2.262 1.00 93.25 359 THR A O 1
ATOM 2790 N N . ASN A 1 360 ? 10.572 -5.909 -0.702 1.00 88.44 360 ASN A N 1
ATOM 2791 C CA . ASN A 1 360 ? 11.048 -4.892 -1.634 1.00 88.44 360 ASN A CA 1
ATOM 2792 C C . ASN A 1 360 ? 12.017 -3.932 -0.913 1.00 88.44 360 ASN A C 1
ATOM 2794 O O . ASN A 1 360 ? 11.569 -2.978 -0.274 1.00 88.44 360 ASN A O 1
ATOM 2798 N N . PRO A 1 361 ? 13.343 -4.149 -1.014 1.00 87.44 361 PRO A N 1
ATOM 2799 C CA . PRO A 1 361 ? 14.341 -3.288 -0.371 1.00 87.44 361 PRO A CA 1
ATOM 2800 C C . PRO A 1 361 ? 14.310 -1.831 -0.852 1.00 87.44 361 PRO A C 1
ATOM 2802 O O . PRO A 1 361 ? 14.666 -0.919 -0.106 1.00 87.44 361 PRO A O 1
ATOM 2805 N N . THR A 1 362 ? 13.890 -1.593 -2.099 1.00 85.38 362 THR A N 1
ATOM 2806 C CA . THR A 1 362 ? 13.738 -0.237 -2.640 1.00 85.38 362 THR A CA 1
ATOM 2807 C C . THR A 1 362 ? 12.569 0.476 -1.977 1.00 85.38 362 THR A C 1
ATOM 2809 O O . THR A 1 362 ? 12.729 1.613 -1.541 1.00 85.38 362 THR A O 1
ATOM 2812 N N . PHE A 1 363 ? 11.420 -0.191 -1.858 1.00 88.31 363 PHE A N 1
ATOM 2813 C CA . PHE A 1 363 ? 10.255 0.354 -1.164 1.00 88.31 363 PHE A CA 1
ATOM 2814 C C . PHE A 1 363 ? 10.547 0.587 0.323 1.00 88.31 363 PHE A C 1
ATOM 2816 O O . PHE A 1 363 ? 10.194 1.640 0.841 1.00 88.31 363 PHE A O 1
ATOM 2823 N N . ASP A 1 364 ? 11.268 -0.327 0.984 1.00 92.12 364 ASP A N 1
ATOM 2824 C CA . ASP A 1 364 ? 11.690 -0.155 2.381 1.00 92.12 364 ASP A CA 1
ATOM 2825 C C . ASP A 1 364 ? 12.527 1.122 2.571 1.00 92.12 364 ASP A C 1
ATOM 2827 O O . ASP A 1 364 ? 12.243 1.970 3.419 1.00 92.12 364 ASP A O 1
ATOM 2831 N N . ARG A 1 365 ? 13.525 1.317 1.702 1.00 89.06 365 ARG A N 1
ATOM 2832 C CA . ARG A 1 365 ? 14.350 2.528 1.702 1.00 89.06 365 ARG A CA 1
ATOM 2833 C C . ARG A 1 365 ? 13.529 3.783 1.407 1.00 89.06 365 ARG A C 1
ATOM 2835 O O . ARG A 1 365 ? 13.698 4.802 2.067 1.00 89.06 365 ARG A O 1
ATOM 2842 N N . GLN A 1 366 ? 12.629 3.720 0.426 1.00 88.00 366 GLN A N 1
ATOM 2843 C CA . GLN A 1 366 ? 11.754 4.837 0.073 1.00 88.00 366 GLN A CA 1
ATOM 2844 C C . GLN A 1 366 ? 10.833 5.217 1.224 1.00 88.00 366 GLN A C 1
ATOM 2846 O O . GLN A 1 366 ? 10.707 6.408 1.493 1.00 88.00 366 GLN A O 1
ATOM 2851 N N . LEU A 1 367 ? 10.248 4.233 1.918 1.00 90.38 367 LEU A N 1
ATOM 2852 C CA . LEU A 1 367 ? 9.540 4.469 3.166 1.00 90.38 367 LEU A CA 1
ATOM 2853 C C . LEU A 1 367 ? 10.465 5.232 4.097 1.00 90.38 367 LEU A C 1
ATOM 2855 O O . LEU A 1 367 ? 10.090 6.336 4.458 1.00 90.38 367 LEU A O 1
ATOM 2859 N N . ALA A 1 368 ? 11.663 4.716 4.395 1.00 89.38 368 ALA A N 1
ATOM 2860 C CA . ALA A 1 368 ? 12.622 5.275 5.352 1.00 89.38 368 ALA A CA 1
ATOM 2861 C C . ALA A 1 368 ? 13.153 6.697 5.042 1.00 89.38 368 ALA A C 1
ATOM 2863 O O . ALA A 1 368 ? 13.498 7.440 5.965 1.00 89.38 368 ALA A O 1
ATOM 2864 N N . GLU A 1 369 ? 13.236 7.089 3.774 1.00 87.94 369 GLU A N 1
ATOM 2865 C CA . GLU A 1 369 ? 13.970 8.294 3.361 1.00 87.94 369 GLU A CA 1
ATOM 2866 C C . GLU A 1 369 ? 13.087 9.390 2.757 1.00 87.94 369 GLU A C 1
ATOM 2868 O O . GLU A 1 369 ? 13.470 10.561 2.780 1.00 87.94 369 GLU A O 1
ATOM 2873 N N . ARG A 1 370 ? 11.911 9.051 2.216 1.00 89.62 370 ARG A N 1
ATOM 2874 C CA . ARG A 1 370 ? 11.051 10.008 1.503 1.00 89.62 370 ARG A CA 1
ATOM 2875 C C . ARG A 1 370 ? 9.935 10.543 2.382 1.00 89.62 370 ARG A C 1
ATOM 2877 O O . ARG A 1 370 ? 9.478 9.878 3.307 1.00 89.62 370 ARG A O 1
ATOM 2884 N N . GLU A 1 371 ? 9.471 11.740 2.036 1.00 94.19 371 GLU A N 1
ATOM 2885 C CA . GLU A 1 371 ? 8.178 12.248 2.492 1.00 94.19 371 GLU A CA 1
ATOM 2886 C C . GLU A 1 371 ? 7.088 11.190 2.269 1.00 94.19 371 GLU A C 1
ATOM 2888 O O . GLU A 1 371 ? 7.108 10.464 1.272 1.00 94.19 371 GLU A O 1
ATOM 2893 N N . LEU A 1 372 ? 6.156 11.098 3.209 1.00 95.31 372 LEU A N 1
ATOM 2894 C CA . LEU A 1 372 ? 5.078 10.121 3.189 1.00 95.31 372 LEU A CA 1
ATOM 2895 C C . LEU A 1 372 ? 3.761 10.804 2.830 1.00 95.31 372 LEU A C 1
ATOM 2897 O O . LEU A 1 372 ? 3.543 11.959 3.182 1.00 95.31 372 LEU A O 1
ATOM 2901 N N . ALA A 1 373 ? 2.874 10.091 2.151 1.00 96.19 373 ALA A N 1
ATOM 2902 C CA . ALA A 1 373 ? 1.476 10.466 2.018 1.00 96.19 373 ALA A CA 1
ATOM 2903 C C . ALA A 1 373 ? 0.638 9.522 2.875 1.00 96.19 373 ALA A C 1
ATOM 2905 O O . ALA A 1 373 ? 0.723 8.306 2.703 1.00 96.19 373 ALA A O 1
ATOM 2906 N N . VAL A 1 374 ? -0.162 10.092 3.771 1.00 96.56 374 VAL A N 1
ATOM 2907 C CA . VAL A 1 374 ? -1.135 9.381 4.601 1.00 96.56 374 VAL A CA 1
ATOM 2908 C C . VAL A 1 374 ? -2.521 9.667 4.041 1.00 96.56 374 VAL A C 1
ATOM 2910 O O . VAL A 1 374 ? -2.897 10.829 3.896 1.00 96.56 374 VAL A O 1
ATOM 2913 N N . VAL A 1 375 ? -3.285 8.630 3.711 1.00 96.69 375 VAL A N 1
ATOM 2914 C CA . VAL A 1 375 ? -4.669 8.782 3.240 1.00 96.69 375 VAL A CA 1
ATOM 2915 C C . VAL A 1 375 ? -5.548 9.296 4.382 1.00 96.69 375 VAL A C 1
ATOM 2917 O O . VAL A 1 375 ? -5.607 8.678 5.445 1.00 96.69 375 VAL A O 1
ATOM 2920 N N . THR A 1 376 ? -6.231 10.420 4.164 1.00 95.00 376 THR A N 1
ATOM 2921 C CA . THR A 1 376 ? -7.095 11.089 5.154 1.00 95.00 376 THR A CA 1
ATOM 2922 C C . THR A 1 376 ? -8.584 10.928 4.850 1.00 95.00 376 THR A C 1
ATOM 2924 O O . THR A 1 376 ? -9.397 10.906 5.781 1.00 95.00 376 THR A O 1
ATOM 2927 N N . ALA A 1 377 ? -8.950 10.762 3.575 1.00 94.12 377 ALA A N 1
ATOM 2928 C CA . ALA A 1 377 ? -10.291 10.342 3.167 1.00 94.12 377 ALA A CA 1
ATOM 2929 C C . ALA A 1 377 ? -10.595 8.917 3.662 1.00 94.12 377 ALA A C 1
ATOM 2931 O O . ALA A 1 377 ? -9.670 8.133 3.859 1.00 94.12 377 ALA A O 1
ATOM 2932 N N . ASP A 1 378 ? -11.876 8.558 3.839 1.00 93.00 378 ASP A N 1
ATOM 2933 C CA . ASP A 1 378 ? -12.270 7.197 4.262 1.00 93.00 378 ASP A CA 1
ATOM 2934 C C . ASP A 1 378 ? -11.663 6.136 3.340 1.00 93.00 378 ASP A C 1
ATOM 2936 O O . ASP A 1 378 ? -11.122 5.132 3.798 1.00 93.00 378 ASP A O 1
ATOM 2940 N N . SER A 1 379 ? -11.690 6.407 2.035 1.00 93.88 379 SER A N 1
ATOM 2941 C CA . SER A 1 379 ? -10.903 5.701 1.033 1.00 93.88 379 SER A CA 1
ATOM 2942 C C . SER A 1 379 ? -10.581 6.622 -0.142 1.00 93.88 379 SER A C 1
ATOM 2944 O O . SER A 1 379 ? -11.278 7.609 -0.374 1.00 93.88 379 SER A O 1
ATOM 2946 N N . THR A 1 380 ? -9.540 6.286 -0.902 1.00 93.44 380 THR A N 1
ATOM 2947 C CA . THR A 1 380 ? -9.211 6.947 -2.172 1.00 93.44 380 THR A CA 1
ATOM 2948 C C . THR A 1 380 ? -8.811 5.929 -3.235 1.00 93.44 380 THR A C 1
ATOM 2950 O O . THR A 1 380 ? -8.399 4.805 -2.933 1.00 93.44 380 THR A O 1
ATOM 2953 N N . LEU A 1 381 ? -8.953 6.306 -4.506 1.00 90.88 381 LEU A N 1
ATOM 2954 C CA . LEU A 1 381 ? -8.647 5.450 -5.648 1.00 90.88 381 LEU A CA 1
ATOM 2955 C C . LEU A 1 381 ? -7.279 5.786 -6.228 1.00 90.88 381 LEU A C 1
ATOM 2957 O O . LEU A 1 381 ? -7.072 6.846 -6.821 1.00 90.88 381 LEU A O 1
ATOM 2961 N N . LEU A 1 382 ? -6.373 4.815 -6.177 1.00 89.12 382 LEU A N 1
ATOM 2962 C CA . LEU A 1 382 ? -5.082 4.926 -6.832 1.00 89.12 382 LEU A CA 1
ATOM 2963 C C . LEU A 1 382 ? -5.221 4.723 -8.348 1.00 89.12 382 LEU A C 1
ATOM 2965 O O . LEU A 1 382 ? -5.788 3.737 -8.844 1.00 89.12 382 LEU A O 1
ATOM 2969 N N . SER A 1 383 ? -4.682 5.684 -9.095 1.00 79.06 383 SER A N 1
ATOM 2970 C CA . SER A 1 383 ? -4.783 5.797 -10.549 1.00 79.06 383 SER A CA 1
ATOM 2971 C C . SER A 1 383 ? -3.431 5.638 -11.239 1.00 79.06 383 SER A C 1
ATOM 2973 O O . SER A 1 383 ? -2.386 6.003 -10.715 1.00 79.06 383 SER A O 1
ATOM 2975 N N . ALA A 1 384 ? -3.432 5.147 -12.479 1.00 68.00 384 ALA A N 1
ATOM 2976 C CA . ALA A 1 384 ? -2.195 4.994 -13.254 1.00 68.00 384 ALA A CA 1
ATOM 2977 C C . ALA A 1 384 ? -1.612 6.330 -13.765 1.00 68.00 384 ALA A C 1
ATOM 2979 O O . ALA A 1 384 ? -0.460 6.377 -14.189 1.00 68.00 384 ALA A O 1
ATOM 2980 N N . THR A 1 385 ? -2.407 7.405 -13.792 1.00 65.75 385 THR A N 1
ATOM 2981 C CA . THR A 1 385 ? -2.030 8.701 -14.377 1.00 65.75 385 THR A CA 1
ATOM 2982 C C . THR A 1 385 ? -2.501 9.866 -13.518 1.00 65.75 385 THR A C 1
ATOM 2984 O O . THR A 1 385 ? -3.582 9.808 -12.941 1.00 65.75 385 THR A O 1
ATOM 2987 N N . SER A 1 386 ? -1.746 10.969 -13.540 1.00 61.28 386 SER A N 1
ATOM 2988 C CA . SER A 1 386 ? -2.034 12.176 -12.749 1.00 61.28 386 SER A CA 1
ATOM 2989 C C . SER A 1 386 ? -3.307 12.934 -13.148 1.00 61.28 386 SER A C 1
ATOM 2991 O O . SER A 1 386 ? -3.767 13.772 -12.393 1.00 61.28 386 SER A O 1
ATOM 2993 N N . SER A 1 387 ? -3.854 12.708 -14.346 1.00 59.06 387 SER A N 1
ATOM 2994 C CA . SER A 1 387 ? -5.083 13.361 -14.835 1.00 59.06 387 SER A CA 1
ATOM 2995 C C . SER A 1 387 ? -6.360 12.576 -14.512 1.00 59.06 387 SER A C 1
ATOM 2997 O O . SER A 1 387 ? -7.399 12.826 -15.117 1.00 59.06 387 SER A O 1
ATOM 2999 N N . GLY A 1 388 ? -6.261 11.548 -13.667 1.00 52.91 388 GLY A N 1
ATOM 3000 C CA . GLY A 1 388 ? -7.290 10.521 -13.561 1.00 52.91 388 GLY A CA 1
ATOM 3001 C C . GLY A 1 388 ? -7.324 9.591 -14.781 1.00 52.91 388 GLY A C 1
ATOM 3002 O O . GLY A 1 388 ? -6.753 9.859 -15.844 1.00 52.91 388 GLY A O 1
ATOM 3003 N N . GLY A 1 389 ? -7.956 8.436 -14.591 1.00 52.91 389 GLY A N 1
ATOM 3004 C CA . GLY A 1 389 ? -8.077 7.323 -15.532 1.00 52.91 389 GLY A CA 1
ATOM 3005 C C . GLY A 1 389 ? -8.959 6.235 -14.909 1.00 52.91 389 GLY A C 1
ATOM 3006 O O . GLY A 1 389 ? -9.470 6.426 -13.813 1.00 52.91 389 GLY A O 1
ATOM 3007 N N . ARG A 1 390 ? -9.173 5.084 -15.569 1.00 47.03 390 ARG A N 1
ATOM 3008 C CA . ARG A 1 390 ? -9.939 3.997 -14.919 1.00 47.03 390 ARG A CA 1
ATOM 3009 C C . ARG A 1 390 ? -9.210 3.555 -13.625 1.00 47.03 390 ARG A C 1
ATOM 3011 O O . ARG A 1 390 ? -8.036 3.187 -13.753 1.00 47.03 390 ARG A O 1
ATOM 3018 N N . PRO A 1 391 ? -9.878 3.580 -12.455 1.00 52.53 391 PRO A N 1
ATOM 3019 C CA . PRO A 1 391 ? -9.286 3.279 -11.145 1.00 52.53 391 PRO A CA 1
ATOM 3020 C C . PRO A 1 391 ? -8.861 1.814 -11.048 1.00 52.53 391 PRO A C 1
ATOM 3022 O O . PRO A 1 391 ? -9.450 0.990 -11.753 1.00 52.53 391 PRO A O 1
ATOM 3025 N N . ARG A 1 392 ? -7.852 1.474 -10.219 1.00 63.53 392 ARG A N 1
ATOM 3026 C CA . ARG A 1 392 ? -7.429 0.063 -10.046 1.00 63.53 392 ARG A CA 1
ATOM 3027 C C . ARG A 1 392 ? -7.063 -0.437 -8.662 1.00 63.53 392 ARG A C 1
ATOM 3029 O O . ARG A 1 392 ? -6.895 -1.644 -8.532 1.00 63.53 392 ARG A O 1
ATOM 3036 N N . LEU A 1 393 ? -6.987 0.421 -7.656 1.00 83.88 393 LEU A N 1
ATOM 3037 C CA . LEU A 1 393 ? -6.898 -0.048 -6.280 1.00 83.88 393 LEU A CA 1
ATOM 3038 C C . LEU A 1 393 ? -7.475 1.010 -5.354 1.00 83.88 393 LEU A C 1
ATOM 3040 O O . LEU A 1 393 ? -6.995 2.142 -5.348 1.00 83.88 393 LEU A O 1
ATOM 3044 N N . ALA A 1 394 ? -8.514 0.648 -4.612 1.00 90.88 394 ALA A N 1
ATOM 3045 C CA . ALA A 1 394 ? -8.975 1.461 -3.502 1.00 90.88 394 ALA A CA 1
ATOM 3046 C C . ALA A 1 394 ? -8.020 1.251 -2.325 1.00 90.88 394 ALA A C 1
ATOM 3048 O O . ALA A 1 394 ? -7.577 0.127 -2.090 1.00 90.88 394 ALA A O 1
ATOM 3049 N N . VAL A 1 395 ? -7.679 2.320 -1.617 1.00 94.75 395 VAL A N 1
ATOM 3050 C CA . VAL A 1 395 ? -6.872 2.283 -0.393 1.00 94.75 395 VAL A CA 1
ATOM 3051 C C . VAL A 1 395 ? -7.598 3.041 0.704 1.00 94.75 395 VAL A C 1
ATOM 3053 O O . VAL A 1 395 ? -8.323 3.994 0.417 1.00 94.75 395 VAL A O 1
ATOM 3056 N N . GLY A 1 396 ? -7.473 2.560 1.936 1.00 95.00 396 GLY A N 1
ATOM 3057 C CA . GLY A 1 396 ? -8.255 3.061 3.056 1.00 95.00 396 GLY A CA 1
ATOM 3058 C C . GLY A 1 396 ? -7.564 4.200 3.786 1.00 95.00 396 GLY A C 1
ATOM 3059 O O . GLY A 1 396 ? -6.358 4.409 3.649 1.00 95.00 396 GLY A O 1
ATOM 3060 N N . VAL A 1 397 ? -8.337 4.912 4.599 1.00 96.00 397 VAL A N 1
ATOM 3061 C CA . VAL A 1 397 ? -7.810 5.885 5.557 1.00 96.00 397 VAL A CA 1
ATOM 3062 C C . VAL A 1 397 ? -6.670 5.276 6.379 1.00 96.00 397 VAL A C 1
ATOM 3064 O O . VAL A 1 397 ? -6.735 4.110 6.771 1.00 96.00 397 VAL A O 1
ATOM 3067 N N . THR A 1 398 ? -5.637 6.072 6.655 1.00 94.62 398 THR A N 1
ATOM 3068 C CA . THR A 1 398 ? -4.369 5.707 7.322 1.00 94.62 398 THR A CA 1
ATOM 3069 C C . THR A 1 398 ? -3.364 4.910 6.479 1.00 94.62 398 THR A C 1
ATOM 3071 O O . THR A 1 398 ? -2.220 4.746 6.911 1.00 94.62 398 THR A O 1
ATOM 3074 N N . THR A 1 399 ? -3.707 4.505 5.245 1.00 97.25 399 THR A N 1
ATOM 3075 C CA . THR A 1 399 ? -2.715 3.950 4.305 1.00 97.25 399 THR A CA 1
ATOM 3076 C C . THR A 1 399 ? -1.585 4.962 4.114 1.00 97.25 399 THR A C 1
ATOM 3078 O O . THR A 1 399 ? -1.832 6.117 3.764 1.00 97.25 399 THR A O 1
ATOM 3081 N N . THR A 1 400 ? -0.345 4.525 4.340 1.00 96.38 400 THR A N 1
ATOM 3082 C CA . THR A 1 400 ? 0.844 5.383 4.312 1.00 96.38 400 THR A CA 1
ATOM 3083 C C . THR A 1 400 ? 1.826 4.894 3.255 1.00 96.38 400 THR A C 1
ATOM 3085 O O . THR A 1 400 ? 2.310 3.766 3.333 1.00 96.38 400 THR A O 1
ATOM 3088 N N . LEU A 1 401 ? 2.136 5.738 2.267 1.00 96.81 401 LEU A N 1
ATOM 3089 C CA . LEU A 1 401 ? 2.997 5.384 1.133 1.00 96.81 401 LEU A CA 1
ATOM 3090 C C . LEU A 1 401 ? 4.058 6.465 0.851 1.00 96.81 401 LEU A C 1
ATOM 3092 O O . LEU A 1 401 ? 3.795 7.648 1.078 1.00 96.81 401 LEU A O 1
ATOM 3096 N N . PRO A 1 402 ? 5.247 6.110 0.324 1.00 95.94 402 PRO A N 1
ATOM 3097 C CA . PRO A 1 402 ? 6.282 7.085 -0.021 1.00 95.94 402 PRO A CA 1
ATOM 3098 C C . PRO A 1 402 ? 5.875 7.984 -1.192 1.00 95.94 402 PRO A C 1
ATOM 3100 O O . PRO A 1 402 ? 5.431 7.491 -2.230 1.00 95.94 402 PRO A O 1
ATOM 3103 N N . VAL A 1 403 ? 6.126 9.287 -1.081 1.00 93.06 403 VAL A N 1
ATOM 3104 C CA . VAL A 1 403 ? 5.914 10.257 -2.162 1.00 93.06 403 VAL A CA 1
ATOM 3105 C C . VAL A 1 403 ? 7.086 10.219 -3.148 1.00 93.06 403 VAL A C 1
ATOM 3107 O O . VAL A 1 403 ? 8.251 10.444 -2.801 1.00 93.06 403 VAL A O 1
ATOM 3110 N N . LEU A 1 404 ? 6.780 9.954 -4.417 1.00 84.25 404 LEU A N 1
ATOM 3111 C CA . LEU A 1 404 ? 7.736 9.989 -5.525 1.00 84.25 404 LEU A CA 1
ATOM 3112 C C . LEU A 1 404 ? 7.780 11.363 -6.193 1.00 84.25 404 LEU A C 1
ATOM 3114 O O . LEU A 1 404 ? 8.864 11.879 -6.473 1.00 84.25 404 LEU A O 1
ATOM 3118 N N . SER A 1 405 ? 6.609 11.947 -6.449 1.00 82.56 405 SER A N 1
ATOM 3119 C CA . SER A 1 405 ? 6.459 13.291 -7.003 1.00 82.56 405 SER A CA 1
ATOM 3120 C C . SER A 1 405 ? 5.087 13.878 -6.658 1.00 82.56 405 SER A C 1
ATOM 3122 O O . SER A 1 405 ? 4.171 13.159 -6.269 1.00 82.56 405 SER A O 1
ATOM 3124 N N . ALA A 1 406 ? 4.925 15.192 -6.802 1.00 83.56 406 ALA A N 1
ATOM 3125 C CA . ALA A 1 406 ? 3.643 15.869 -6.621 1.00 83.56 406 ALA A CA 1
ATOM 3126 C C . ALA A 1 406 ? 3.389 16.847 -7.775 1.00 83.56 406 ALA A C 1
ATOM 3128 O O . ALA A 1 406 ? 4.318 17.452 -8.317 1.00 83.56 406 ALA A O 1
ATOM 3129 N N . ARG A 1 407 ? 2.123 16.990 -8.171 1.00 83.88 407 ARG A N 1
ATOM 3130 C CA . ARG A 1 407 ? 1.644 17.935 -9.193 1.00 83.88 407 ARG A CA 1
ATOM 3131 C C . ARG A 1 407 ? 0.372 18.614 -8.689 1.00 83.88 407 ARG A C 1
ATOM 3133 O O . ARG A 1 407 ? -0.195 18.201 -7.683 1.00 83.88 407 ARG A O 1
ATOM 3140 N N . ALA A 1 408 ? -0.098 19.644 -9.393 1.00 81.31 408 ALA A N 1
ATOM 3141 C CA . ALA A 1 408 ? -1.363 20.295 -9.053 1.00 81.31 408 ALA A CA 1
ATOM 3142 C C . ALA A 1 408 ? -2.511 19.263 -9.028 1.00 81.31 408 ALA A C 1
ATOM 3144 O O . ALA A 1 408 ? -2.849 18.704 -10.071 1.00 81.31 408 ALA A O 1
ATOM 3145 N N . GLY A 1 409 ? -3.062 19.007 -7.837 1.00 86.88 409 GLY A N 1
ATOM 3146 C CA . GLY A 1 409 ? -4.201 18.111 -7.609 1.00 86.88 409 GLY A CA 1
ATOM 3147 C C . GLY A 1 409 ? -3.890 16.613 -7.504 1.00 86.88 409 GLY A C 1
ATOM 3148 O O . GLY A 1 409 ? -4.816 15.844 -7.293 1.00 86.88 409 GLY A O 1
ATOM 3149 N N . ALA A 1 410 ? -2.635 16.165 -7.630 1.00 89.69 410 ALA A N 1
ATOM 3150 C CA . ALA A 1 410 ? -2.325 14.734 -7.533 1.00 89.69 410 ALA A CA 1
ATOM 3151 C C . ALA A 1 410 ? -0.929 14.454 -6.963 1.00 89.69 410 ALA A C 1
ATOM 3153 O O . ALA A 1 410 ? 0.034 15.175 -7.253 1.00 89.69 410 ALA A O 1
ATOM 3154 N N . VAL A 1 411 ? -0.809 13.362 -6.208 1.00 90.06 411 VAL A N 1
ATOM 3155 C CA . VAL A 1 411 ? 0.442 12.904 -5.585 1.00 90.06 411 VAL A CA 1
ATOM 3156 C C . VAL A 1 411 ? 0.804 11.527 -6.131 1.00 90.06 411 VAL A C 1
ATOM 3158 O O . VAL A 1 411 ? -0.025 10.623 -6.138 1.00 90.06 411 VAL A O 1
ATOM 3161 N N . GLU A 1 412 ? 2.032 11.373 -6.618 1.00 90.38 412 GLU A N 1
ATOM 3162 C CA . GLU A 1 412 ? 2.577 10.100 -7.086 1.00 90.38 412 GLU A CA 1
ATOM 3163 C C . GLU A 1 412 ? 3.220 9.354 -5.920 1.00 90.38 412 GLU A C 1
ATOM 3165 O O . GLU A 1 412 ? 4.114 9.878 -5.254 1.00 90.38 412 GLU A O 1
ATOM 3170 N N . LEU A 1 413 ? 2.777 8.124 -5.704 1.00 91.94 413 LEU A N 1
ATOM 3171 C CA . LEU A 1 413 ? 3.115 7.268 -4.581 1.00 91.94 413 LEU A CA 1
ATOM 3172 C C . LEU A 1 413 ? 3.850 6.028 -5.075 1.00 91.94 413 LEU A C 1
ATOM 3174 O O . LEU A 1 413 ? 3.469 5.444 -6.092 1.00 91.94 413 LEU A O 1
ATOM 3178 N N . ALA A 1 414 ? 4.883 5.618 -4.347 1.00 87.38 414 ALA A N 1
ATOM 3179 C CA . ALA A 1 414 ? 5.511 4.320 -4.546 1.00 87.38 414 ALA A CA 1
ATOM 3180 C C . ALA A 1 414 ? 4.617 3.218 -3.978 1.00 87.38 414 ALA A C 1
ATOM 3182 O O . ALA A 1 414 ? 4.009 3.400 -2.923 1.00 87.38 414 ALA A O 1
ATOM 3183 N N . LEU A 1 415 ? 4.571 2.070 -4.650 1.00 91.88 415 LEU A N 1
ATOM 3184 C CA . LEU A 1 415 ? 3.852 0.889 -4.188 1.00 91.88 415 LEU A CA 1
ATOM 3185 C C . LEU A 1 415 ? 4.818 -0.232 -3.776 1.00 91.88 415 LEU A C 1
ATOM 3187 O O . LEU A 1 415 ? 5.940 -0.299 -4.292 1.00 91.88 415 LEU A O 1
ATOM 3191 N N . PRO A 1 416 ? 4.381 -1.155 -2.899 1.00 92.00 416 PRO A N 1
ATOM 3192 C CA . PRO A 1 416 ? 5.182 -2.304 -2.473 1.00 92.00 416 PRO A CA 1
ATOM 3193 C C . PRO A 1 416 ? 5.714 -3.152 -3.630 1.00 92.00 416 PRO A C 1
ATOM 3195 O O . PRO A 1 416 ? 6.792 -3.738 -3.528 1.00 92.00 416 PRO A O 1
ATOM 3198 N N . ASP A 1 417 ? 4.996 -3.211 -4.754 1.00 81.69 417 ASP A N 1
ATOM 3199 C CA . ASP A 1 417 ? 5.404 -3.958 -5.945 1.00 81.69 417 ASP A CA 1
ATOM 3200 C C . ASP A 1 417 ? 6.495 -3.300 -6.796 1.00 81.69 417 ASP A C 1
ATOM 3202 O O . ASP A 1 417 ? 6.905 -3.882 -7.803 1.00 81.69 417 ASP A O 1
ATOM 3206 N N . GLY A 1 418 ? 6.979 -2.126 -6.381 1.00 78.44 418 GLY A N 1
ATOM 3207 C CA . GLY A 1 418 ? 7.969 -1.324 -7.096 1.00 78.44 418 GLY A CA 1
ATOM 3208 C C . GLY A 1 418 ? 7.364 -0.421 -8.170 1.00 78.44 418 GLY A C 1
ATOM 3209 O O . GLY A 1 418 ? 8.092 0.346 -8.802 1.00 78.44 418 GLY A O 1
ATOM 3210 N N . SER A 1 419 ? 6.049 -0.488 -8.390 1.00 76.94 419 SER A N 1
ATOM 3211 C CA . SER A 1 419 ? 5.352 0.422 -9.291 1.00 76.94 419 SER A CA 1
ATOM 3212 C C . SER A 1 419 ? 5.015 1.756 -8.609 1.00 76.94 419 SER A C 1
ATOM 3214 O O . SER A 1 419 ? 5.343 1.994 -7.444 1.00 76.94 419 SER A O 1
ATOM 3216 N N . ALA A 1 420 ? 4.390 2.655 -9.369 1.00 81.38 420 ALA A N 1
ATOM 3217 C CA . ALA A 1 420 ? 3.935 3.952 -8.894 1.00 81.38 420 ALA A CA 1
ATOM 3218 C C . ALA A 1 420 ? 2.463 4.165 -9.257 1.00 81.38 420 ALA A C 1
ATOM 3220 O O . ALA A 1 420 ? 2.018 3.752 -10.334 1.00 81.38 420 ALA A O 1
ATOM 3221 N N . ALA A 1 421 ? 1.726 4.849 -8.387 1.00 83.75 421 ALA A N 1
ATOM 3222 C CA . ALA A 1 421 ? 0.335 5.218 -8.617 1.00 83.75 421 ALA A CA 1
ATOM 3223 C C . ALA A 1 421 ? 0.037 6.634 -8.121 1.00 83.75 421 ALA A C 1
ATOM 3225 O O . ALA A 1 421 ? 0.774 7.195 -7.324 1.00 83.75 421 ALA A O 1
ATOM 3226 N N . TRP A 1 422 ? -1.044 7.223 -8.616 1.00 86.62 422 TRP A N 1
ATOM 3227 C CA . TRP A 1 422 ? -1.456 8.587 -8.311 1.00 86.62 422 TRP A CA 1
ATOM 3228 C C . TRP A 1 422 ? -2.679 8.583 -7.400 1.00 86.62 422 TRP A C 1
ATOM 3230 O O . TRP A 1 422 ? -3.674 7.946 -7.742 1.00 86.62 422 TRP A O 1
ATOM 3240 N N . ALA A 1 423 ? -2.609 9.313 -6.292 1.00 92.00 423 ALA A N 1
ATOM 3241 C CA . ALA A 1 423 ? -3.750 9.654 -5.445 1.00 92.00 423 ALA A CA 1
ATOM 3242 C C . ALA A 1 423 ? -4.183 11.106 -5.697 1.00 92.00 423 ALA A C 1
ATOM 3244 O O . ALA A 1 423 ? -3.367 11.930 -6.132 1.00 92.00 423 ALA A O 1
ATOM 3245 N N . ASP A 1 424 ? -5.449 11.420 -5.416 1.00 92.62 424 ASP A N 1
ATOM 3246 C CA . ASP A 1 424 ? -5.907 12.809 -5.357 1.00 92.62 424 ASP A CA 1
ATOM 3247 C C . ASP A 1 424 ? -5.192 13.523 -4.202 1.00 92.62 424 ASP A C 1
ATOM 3249 O O . ASP A 1 424 ? -5.067 12.982 -3.103 1.00 92.62 424 ASP A O 1
ATOM 3253 N N . ALA A 1 425 ? -4.679 14.728 -4.452 1.00 93.25 425 ALA A N 1
ATOM 3254 C CA . ALA A 1 425 ? -3.972 15.486 -3.423 1.00 93.25 425 ALA A CA 1
ATOM 3255 C C . ALA A 1 425 ? -4.885 15.942 -2.271 1.00 93.25 425 ALA A C 1
ATOM 3257 O O . ALA A 1 425 ? -4.372 16.230 -1.195 1.00 93.25 425 ALA A O 1
ATOM 3258 N N . GLY A 1 426 ? -6.202 16.029 -2.487 1.00 94.75 426 GLY A N 1
ATOM 3259 C CA . GLY A 1 426 ? -7.188 16.348 -1.453 1.00 94.75 426 GLY A CA 1
ATOM 3260 C C . GLY A 1 426 ? -7.490 15.185 -0.506 1.00 94.75 426 GLY A C 1
ATOM 3261 O O . GLY A 1 426 ? -7.922 15.423 0.618 1.00 94.75 426 GLY A O 1
ATOM 3262 N N . ASP A 1 427 ? -7.207 13.951 -0.926 1.00 95.62 427 ASP A N 1
ATOM 3263 C CA . ASP A 1 427 ? -7.481 12.741 -0.141 1.00 95.62 427 ASP A CA 1
ATOM 3264 C C . ASP A 1 427 ? -6.293 12.306 0.731 1.00 95.62 427 ASP A C 1
ATOM 3266 O O . ASP A 1 427 ? -6.391 11.313 1.459 1.00 95.62 427 ASP A O 1
ATOM 3270 N N . VAL A 1 428 ? -5.151 13.000 0.635 1.00 95.50 428 VAL A N 1
ATOM 3271 C CA . VAL A 1 428 ? -3.908 12.625 1.320 1.00 95.50 428 VAL A CA 1
ATOM 3272 C C . VAL A 1 428 ? -3.254 13.807 2.033 1.00 95.50 428 VAL A C 1
ATOM 3274 O O . VAL A 1 428 ? -3.138 14.905 1.492 1.00 95.50 428 VAL A O 1
ATOM 3277 N N . ALA A 1 429 ? -2.738 13.565 3.236 1.00 94.31 429 ALA A N 1
ATOM 3278 C CA . ALA A 1 429 ? -1.843 14.478 3.939 1.00 94.31 429 ALA A CA 1
ATOM 3279 C C . ALA A 1 429 ? -0.383 14.093 3.665 1.00 94.31 429 ALA A C 1
ATOM 3281 O O . ALA A 1 429 ? -0.005 12.928 3.791 1.00 94.31 429 ALA A O 1
ATOM 3282 N N . ARG A 1 430 ? 0.454 15.069 3.299 1.00 93.31 430 ARG A N 1
ATOM 3283 C CA . ARG A 1 430 ? 1.895 14.865 3.084 1.00 93.31 430 ARG A CA 1
ATOM 3284 C C . ARG A 1 430 ? 2.662 15.156 4.370 1.00 93.31 430 ARG A C 1
ATOM 3286 O O . ARG A 1 430 ? 2.562 16.252 4.913 1.00 93.31 430 ARG A O 1
ATOM 3293 N N . VAL A 1 431 ? 3.440 14.181 4.826 1.00 89.25 431 VAL A N 1
ATOM 3294 C CA . VAL A 1 431 ? 4.200 14.215 6.077 1.00 89.25 431 VAL A CA 1
ATOM 3295 C C . VAL A 1 431 ? 5.702 14.207 5.758 1.00 89.25 431 VAL A C 1
ATOM 3297 O O . VAL A 1 431 ? 6.214 13.207 5.239 1.00 89.25 431 VAL A O 1
ATOM 3300 N N . PRO A 1 432 ? 6.437 15.300 6.046 1.00 84.75 432 PRO A N 1
ATOM 3301 C CA . PRO A 1 432 ? 7.888 15.364 5.864 1.00 84.75 432 PRO A CA 1
ATOM 3302 C C . PRO A 1 432 ? 8.633 14.330 6.722 1.00 84.75 432 PRO A C 1
ATOM 3304 O O . PRO A 1 432 ? 8.227 14.028 7.842 1.00 84.75 432 PRO A O 1
ATOM 3307 N N . ARG A 1 433 ? 9.773 13.817 6.236 1.00 76.38 433 ARG A N 1
ATOM 3308 C CA . ARG A 1 433 ? 10.650 12.941 7.033 1.00 76.38 433 ARG A CA 1
ATOM 3309 C C . ARG A 1 433 ? 11.464 13.753 8.057 1.00 76.38 433 ARG A C 1
ATOM 3311 O O . ARG A 1 433 ? 12.056 14.764 7.674 1.00 76.38 433 ARG A O 1
ATOM 3318 N N . PRO A 1 434 ? 11.605 13.282 9.314 1.00 54.53 434 PRO A N 1
ATOM 3319 C CA . PRO A 1 434 ? 12.296 14.020 10.379 1.00 54.53 434 PRO A CA 1
ATOM 3320 C C . PRO A 1 434 ? 13.786 14.298 10.124 1.00 54.53 434 PRO A C 1
ATOM 3322 O O . PRO A 1 434 ? 14.351 15.196 10.734 1.00 54.53 434 PRO A O 1
ATOM 3325 N N . SER A 1 435 ? 14.452 13.547 9.238 1.00 55.91 435 SER A N 1
ATOM 3326 C CA . SER A 1 435 ? 15.904 13.662 9.029 1.00 55.91 435 SER A CA 1
ATOM 3327 C C . SER A 1 435 ? 16.349 14.936 8.298 1.00 55.91 435 SER A C 1
ATOM 3329 O O . SER A 1 435 ? 17.546 15.202 8.250 1.00 55.91 435 SER A O 1
ATOM 3331 N N . HIS A 1 436 ? 15.420 15.722 7.736 1.00 46.81 436 HIS A N 1
ATOM 3332 C CA . HIS A 1 436 ? 15.739 16.886 6.894 1.00 46.81 436 HIS A CA 1
ATOM 3333 C C . HIS A 1 436 ? 14.984 18.177 7.262 1.00 46.81 436 HIS A C 1
ATOM 3335 O O . HIS A 1 436 ? 15.117 19.176 6.555 1.00 46.81 436 HIS A O 1
ATOM 3341 N N . ALA A 1 437 ? 14.221 18.200 8.358 1.00 43.31 437 ALA A N 1
ATOM 3342 C CA . ALA A 1 437 ? 13.512 19.395 8.812 1.00 43.31 437 ALA A CA 1
ATOM 3343 C C . ALA A 1 437 ? 13.595 19.527 10.342 1.00 43.31 437 ALA A C 1
ATOM 3345 O O . ALA A 1 437 ? 13.581 18.506 11.031 1.00 43.31 437 ALA A O 1
ATOM 3346 N N . PRO A 1 438 ? 13.669 20.753 10.902 1.00 43.03 438 PRO A N 1
ATOM 3347 C CA . PRO A 1 438 ? 13.385 20.942 12.322 1.00 43.03 438 PRO A CA 1
ATOM 3348 C C . PRO A 1 438 ? 12.013 20.333 12.626 1.00 43.03 438 PRO A C 1
ATOM 3350 O O . PRO A 1 438 ? 11.110 20.432 11.792 1.00 43.03 438 PRO A O 1
ATOM 3353 N N . ALA A 1 439 ? 11.879 19.676 13.785 1.00 43.53 439 ALA A N 1
ATOM 3354 C CA . ALA A 1 439 ? 10.619 19.071 14.201 1.00 43.53 439 ALA A CA 1
ATOM 3355 C C . ALA A 1 439 ? 9.492 20.097 13.987 1.00 43.53 439 ALA A C 1
ATOM 3357 O O . ALA A 1 439 ? 9.619 21.219 14.495 1.00 43.53 439 ALA A O 1
ATOM 3358 N N . PRO A 1 440 ? 8.453 19.779 13.191 1.00 47.06 440 PRO A N 1
ATOM 3359 C CA . PRO A 1 440 ? 7.336 20.694 13.031 1.00 47.06 440 PRO A CA 1
ATOM 3360 C C . PRO A 1 440 ? 6.803 21.042 14.422 1.00 47.06 440 PRO A C 1
ATOM 3362 O O . PRO A 1 440 ? 6.852 20.211 15.335 1.00 47.06 440 PRO A O 1
ATOM 3365 N N . ALA A 1 441 ? 6.340 22.283 14.604 1.00 47.84 441 ALA A N 1
ATOM 3366 C CA . ALA A 1 441 ? 5.554 22.611 15.785 1.00 47.84 441 ALA A CA 1
ATOM 3367 C C . ALA A 1 441 ? 4.455 21.550 15.873 1.00 47.84 441 ALA A C 1
ATOM 3369 O O . ALA A 1 441 ? 3.738 21.364 14.892 1.00 47.84 441 ALA A O 1
ATOM 3370 N N . ALA A 1 442 ? 4.422 20.790 16.972 1.00 54.50 442 ALA A N 1
ATOM 3371 C CA . ALA A 1 442 ? 3.454 19.717 17.123 1.00 54.50 442 ALA A CA 1
ATOM 3372 C C . ALA A 1 442 ? 2.069 20.312 16.874 1.00 54.50 442 ALA A C 1
ATOM 3374 O O . ALA A 1 442 ? 1.716 21.306 17.521 1.00 54.50 442 ALA A O 1
ATOM 3375 N N . ASP A 1 443 ? 1.332 19.748 15.915 1.00 61.56 443 ASP A N 1
ATOM 3376 C CA . ASP A 1 443 ? -0.067 20.104 15.738 1.00 61.56 443 ASP A CA 1
ATOM 3377 C C . ASP A 1 443 ? -0.757 19.994 17.105 1.00 61.56 443 ASP A C 1
ATOM 3379 O O . ASP A 1 443 ? -0.386 19.133 17.919 1.00 61.56 443 ASP A O 1
ATOM 3383 N N . PRO A 1 444 ? -1.699 20.899 17.418 1.00 69.38 444 PRO A N 1
ATOM 3384 C CA . PRO A 1 444 ? -2.417 20.817 18.677 1.00 69.38 444 PRO A CA 1
ATOM 3385 C C . PRO A 1 444 ? -2.997 19.409 18.826 1.00 69.38 444 PRO A C 1
ATOM 3387 O O . PRO A 1 444 ? -3.587 18.876 17.885 1.00 69.38 444 PRO A O 1
ATOM 3390 N N . ALA A 1 445 ? -2.794 18.810 20.003 1.00 80.75 445 ALA A N 1
ATOM 3391 C CA . ALA A 1 445 ? -3.324 17.486 20.300 1.00 80.75 445 ALA A CA 1
ATOM 3392 C C . ALA A 1 445 ? -4.834 17.463 20.008 1.00 80.75 445 ALA A C 1
ATOM 3394 O O . ALA A 1 445 ? -5.520 18.442 20.334 1.00 80.75 445 ALA A O 1
ATOM 3395 N N . PRO A 1 446 ? -5.350 16.380 19.404 1.00 89.50 446 PRO A N 1
ATOM 3396 C CA . PRO A 1 446 ? -6.757 16.304 19.050 1.00 89.50 446 PRO A CA 1
ATOM 3397 C C . PRO A 1 446 ? -7.632 16.413 20.305 1.00 89.50 446 PRO A C 1
ATOM 3399 O O . PRO A 1 446 ? -7.238 15.999 21.399 1.00 89.50 446 PRO A O 1
ATOM 3402 N N . THR A 1 447 ? -8.834 16.961 20.159 1.00 93.31 447 THR A N 1
ATOM 3403 C CA . THR A 1 447 ? -9.839 16.958 21.226 1.00 93.31 447 THR A CA 1
ATOM 3404 C C . THR A 1 447 ? -10.687 15.691 21.174 1.00 93.31 447 THR A C 1
ATOM 3406 O O . THR A 1 447 ? -10.787 15.017 20.145 1.00 93.31 447 THR A O 1
ATOM 3409 N N . GLY A 1 448 ? -11.356 15.388 22.285 1.00 94.69 448 GLY A N 1
ATOM 3410 C CA . GLY A 1 448 ? -12.321 14.294 22.367 1.00 94.69 448 GLY A CA 1
ATOM 3411 C C . GLY A 1 448 ? -13.434 14.392 21.330 1.00 94.69 448 GLY A C 1
ATOM 3412 O O . GLY A 1 448 ? -13.811 13.404 20.703 1.00 94.69 448 GLY A O 1
ATOM 3413 N N . GLU A 1 449 ? -13.910 15.607 21.074 1.00 95.75 449 GLU A N 1
ATOM 3414 C CA . GLU A 1 449 ? -14.922 15.885 20.060 1.00 95.75 449 GLU A CA 1
ATOM 3415 C C . GLU A 1 449 ? -14.406 15.611 18.641 1.00 95.75 449 GLU A C 1
ATOM 3417 O O . GLU A 1 449 ? -15.174 15.152 17.800 1.00 95.75 449 GLU A O 1
ATOM 3422 N N . GLN A 1 450 ? -13.117 15.839 18.360 1.00 95.12 450 GLN A N 1
ATOM 3423 C CA . GLN A 1 450 ? -12.520 15.507 17.059 1.00 95.12 450 GLN A CA 1
ATOM 3424 C C . GLN A 1 450 ? -12.402 13.992 16.849 1.00 95.12 450 GLN A C 1
ATOM 3426 O O . GLN A 1 450 ? -12.624 13.511 15.731 1.00 95.12 450 GLN A O 1
ATOM 3431 N N . LEU A 1 451 ? -12.105 13.232 17.911 1.00 96.00 451 LEU A N 1
ATOM 3432 C CA . LEU A 1 451 ? -12.153 11.765 17.883 1.00 96.00 451 LEU A CA 1
ATOM 3433 C C . LEU A 1 451 ? -13.577 11.280 17.604 1.00 96.00 451 LEU A C 1
ATOM 3435 O O . LEU A 1 451 ? -13.773 10.485 16.687 1.00 96.00 451 LEU A O 1
ATOM 3439 N N . VAL A 1 452 ? -14.574 11.814 18.315 1.00 97.81 452 VAL A N 1
ATOM 3440 C CA . VAL A 1 452 ? -15.986 11.464 18.096 1.00 97.81 452 VAL A CA 1
ATOM 3441 C C . VAL A 1 452 ? -16.443 11.821 16.679 1.00 97.81 452 VAL A C 1
ATOM 3443 O O . VAL A 1 452 ? -17.014 10.972 16.002 1.00 97.81 452 VAL A O 1
ATOM 3446 N N . ALA A 1 453 ? -16.127 13.015 16.176 1.00 96.88 453 ALA A N 1
ATOM 3447 C CA . ALA A 1 453 ? -16.463 13.412 14.806 1.00 96.88 453 ALA A CA 1
ATOM 3448 C C . ALA A 1 453 ? -15.802 12.502 13.755 1.00 96.88 453 ALA A C 1
ATOM 3450 O O . ALA A 1 453 ? -16.362 12.239 12.692 1.00 96.88 453 ALA A O 1
ATOM 3451 N N . THR A 1 454 ? -14.607 11.986 14.053 1.00 94.81 454 THR A N 1
ATOM 3452 C CA . THR A 1 454 ? -13.940 10.997 13.198 1.00 94.81 454 THR A CA 1
ATOM 3453 C C . THR A 1 454 ? -14.649 9.651 13.255 1.00 94.81 454 THR A C 1
ATOM 3455 O O . THR A 1 454 ? -14.872 9.030 12.221 1.00 94.81 454 THR A O 1
ATOM 3458 N N . ALA A 1 455 ? -15.044 9.224 14.449 1.00 96.25 455 ALA A N 1
ATOM 3459 C CA . ALA A 1 455 ? -15.784 7.997 14.681 1.00 96.25 455 ALA A CA 1
ATOM 3460 C C . ALA A 1 455 ? -17.147 7.999 13.952 1.00 96.25 455 ALA A C 1
ATOM 3462 O O . ALA A 1 455 ? -17.553 6.988 13.377 1.00 96.25 455 ALA A O 1
ATOM 3463 N N . GLU A 1 456 ? -17.821 9.152 13.899 1.00 97.75 456 GLU A N 1
ATOM 3464 C CA . GLU A 1 456 ? -19.106 9.340 13.213 1.00 97.75 456 GLU A CA 1
ATOM 3465 C C . GLU A 1 456 ? -19.040 9.129 11.692 1.00 97.75 456 GLU A C 1
ATOM 3467 O O . GLU A 1 456 ? -20.049 8.746 11.096 1.00 97.75 456 GLU A O 1
ATOM 3472 N N . ARG A 1 457 ? -17.866 9.287 11.059 1.00 95.56 457 ARG A N 1
ATOM 3473 C CA . ARG A 1 457 ? -17.668 8.995 9.621 1.00 95.56 457 ARG A CA 1
ATOM 3474 C C . ARG A 1 457 ? -18.008 7.546 9.271 1.00 95.56 457 ARG A C 1
ATOM 3476 O O . ARG A 1 457 ? -18.402 7.262 8.146 1.00 95.56 457 ARG A O 1
ATOM 3483 N N . PHE A 1 458 ? -17.886 6.639 10.239 1.00 96.56 458 PHE A N 1
ATOM 3484 C CA . PHE A 1 458 ? -18.116 5.211 10.045 1.00 96.56 458 PHE A CA 1
ATOM 3485 C C . PHE A 1 458 ? -19.533 4.761 10.414 1.00 96.56 458 PHE A C 1
ATOM 3487 O O . PHE A 1 458 ? -19.806 3.565 10.343 1.00 96.56 458 PHE A O 1
ATOM 3494 N N . LEU A 1 459 ? -20.444 5.666 10.799 1.00 97.94 459 LEU A N 1
ATOM 3495 C CA . LEU A 1 459 ? -21.827 5.304 11.130 1.00 97.94 459 LEU A CA 1
ATOM 3496 C C . LEU A 1 459 ? -22.489 4.511 9.997 1.00 97.94 459 LEU A C 1
ATOM 3498 O O . LEU A 1 459 ? -22.487 4.913 8.836 1.00 97.94 459 LEU A O 1
ATOM 3502 N N . GLY A 1 460 ? -23.083 3.370 10.348 1.00 97.56 460 GLY A N 1
ATOM 3503 C CA . GLY A 1 460 ? -23.707 2.461 9.389 1.00 97.56 460 GLY A CA 1
ATOM 3504 C C . GLY A 1 460 ? -22.744 1.502 8.679 1.00 97.56 460 GLY A C 1
ATOM 3505 O O . GLY A 1 460 ? -23.222 0.597 7.991 1.00 97.56 460 GLY A O 1
ATOM 3506 N N . LEU A 1 461 ? -21.423 1.611 8.876 1.00 96.88 461 LEU A N 1
ATOM 3507 C CA . LEU A 1 461 ? -20.475 0.612 8.375 1.00 96.88 461 LEU A CA 1
ATOM 3508 C C . LEU A 1 461 ? -20.724 -0.733 9.072 1.00 96.88 461 LEU A C 1
ATOM 3510 O O . LEU A 1 461 ? -20.791 -0.809 10.300 1.00 96.88 461 LEU A O 1
ATOM 3514 N N . ARG A 1 462 ? -20.897 -1.801 8.287 1.00 96.81 462 ARG A N 1
ATOM 3515 C CA . ARG A 1 462 ? -21.191 -3.140 8.816 1.00 96.81 462 ARG A CA 1
ATOM 3516 C C . ARG A 1 462 ? -20.018 -3.686 9.619 1.00 96.81 462 ARG A C 1
ATOM 3518 O O . ARG A 1 462 ? -18.867 -3.580 9.197 1.00 96.81 462 ARG A O 1
ATOM 3525 N N . TYR A 1 463 ? -20.345 -4.326 10.739 1.00 98.12 463 TYR A N 1
ATOM 3526 C CA . TYR A 1 463 ? -19.359 -4.999 11.570 1.00 98.12 463 TYR A CA 1
ATOM 3527 C C . TYR A 1 463 ? -18.666 -6.118 10.793 1.00 98.12 463 TYR A C 1
ATOM 3529 O O . TYR A 1 463 ? -19.322 -6.913 10.110 1.00 98.12 463 TYR A O 1
ATOM 3537 N N . LEU A 1 464 ? -17.352 -6.218 10.948 1.00 98.06 464 LEU A N 1
ATOM 3538 C CA . LEU A 1 464 ? -16.552 -7.332 10.458 1.00 98.06 464 LEU A CA 1
ATOM 3539 C C . LEU A 1 464 ? -15.536 -7.698 11.537 1.00 98.06 464 LEU A C 1
ATOM 3541 O O . LEU A 1 464 ? -14.695 -6.868 11.871 1.00 98.06 464 LEU A O 1
ATOM 3545 N N . TRP A 1 465 ? -15.607 -8.929 12.054 1.00 98.19 465 TRP A N 1
ATOM 3546 C CA . TRP A 1 465 ? -14.623 -9.432 13.016 1.00 98.19 465 TRP A CA 1
ATOM 3547 C C . TRP A 1 465 ? -13.202 -9.267 12.455 1.00 98.19 465 TRP A C 1
ATOM 3549 O O . TRP A 1 465 ? -12.988 -9.492 11.260 1.00 98.19 465 TRP A O 1
ATOM 3559 N N . ALA A 1 466 ? -12.255 -8.855 13.299 1.00 97.44 466 ALA A N 1
ATOM 3560 C CA . ALA A 1 466 ? -10.883 -8.484 12.952 1.00 97.44 466 ALA A CA 1
ATOM 3561 C C . ALA A 1 466 ? -10.719 -7.225 12.068 1.00 97.44 466 ALA A C 1
ATOM 3563 O O . ALA A 1 466 ? -9.586 -6.853 11.743 1.00 97.44 466 ALA A O 1
ATOM 3564 N N . GLY A 1 467 ? -11.804 -6.541 11.695 1.00 97.62 467 GLY A N 1
ATOM 3565 C CA . GLY A 1 467 ? -11.787 -5.401 10.780 1.00 97.62 467 GLY A CA 1
ATOM 3566 C C . GLY A 1 467 ? -11.085 -4.152 11.331 1.00 97.62 467 GLY A C 1
ATOM 3567 O O . GLY A 1 467 ? -11.404 -3.692 12.423 1.00 97.62 467 GLY A O 1
ATOM 3568 N N . VAL A 1 468 ? -10.175 -3.561 10.544 1.00 96.69 468 VAL A N 1
ATOM 3569 C CA . VAL A 1 468 ? -9.458 -2.299 10.866 1.00 96.69 468 VAL A CA 1
ATOM 3570 C C . VAL A 1 468 ? -9.387 -1.344 9.664 1.00 96.69 468 VAL A C 1
ATOM 3572 O O . VAL A 1 468 ? -8.394 -0.648 9.432 1.00 96.69 468 VAL A O 1
ATOM 3575 N N . SER A 1 469 ? -10.415 -1.362 8.817 1.00 96.25 469 SER A N 1
ATOM 3576 C CA . SER A 1 469 ? -10.403 -0.673 7.524 1.00 96.25 469 SER A CA 1
ATOM 3577 C C . SER A 1 469 ? -11.779 -0.080 7.187 1.00 96.25 469 SER A C 1
ATOM 3579 O O . SER A 1 469 ? -12.784 -0.481 7.775 1.00 96.25 469 SER A O 1
ATOM 3581 N N . PRO A 1 470 ? -11.888 0.847 6.214 1.00 95.12 470 PRO A N 1
ATOM 3582 C CA . PRO A 1 470 ? -13.183 1.411 5.806 1.00 95.12 470 PRO A CA 1
ATOM 3583 C C . PRO A 1 470 ? -14.129 0.386 5.154 1.00 95.12 470 PRO A C 1
ATOM 3585 O O . PRO A 1 470 ? -15.261 0.725 4.821 1.00 95.12 470 PRO A O 1
ATOM 3588 N N . TRP A 1 471 ? -13.692 -0.863 4.958 1.00 95.94 471 TRP A N 1
ATOM 3589 C CA . TRP A 1 471 ? -14.527 -1.956 4.454 1.00 95.94 471 TRP A CA 1
ATOM 3590 C C . TRP A 1 471 ? -15.108 -2.836 5.565 1.00 95.94 471 TRP A C 1
ATOM 3592 O O . TRP A 1 471 ? -15.851 -3.767 5.268 1.00 95.94 471 TRP A O 1
ATOM 3602 N N . GLY A 1 472 ? -14.787 -2.578 6.829 1.00 95.94 472 GLY A N 1
ATOM 3603 C CA . GLY A 1 472 ? -15.329 -3.325 7.956 1.00 95.94 472 GLY A CA 1
ATOM 3604 C C . GLY A 1 472 ? -14.508 -3.104 9.216 1.00 95.94 472 GLY A C 1
ATOM 3605 O O . GLY A 1 472 ? -13.278 -3.052 9.165 1.00 95.94 472 GLY A O 1
ATOM 3606 N N . LEU A 1 473 ? -15.207 -2.983 10.341 1.00 97.56 473 LEU A N 1
ATOM 3607 C CA . LEU A 1 473 ? -14.622 -2.726 11.652 1.00 97.56 473 LEU A CA 1
ATOM 3608 C C . LEU A 1 473 ? -15.201 -3.694 12.681 1.00 97.56 473 LEU A C 1
ATOM 3610 O O . LEU A 1 473 ? -16.408 -3.948 12.666 1.00 97.56 473 LEU A O 1
ATOM 3614 N N . ASP A 1 474 ? -14.357 -4.189 13.582 1.00 98.50 474 ASP A N 1
ATOM 3615 C CA . ASP A 1 474 ? -14.809 -4.701 14.875 1.00 98.50 474 ASP A CA 1
ATOM 3616 C C . ASP A 1 474 ? -14.730 -3.600 15.948 1.00 98.50 474 ASP A C 1
ATOM 3618 O O . ASP A 1 474 ? -14.411 -2.446 15.650 1.00 98.50 474 ASP A O 1
ATOM 3622 N N . CYS A 1 475 ? -15.089 -3.916 17.193 1.00 98.38 475 CYS A N 1
ATOM 3623 C CA . CYS A 1 475 ? -15.182 -2.931 18.270 1.00 98.38 475 CYS A CA 1
ATOM 3624 C C . CYS A 1 475 ? -13.834 -2.254 18.573 1.00 98.38 475 CYS A C 1
ATOM 3626 O O . CYS A 1 475 ? -13.744 -1.023 18.597 1.00 98.38 475 CYS A O 1
ATOM 3628 N N . SER A 1 476 ? -12.774 -3.042 18.743 1.00 98.50 476 SER A N 1
ATOM 3629 C CA . SER A 1 476 ? -11.431 -2.554 19.061 1.00 98.50 476 SER A CA 1
ATOM 3630 C C . SER A 1 476 ? -10.705 -1.982 17.846 1.00 98.50 476 SER A C 1
ATOM 3632 O O . SER A 1 476 ? -9.955 -1.017 17.986 1.00 98.50 476 SER A O 1
ATOM 3634 N N . GLY A 1 477 ? -10.974 -2.492 16.647 1.00 98.12 477 GLY A N 1
ATOM 3635 C CA . GLY A 1 477 ? -10.483 -1.975 15.378 1.00 98.12 477 GLY A CA 1
ATOM 3636 C C . GLY A 1 477 ? -11.111 -0.636 15.003 1.00 98.12 477 GLY A C 1
ATOM 3637 O O . GLY A 1 477 ? -10.423 0.238 14.475 1.00 98.12 477 GLY A O 1
ATOM 3638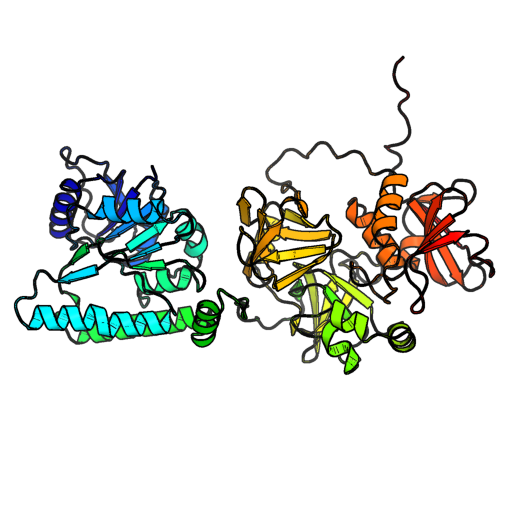 N N . PHE A 1 478 ? -12.381 -0.420 15.358 1.00 98.38 478 PHE A N 1
ATOM 3639 C CA . PHE A 1 478 ? -13.032 0.889 15.301 1.00 98.38 478 PHE A CA 1
ATOM 3640 C C . PHE A 1 478 ? -12.344 1.902 16.224 1.00 98.38 478 PHE A C 1
ATOM 3642 O O . PHE A 1 478 ? -11.975 2.988 15.771 1.00 98.38 478 PHE A O 1
ATOM 3649 N N . ALA A 1 479 ? -12.118 1.538 17.492 1.00 98.12 479 ALA A N 1
ATOM 3650 C CA . ALA A 1 479 ? -11.399 2.390 18.437 1.00 98.12 479 ALA A CA 1
ATOM 3651 C C . ALA A 1 479 ? -9.978 2.699 17.937 1.00 98.12 479 ALA A C 1
ATOM 3653 O O . ALA A 1 479 ? -9.578 3.865 17.908 1.00 98.12 479 ALA A O 1
ATOM 3654 N N . LEU A 1 480 ? -9.252 1.678 17.468 1.00 97.50 480 LEU A N 1
ATOM 3655 C CA . LEU A 1 480 ? -7.906 1.797 16.911 1.00 97.50 480 LEU A CA 1
ATOM 3656 C C . LEU A 1 480 ? -7.871 2.767 15.730 1.00 97.50 480 LEU A C 1
ATOM 3658 O O . LEU A 1 480 ? -7.037 3.669 15.708 1.00 97.50 480 LEU A O 1
ATOM 3662 N N . LEU A 1 481 ? -8.768 2.600 14.755 1.00 96.31 481 LEU A N 1
ATOM 3663 C CA . LEU A 1 481 ? -8.784 3.426 13.552 1.00 96.31 481 LEU A CA 1
ATOM 3664 C C . LEU A 1 481 ? -9.116 4.888 13.876 1.00 96.31 481 LEU A C 1
ATOM 3666 O O . LEU A 1 481 ? -8.448 5.788 13.366 1.00 96.31 481 LEU A O 1
ATOM 3670 N N . ALA A 1 482 ? -10.093 5.127 14.758 1.00 96.00 482 ALA A N 1
ATOM 3671 C CA . ALA A 1 482 ? -10.474 6.474 15.179 1.00 96.00 482 ALA A CA 1
ATOM 3672 C C . ALA A 1 482 ? -9.315 7.219 15.865 1.00 96.00 482 ALA A C 1
ATOM 3674 O O . ALA A 1 482 ? -9.107 8.396 15.587 1.00 96.00 482 ALA A O 1
ATOM 3675 N N . HIS A 1 483 ? -8.523 6.536 16.698 1.00 95.75 483 HIS A N 1
ATOM 3676 C CA . HIS A 1 483 ? -7.339 7.110 17.349 1.00 95.75 483 HIS A CA 1
ATOM 3677 C C . HIS A 1 483 ? -6.171 7.301 16.370 1.00 95.75 483 HIS A C 1
ATOM 3679 O O . HIS A 1 483 ? -5.544 8.364 16.339 1.00 95.75 483 HIS A O 1
ATOM 3685 N N . ARG A 1 484 ? -5.922 6.308 15.508 1.00 93.69 484 ARG A N 1
ATOM 3686 C CA . ARG A 1 484 ? -4.818 6.310 14.539 1.00 93.69 484 ARG A CA 1
ATOM 3687 C C . ARG A 1 484 ? -4.904 7.456 13.538 1.00 93.69 484 ARG A C 1
ATOM 3689 O O . ARG A 1 484 ? -3.872 8.004 13.162 1.00 93.69 484 ARG A O 1
ATOM 3696 N N . ILE A 1 485 ? -6.111 7.844 13.122 1.00 92.62 485 ILE A N 1
ATOM 3697 C CA . ILE A 1 485 ? -6.326 9.000 12.232 1.00 92.62 485 ILE A CA 1
ATOM 3698 C C . ILE A 1 485 ? -5.747 10.292 12.830 1.00 92.62 485 ILE A C 1
ATOM 3700 O O . ILE A 1 485 ? -5.289 11.152 12.083 1.00 92.62 485 ILE A O 1
ATOM 3704 N N . HIS A 1 486 ? -5.702 10.399 14.160 1.00 91.81 486 HIS A N 1
ATOM 3705 C CA . HIS A 1 486 ? -5.106 11.530 14.875 1.00 91.81 486 HIS A CA 1
ATOM 3706 C C . HIS A 1 486 ? -3.684 11.255 15.382 1.00 91.81 486 HIS A C 1
ATOM 3708 O O . HIS A 1 486 ? -3.186 11.973 16.246 1.00 91.81 486 HIS A O 1
ATOM 3714 N N . GLY A 1 487 ? -3.026 10.208 14.877 1.00 89.69 487 GLY A N 1
ATOM 3715 C CA . GLY A 1 487 ? -1.667 9.839 15.278 1.00 89.69 487 GLY A CA 1
ATOM 3716 C C . GLY A 1 487 ? -1.556 9.270 16.695 1.00 89.69 487 GLY A C 1
ATOM 3717 O O . GLY A 1 487 ? -0.454 9.222 17.236 1.00 89.69 487 GLY A O 1
ATOM 3718 N N . ILE A 1 488 ? -2.670 8.848 17.304 1.00 92.38 488 ILE A N 1
ATOM 3719 C CA . ILE A 1 488 ? -2.670 8.209 18.622 1.00 92.38 488 ILE A CA 1
ATOM 3720 C C . ILE A 1 488 ? -2.605 6.696 18.426 1.00 92.38 488 ILE A C 1
ATOM 3722 O O . ILE A 1 488 ? -3.528 6.080 17.889 1.00 92.38 488 ILE A O 1
ATOM 3726 N N . GLU A 1 489 ? -1.505 6.096 18.866 1.00 91.88 489 GLU A N 1
ATOM 3727 C CA . GLU A 1 489 ? -1.324 4.648 18.844 1.00 91.88 489 GLU A CA 1
ATOM 3728 C C . GLU A 1 489 ? -1.932 4.018 20.098 1.00 91.88 489 GLU A C 1
ATOM 3730 O O . GLU A 1 489 ? -1.597 4.388 21.223 1.00 91.88 489 GLU A O 1
ATOM 3735 N N . ILE A 1 490 ? -2.814 3.041 19.893 1.00 96.25 490 ILE A N 1
ATOM 3736 C CA . ILE A 1 490 ? -3.408 2.225 20.954 1.00 96.25 490 ILE A CA 1
ATOM 3737 C C . ILE A 1 490 ? -3.256 0.737 20.598 1.00 96.25 490 ILE A C 1
ATOM 3739 O O . ILE A 1 490 ? -3.046 0.420 19.421 1.00 96.25 490 ILE A O 1
ATOM 3743 N N . PRO A 1 491 ? -3.349 -0.190 21.569 1.00 98.06 491 PRO A N 1
ATOM 3744 C CA . PRO A 1 491 ? -3.334 -1.623 21.280 1.00 98.06 491 PRO A CA 1
ATOM 3745 C C . PRO A 1 491 ? -4.457 -2.049 20.326 1.00 98.06 491 PRO A C 1
ATOM 3747 O O . PRO A 1 491 ? -5.493 -1.394 20.239 1.00 98.06 491 PRO A O 1
ATOM 3750 N N . ARG A 1 492 ? -4.269 -3.155 19.599 1.00 98.31 492 ARG A N 1
ATOM 3751 C CA . ARG A 1 492 ? -5.263 -3.656 18.634 1.00 98.31 492 ARG A CA 1
ATOM 3752 C C . ARG A 1 492 ? -6.503 -4.271 19.290 1.00 98.31 492 ARG A C 1
ATOM 3754 O O . ARG A 1 492 ? -7.594 -4.099 18.749 1.00 98.31 492 ARG A O 1
ATOM 3761 N N . ASP A 1 493 ? -6.341 -4.968 20.411 1.00 98.38 493 ASP A N 1
ATOM 3762 C CA . ASP A 1 493 ? -7.409 -5.742 21.060 1.00 98.38 493 ASP A CA 1
ATOM 3763 C C . ASP A 1 493 ? -8.028 -4.996 22.246 1.00 98.38 493 ASP A C 1
ATOM 3765 O O . ASP A 1 493 ? -7.364 -4.183 22.890 1.00 98.38 493 ASP A O 1
ATOM 3769 N N . ALA A 1 494 ? -9.312 -5.252 22.521 1.00 97.88 494 ALA A N 1
ATOM 3770 C CA . ALA A 1 494 ? -10.081 -4.524 23.535 1.00 97.88 494 ALA A CA 1
ATOM 3771 C C . ALA A 1 494 ? -9.540 -4.734 24.960 1.00 97.88 494 ALA A C 1
ATOM 3773 O O . ALA A 1 494 ? -9.509 -3.791 25.747 1.00 97.88 494 ALA A O 1
ATOM 3774 N N . ASP A 1 495 ? -9.084 -5.942 25.281 1.00 96.94 495 ASP A N 1
ATOM 3775 C CA . ASP A 1 495 ? -8.471 -6.286 26.566 1.00 96.94 495 ASP A CA 1
ATOM 3776 C C . ASP A 1 495 ? -7.168 -5.511 26.797 1.00 96.94 495 ASP A C 1
ATOM 3778 O O . ASP A 1 495 ? -7.017 -4.834 27.812 1.00 96.94 495 ASP A O 1
ATOM 3782 N N . ALA A 1 496 ? -6.273 -5.486 25.809 1.00 97.50 496 ALA A N 1
ATOM 3783 C CA . ALA A 1 496 ? -5.048 -4.700 25.873 1.00 97.50 496 ALA A CA 1
ATOM 3784 C C . ALA A 1 496 ? -5.334 -3.186 25.899 1.00 97.50 496 ALA A C 1
ATOM 3786 O O . ALA A 1 496 ? -4.656 -2.434 26.601 1.00 97.50 496 ALA A O 1
ATOM 3787 N N . GLN A 1 497 ? -6.354 -2.720 25.168 1.00 98.31 497 GLN A N 1
ATOM 3788 C CA . GLN A 1 497 ? -6.809 -1.327 25.229 1.00 98.31 497 GLN A CA 1
ATOM 3789 C C . GLN A 1 497 ? -7.340 -0.950 26.624 1.00 98.31 497 GLN A C 1
ATOM 3791 O O . GLN A 1 497 ? -7.148 0.192 27.046 1.00 98.31 497 GLN A O 1
ATOM 3796 N N . ALA A 1 498 ? -7.970 -1.881 27.345 1.00 97.88 498 ALA A N 1
ATOM 3797 C CA . ALA A 1 498 ? -8.494 -1.667 28.695 1.00 97.88 498 ALA A CA 1
ATOM 3798 C C . ALA A 1 498 ? -7.399 -1.591 29.770 1.00 97.88 498 ALA A C 1
ATOM 3800 O O . ALA A 1 498 ? -7.647 -1.087 30.868 1.00 97.88 498 ALA A O 1
ATOM 3801 N N . GLU A 1 499 ? -6.193 -2.080 29.482 1.00 96.06 499 GLU A N 1
ATOM 3802 C CA . GLU A 1 499 ? -5.045 -2.054 30.398 1.00 96.06 499 GLU A CA 1
ATOM 3803 C C . GLU A 1 499 ? -4.110 -0.856 30.169 1.00 96.06 499 GLU A C 1
ATOM 3805 O O . GLU A 1 499 ? -3.316 -0.514 31.048 1.00 96.06 499 GLU A O 1
ATOM 3810 N N . ALA A 1 500 ? -4.220 -0.191 29.018 1.00 94.06 500 ALA A N 1
ATOM 3811 C CA . ALA A 1 500 ? -3.426 0.978 28.651 1.00 94.06 500 ALA A CA 1
ATOM 3812 C C . ALA A 1 500 ? -4.225 2.295 28.756 1.00 94.06 500 ALA A C 1
ATOM 3814 O O . ALA A 1 500 ? -5.438 2.308 28.957 1.00 94.06 500 ALA A O 1
ATOM 3815 N N . GLY A 1 501 ? -3.526 3.430 28.647 1.00 93.19 501 GLY A N 1
ATOM 3816 C CA . GLY A 1 501 ? -4.115 4.762 28.831 1.00 93.19 501 GLY A CA 1
ATOM 3817 C C . GLY A 1 501 ? -4.401 5.123 30.298 1.00 93.19 501 GLY A C 1
ATOM 3818 O O . GLY A 1 501 ? -4.096 4.376 31.230 1.00 93.19 501 GLY A O 1
ATOM 3819 N N . GLU A 1 502 ? -4.972 6.305 30.513 1.00 96.12 502 GLU A N 1
ATOM 3820 C CA . GLU A 1 502 ? -5.353 6.805 31.839 1.00 96.12 502 GLU A CA 1
ATOM 3821 C C . GLU A 1 502 ? -6.712 6.227 32.258 1.00 96.12 502 GLU A C 1
ATOM 3823 O O . GLU A 1 502 ? -7.645 6.229 31.462 1.00 96.12 502 GLU A O 1
ATOM 3828 N N . ALA A 1 503 ? -6.839 5.719 33.488 1.00 97.31 503 ALA A N 1
ATOM 3829 C CA . ALA A 1 503 ? -8.129 5.268 34.020 1.00 97.31 503 ALA A CA 1
ATOM 3830 C C . ALA A 1 503 ? -9.085 6.452 34.225 1.00 97.31 503 ALA A C 1
ATOM 3832 O O . ALA A 1 503 ? -8.678 7.478 34.765 1.00 97.31 503 ALA A O 1
ATOM 3833 N N . VAL A 1 504 ? -10.350 6.293 33.833 1.00 97.31 504 VAL A N 1
ATOM 3834 C CA . VAL A 1 504 ? -11.391 7.316 34.001 1.00 97.31 504 VAL A CA 1
ATOM 3835 C C . VAL A 1 504 ? -12.588 6.727 34.738 1.00 97.31 504 VAL A C 1
ATOM 3837 O O . VAL A 1 504 ? -13.104 5.673 34.361 1.00 97.31 504 VAL A O 1
ATOM 3840 N N . GLU A 1 505 ? -13.043 7.431 35.771 1.00 96.62 505 GLU A N 1
ATOM 3841 C CA . GLU A 1 505 ? -14.271 7.100 36.496 1.00 96.62 505 GLU A CA 1
ATOM 3842 C C . GLU A 1 505 ? -15.512 7.410 35.644 1.00 96.62 505 GLU A C 1
ATOM 3844 O O . GLU A 1 505 ? -15.515 8.324 34.815 1.00 96.62 505 GLU A O 1
ATOM 3849 N N . ALA A 1 506 ? -16.602 6.667 35.844 1.00 94.56 506 ALA A N 1
ATOM 3850 C CA . ALA A 1 506 ? -17.795 6.768 34.997 1.00 94.56 506 ALA A CA 1
ATOM 3851 C C . ALA A 1 506 ? -18.461 8.161 35.038 1.00 94.56 506 ALA A C 1
ATOM 3853 O O . ALA A 1 506 ? -19.161 8.555 34.099 1.00 94.56 506 ALA A O 1
ATOM 3854 N N . GLU A 1 507 ? -18.268 8.899 36.128 1.00 95.88 507 GLU A N 1
ATOM 3855 C CA . GLU A 1 507 ? -18.755 10.263 36.337 1.00 95.88 507 GLU A CA 1
ATOM 3856 C C . GLU A 1 507 ? -17.917 11.313 35.588 1.00 95.88 507 GLU A C 1
ATOM 3858 O O . GLU A 1 507 ? -18.438 12.381 35.262 1.00 95.88 507 GLU A O 1
ATOM 3863 N N . ASP A 1 508 ? -16.661 10.990 35.263 1.00 97.06 508 ASP A N 1
ATOM 3864 C CA . ASP A 1 508 ? -15.673 11.886 34.647 1.00 97.06 508 ASP A CA 1
ATOM 3865 C C . ASP A 1 508 ? -15.473 11.632 33.143 1.00 97.06 508 ASP A C 1
ATOM 3867 O O . ASP A 1 508 ? -14.551 12.185 32.525 1.00 97.06 508 ASP A O 1
ATOM 3871 N N . LEU A 1 509 ? -16.344 10.811 32.547 1.00 97.94 509 LEU A N 1
ATOM 3872 C CA . LEU A 1 509 ? -16.336 10.492 31.122 1.00 97.94 509 LEU A CA 1
ATOM 3873 C C . LEU A 1 509 ? -16.459 11.752 30.256 1.00 97.94 509 LEU A C 1
ATOM 3875 O O . LEU A 1 509 ? -17.391 12.554 30.386 1.00 97.94 509 LEU A O 1
ATOM 3879 N N . ARG A 1 510 ? -15.543 11.875 29.298 1.00 97.94 510 ARG A N 1
ATOM 3880 C CA . ARG A 1 510 ? -15.488 12.930 28.281 1.00 97.94 510 ARG A CA 1
ATOM 3881 C C . ARG A 1 510 ? -15.522 12.311 26.886 1.00 97.94 510 ARG A C 1
ATOM 3883 O O . ARG A 1 510 ? -15.122 11.155 26.731 1.00 97.94 510 ARG A O 1
ATOM 3890 N N . PRO A 1 511 ? -16.052 13.024 25.872 1.00 98.38 511 PRO A N 1
ATOM 3891 C CA . PRO A 1 511 ? -16.034 12.543 24.495 1.00 98.38 511 PRO A CA 1
ATOM 3892 C C . PRO A 1 511 ? -14.658 11.983 24.114 1.00 98.38 511 PRO A C 1
ATOM 3894 O O . PRO A 1 511 ? -13.641 12.577 24.463 1.00 98.38 511 PRO A O 1
ATOM 3897 N N . GLY A 1 512 ? -14.624 10.835 23.442 1.00 97.56 512 GLY A N 1
ATOM 3898 C CA . GLY A 1 512 ? -13.378 10.167 23.052 1.00 97.56 512 GLY A CA 1
ATOM 3899 C C . GLY A 1 512 ? -12.808 9.173 24.073 1.00 97.56 512 GLY A C 1
ATOM 3900 O O . GLY A 1 512 ? -11.987 8.348 23.679 1.00 97.56 512 GLY A O 1
ATOM 3901 N N . ASP A 1 513 ? -13.257 9.178 25.334 1.00 98.50 513 ASP A N 1
ATOM 3902 C CA . ASP A 1 513 ? -12.892 8.123 26.291 1.00 98.50 513 ASP A CA 1
ATOM 3903 C C . ASP A 1 513 ? -13.429 6.764 25.817 1.00 98.50 513 ASP A C 1
ATOM 3905 O O . ASP A 1 513 ? -14.538 6.675 25.288 1.00 98.50 513 ASP A O 1
ATOM 3909 N N . LEU A 1 514 ? -12.663 5.693 26.005 1.00 98.69 514 LEU A N 1
ATOM 3910 C CA . LEU A 1 514 ? -13.074 4.334 25.660 1.00 98.69 514 LEU A CA 1
ATOM 3911 C C . LEU A 1 514 ? -13.749 3.665 26.859 1.00 98.69 514 LEU A C 1
ATOM 3913 O O . LEU A 1 514 ? -13.198 3.686 27.954 1.00 98.69 514 LEU A O 1
ATOM 3917 N N . LEU A 1 515 ? -14.924 3.070 26.652 1.00 98.75 515 LEU A N 1
ATOM 3918 C CA . LEU A 1 515 ? -15.677 2.292 27.637 1.00 98.75 515 LEU A CA 1
ATOM 3919 C C . LEU A 1 515 ? -15.483 0.809 27.348 1.00 98.75 515 LEU A C 1
ATOM 3921 O O . LEU A 1 515 ? -15.715 0.379 26.217 1.00 98.75 515 LEU A O 1
ATOM 3925 N N . PHE A 1 516 ? -15.129 0.035 28.367 1.00 98.62 516 PHE A N 1
ATOM 3926 C CA . PHE A 1 516 ? -14.857 -1.393 28.240 1.00 98.62 516 PHE A CA 1
ATOM 3927 C C . PHE A 1 516 ? -15.916 -2.221 28.951 1.00 98.62 516 PHE A C 1
ATOM 3929 O O . PHE A 1 516 ? -16.410 -1.839 30.016 1.00 98.62 516 PHE A O 1
ATOM 3936 N N . PHE A 1 517 ? -16.238 -3.371 28.365 1.00 98.38 517 PHE A N 1
ATOM 3937 C CA . PHE A 1 517 ? -17.241 -4.292 28.879 1.00 98.38 517 PHE A CA 1
ATOM 3938 C C . PHE A 1 517 ? -16.655 -5.697 28.976 1.00 98.38 517 PHE A C 1
ATOM 3940 O O . PHE A 1 517 ? -16.008 -6.174 28.039 1.00 98.38 517 PHE A O 1
ATOM 3947 N N . ALA A 1 518 ? -16.848 -6.329 30.131 1.00 97.06 518 ALA A N 1
ATOM 3948 C CA . ALA A 1 518 ? -16.245 -7.602 30.478 1.00 97.06 518 ALA A CA 1
ATOM 3949 C C . ALA A 1 518 ? -17.264 -8.598 31.030 1.00 97.06 518 ALA A C 1
ATOM 3951 O O . ALA A 1 518 ? -18.145 -8.254 31.820 1.00 97.06 518 ALA A O 1
ATOM 3952 N N . GLU A 1 519 ? -17.079 -9.869 30.687 1.00 92.12 519 GLU A N 1
ATOM 3953 C CA . GLU A 1 519 ? -17.913 -10.970 31.164 1.00 92.12 519 GLU A CA 1
ATOM 3954 C C . GLU A 1 519 ? -17.127 -11.919 32.082 1.00 92.12 519 GLU A C 1
ATOM 3956 O O . GLU A 1 519 ? -15.984 -12.260 31.769 1.00 92.12 519 GLU A O 1
ATOM 3961 N N . PRO A 1 520 ? -17.727 -12.410 33.187 1.00 90.12 520 PRO A N 1
ATOM 3962 C CA . PRO A 1 520 ? -19.085 -12.105 33.642 1.00 90.12 520 PRO A CA 1
ATOM 3963 C C . PRO A 1 520 ? -19.142 -10.807 34.465 1.00 90.12 520 PRO A C 1
ATOM 3965 O O . PRO A 1 520 ? -18.282 -10.576 35.312 1.00 90.12 520 PRO A O 1
ATOM 3968 N N . GLY A 1 521 ? -20.185 -9.992 34.270 1.00 88.62 521 GLY A N 1
ATOM 3969 C CA . GLY A 1 521 ? -20.567 -8.905 35.187 1.00 88.62 521 GLY A CA 1
ATOM 3970 C C . GLY A 1 521 ? -19.488 -7.851 35.468 1.00 88.62 521 GLY A C 1
ATOM 3971 O O . GLY A 1 521 ? -19.361 -7.400 36.606 1.00 88.62 521 GLY A O 1
ATOM 3972 N N . GLY A 1 522 ? -18.668 -7.521 34.469 1.00 90.56 522 GLY A N 1
ATOM 3973 C CA . GLY A 1 522 ? -17.675 -6.447 34.522 1.00 90.56 522 GLY A CA 1
ATOM 3974 C C . GLY A 1 522 ? -16.323 -6.823 35.124 1.00 90.56 522 GLY A C 1
ATOM 3975 O O . GLY A 1 522 ? -15.456 -5.958 35.222 1.00 90.56 522 GLY A O 1
ATOM 3976 N N . VAL A 1 523 ? -16.110 -8.086 35.512 1.00 89.12 523 VAL A N 1
ATOM 3977 C CA . VAL A 1 523 ? -14.881 -8.512 36.217 1.00 89.12 523 VAL A CA 1
ATOM 3978 C C . VAL A 1 523 ? -14.015 -9.527 35.471 1.00 89.12 523 VAL A C 1
ATOM 3980 O O . VAL A 1 523 ? -12.905 -9.806 35.918 1.00 89.12 523 VAL A O 1
ATOM 3983 N N . GLY A 1 524 ? -14.517 -10.133 34.394 1.00 92.56 524 GLY A N 1
ATOM 3984 C CA . GLY A 1 524 ? -13.790 -11.175 33.667 1.00 92.56 524 GLY A CA 1
ATOM 3985 C C . GLY A 1 524 ? -13.108 -10.673 32.395 1.00 92.56 524 GLY A C 1
ATOM 3986 O O . GLY A 1 524 ? -12.406 -9.667 32.417 1.00 92.56 524 GLY A O 1
ATOM 3987 N N . PHE A 1 525 ? -13.271 -11.406 31.293 1.00 93.62 525 PHE A N 1
ATOM 3988 C CA . PHE A 1 525 ? -12.615 -11.087 30.026 1.00 93.62 525 PHE A CA 1
ATOM 3989 C C . PHE A 1 525 ? -13.301 -9.898 29.348 1.00 93.62 525 PHE A C 1
ATOM 3991 O O . PHE A 1 525 ? -14.513 -9.933 29.123 1.00 93.62 525 PHE A O 1
ATOM 3998 N N . VAL A 1 526 ? -12.523 -8.864 29.018 1.00 97.56 526 VAL A N 1
ATOM 3999 C CA . VAL A 1 526 ? -12.994 -7.713 28.239 1.00 97.56 526 VAL A CA 1
ATOM 4000 C C . VAL A 1 526 ? -13.256 -8.168 26.808 1.00 97.56 526 VAL A C 1
ATOM 4002 O O . VAL A 1 526 ? -12.328 -8.508 26.080 1.00 97.56 526 VAL A O 1
ATOM 4005 N N . HIS A 1 527 ? -14.523 -8.162 26.403 1.00 95.38 527 HIS A N 1
ATOM 4006 C CA . HIS A 1 527 ? -14.952 -8.654 25.090 1.00 95.38 527 HIS A CA 1
ATOM 4007 C C . HIS A 1 527 ? -15.450 -7.543 24.163 1.00 95.38 527 HIS A C 1
ATOM 4009 O O . HIS A 1 527 ? -15.523 -7.742 22.950 1.00 95.38 527 HIS A O 1
ATOM 4015 N N . HIS A 1 528 ? -15.745 -6.356 24.705 1.00 98.19 528 HIS A N 1
ATOM 4016 C CA . HIS A 1 528 ? -16.269 -5.244 23.920 1.00 98.19 528 HIS A CA 1
ATOM 4017 C C . HIS A 1 528 ? -15.719 -3.889 24.369 1.00 98.19 528 HIS A C 1
ATOM 4019 O O . HIS A 1 528 ? -15.437 -3.659 25.546 1.00 98.19 528 HIS A O 1
ATOM 4025 N N . VAL A 1 529 ? -15.611 -2.969 23.410 1.00 98.69 529 VAL A N 1
ATOM 4026 C CA . VAL A 1 529 ? -15.230 -1.571 23.631 1.00 98.69 529 VAL A CA 1
ATOM 4027 C C . VAL A 1 529 ? -16.127 -0.629 22.824 1.00 98.69 529 VAL A C 1
ATOM 4029 O O . VAL A 1 529 ? -16.507 -0.909 21.683 1.00 98.69 529 VAL A O 1
ATOM 4032 N N . GLY A 1 530 ? -16.489 0.502 23.421 1.00 98.62 530 GLY A N 1
ATOM 4033 C CA . GLY A 1 530 ? -17.151 1.625 22.756 1.00 98.62 530 GLY A CA 1
ATOM 4034 C C . GLY A 1 530 ? -16.425 2.936 23.039 1.00 98.62 530 GLY A C 1
ATOM 4035 O O . GLY A 1 530 ? -15.626 3.015 23.963 1.00 98.62 530 GLY A O 1
ATOM 4036 N N . MET A 1 531 ? -16.704 3.979 22.264 1.00 98.75 531 MET A N 1
ATOM 4037 C CA . MET A 1 531 ? -16.177 5.324 22.506 1.00 98.75 531 MET A CA 1
ATOM 4038 C C . MET A 1 531 ? -17.285 6.215 23.062 1.00 98.75 531 MET A C 1
ATOM 4040 O O . MET A 1 531 ? -18.374 6.280 22.487 1.00 98.75 531 MET A O 1
ATOM 4044 N N . TYR A 1 532 ? -17.025 6.921 24.160 1.00 98.75 532 TYR A N 1
ATOM 4045 C CA . TYR A 1 532 ? -17.976 7.856 24.739 1.00 98.75 532 TYR A CA 1
ATOM 4046 C C . TYR A 1 532 ? -18.261 8.968 23.733 1.00 98.75 532 TYR A C 1
ATOM 4048 O O . TYR A 1 532 ? -17.366 9.690 23.294 1.00 98.75 532 TYR A O 1
ATOM 4056 N N . HIS A 1 533 ? -19.531 9.091 23.363 1.00 98.25 533 HIS A N 1
ATOM 4057 C CA . HIS A 1 533 ? -20.027 10.080 22.407 1.00 98.25 533 HIS A CA 1
ATOM 4058 C C . HIS A 1 533 ? -20.398 11.395 23.110 1.00 98.25 533 HIS A C 1
ATOM 4060 O O . HIS A 1 533 ? -20.426 12.457 22.497 1.00 98.25 533 HIS A O 1
ATOM 4066 N N . GLY A 1 534 ? -20.632 11.329 24.426 1.00 97.38 534 GLY A N 1
ATOM 4067 C CA . GLY A 1 534 ? -21.165 12.420 25.235 1.00 97.38 534 GLY A CA 1
ATOM 4068 C C . GLY A 1 534 ? -22.642 12.216 25.574 1.00 97.38 534 GLY A C 1
ATOM 4069 O O . GLY A 1 534 ? -23.343 11.405 24.970 1.00 97.38 534 GLY A O 1
ATOM 4070 N N . GLN A 1 535 ? -23.136 12.964 26.567 1.00 96.12 535 GLN A N 1
ATOM 4071 C CA . GLN A 1 535 ? -24.552 12.952 26.976 1.00 96.12 535 GLN A CA 1
ATOM 4072 C C . GLN A 1 535 ? -25.088 11.546 27.327 1.00 96.12 535 GLN A C 1
ATOM 4074 O O . GLN A 1 535 ? -26.216 11.211 26.977 1.00 96.12 535 GLN A O 1
ATOM 4079 N N . GLY A 1 536 ? -24.281 10.704 27.981 1.00 97.56 536 GLY A N 1
ATOM 4080 C CA . GLY A 1 536 ? -24.684 9.337 28.341 1.00 97.56 536 GLY A CA 1
ATOM 4081 C C . GLY A 1 536 ? -24.707 8.347 27.173 1.00 97.56 536 GLY A C 1
ATOM 4082 O O . GLY A 1 536 ? -25.158 7.216 27.340 1.00 97.56 536 GLY A O 1
ATOM 4083 N N . ARG A 1 537 ? -24.192 8.731 26.000 1.00 98.69 537 ARG A N 1
ATOM 4084 C CA . ARG A 1 537 ? -24.155 7.880 24.808 1.00 98.69 537 ARG A CA 1
ATOM 4085 C C . ARG A 1 537 ? -22.749 7.394 24.490 1.00 98.69 537 ARG A C 1
ATOM 4087 O O . ARG A 1 537 ? -21.761 8.041 24.836 1.00 98.69 537 ARG A O 1
ATOM 4094 N N . MET A 1 538 ? -22.673 6.277 23.778 1.00 98.69 538 MET A N 1
ATOM 4095 C CA . MET A 1 538 ? -21.448 5.779 23.157 1.00 98.69 538 MET A CA 1
ATOM 4096 C C . MET A 1 538 ? -21.673 5.472 21.678 1.00 98.69 538 MET A C 1
ATOM 4098 O O . MET A 1 538 ? -22.787 5.131 21.279 1.00 98.69 538 MET A O 1
ATOM 4102 N N . ILE A 1 539 ? -20.610 5.575 20.885 1.00 98.81 539 ILE A N 1
ATOM 4103 C CA . ILE A 1 539 ? -20.533 5.075 19.513 1.00 98.81 539 ILE A CA 1
ATOM 4104 C C . ILE A 1 539 ? -19.655 3.817 19.490 1.00 98.81 539 ILE A C 1
ATOM 4106 O O . ILE A 1 539 ? -18.593 3.789 20.112 1.00 98.81 539 ILE A O 1
ATOM 4110 N N . HIS A 1 540 ? -20.100 2.758 18.814 1.00 98.75 540 HIS A N 1
ATOM 4111 C CA . HIS A 1 540 ? -19.369 1.485 18.764 1.00 98.75 540 HIS A CA 1
ATOM 4112 C C . HIS A 1 540 ? -19.690 0.663 17.509 1.00 98.75 540 HIS A C 1
ATOM 4114 O O . HIS A 1 540 ? -20.680 0.930 16.830 1.00 98.75 540 HIS A O 1
ATOM 4120 N N . ALA A 1 541 ? -18.885 -0.368 17.239 1.00 98.38 541 ALA A N 1
ATOM 4121 C CA . ALA A 1 541 ? -19.193 -1.451 16.304 1.00 98.38 541 ALA A CA 1
ATOM 4122 C C . ALA A 1 541 ? -19.556 -2.713 17.120 1.00 98.38 541 ALA A C 1
ATOM 4124 O O . ALA A 1 541 ? -18.646 -3.371 17.619 1.00 98.38 541 ALA A O 1
ATOM 4125 N N . PRO A 1 542 ? -20.847 -3.041 17.325 1.00 96.56 542 PRO A N 1
ATOM 4126 C CA . PRO A 1 542 ? -21.239 -3.956 18.401 1.00 96.56 542 PRO A CA 1
ATOM 4127 C C . PRO A 1 542 ? -21.013 -5.443 18.125 1.00 96.56 542 PRO A C 1
ATOM 4129 O O . PRO A 1 542 ? -20.521 -6.143 18.996 1.00 96.56 542 PRO A O 1
ATOM 4132 N N . ASN A 1 543 ? -21.449 -5.958 16.972 1.00 96.50 543 ASN A N 1
ATOM 4133 C CA . ASN A 1 543 ? -21.429 -7.398 16.687 1.00 96.50 543 ASN A CA 1
ATOM 4134 C C . ASN A 1 543 ? -21.689 -7.701 15.197 1.00 96.50 543 ASN A C 1
ATOM 4136 O O . ASN A 1 543 ? -22.202 -6.827 14.487 1.00 96.50 543 ASN A O 1
ATOM 4140 N N . PRO A 1 544 ? -21.429 -8.944 14.734 1.00 96.31 544 PRO A N 1
ATOM 4141 C CA . PRO A 1 544 ? -21.606 -9.387 13.342 1.00 96.31 544 PRO A CA 1
ATOM 4142 C C . PRO A 1 544 ? -22.960 -9.098 12.682 1.00 96.31 544 PRO A C 1
ATOM 4144 O O . PRO A 1 544 ? -23.026 -8.935 11.459 1.00 96.31 544 PRO A O 1
ATOM 4147 N N . ARG A 1 545 ? -24.033 -8.987 13.474 1.00 96.25 545 ARG A N 1
ATOM 4148 C CA . ARG A 1 545 ? -25.405 -8.734 12.996 1.00 96.25 545 ARG A CA 1
ATOM 4149 C C . ARG A 1 545 ? -25.731 -7.251 12.824 1.00 96.25 545 ARG A C 1
ATOM 4151 O O . ARG A 1 545 ? -26.803 -6.896 12.333 1.00 96.25 545 ARG A O 1
ATOM 4158 N N . SER A 1 546 ? -24.804 -6.370 13.182 1.00 96.31 546 SER A N 1
ATOM 4159 C CA . SER A 1 546 ? -25.049 -4.937 13.314 1.00 96.31 546 SER A CA 1
ATOM 4160 C C . SER A 1 546 ? -24.059 -4.090 12.509 1.00 96.31 546 SER A C 1
ATOM 4162 O O . SER A 1 546 ? -23.214 -4.581 11.757 1.00 96.31 546 SER A O 1
ATOM 4164 N N . ALA A 1 547 ? -24.212 -2.777 12.626 1.00 97.56 547 ALA A N 1
ATOM 4165 C CA . ALA A 1 547 ? -23.332 -1.774 12.046 1.00 97.56 547 ALA A CA 1
ATOM 4166 C C . ALA A 1 547 ? -22.892 -0.791 13.132 1.00 97.56 547 ALA A C 1
ATOM 4168 O O . ALA A 1 547 ? -23.477 -0.777 14.216 1.00 97.56 547 ALA A O 1
ATOM 4169 N N . VAL A 1 548 ? -21.903 0.047 12.824 1.00 98.56 548 VAL A N 1
ATOM 4170 C CA . VAL A 1 548 ? -21.503 1.149 13.704 1.00 98.56 548 VAL A CA 1
ATOM 4171 C C . VAL A 1 548 ? -22.718 2.023 14.020 1.00 98.56 548 VAL A C 1
ATOM 4173 O O . VAL A 1 548 ? -23.400 2.501 13.107 1.00 98.56 548 VAL A O 1
ATOM 4176 N N . CYS A 1 549 ? -22.996 2.234 15.303 1.00 98.56 549 CYS A N 1
ATOM 4177 C CA . CYS A 1 549 ? -24.165 2.975 15.765 1.00 98.56 549 CYS A CA 1
ATOM 4178 C C . CYS A 1 549 ? -23.887 3.738 17.066 1.00 98.56 549 CYS A C 1
ATOM 4180 O O . CYS A 1 549 ? -22.886 3.497 17.742 1.00 98.56 549 CYS A O 1
ATOM 4182 N N . VAL A 1 550 ? -24.789 4.669 17.397 1.00 98.75 550 VAL A N 1
ATOM 4183 C CA . VAL A 1 550 ? -24.796 5.404 18.670 1.00 98.75 550 VAL A CA 1
ATOM 4184 C C . VAL A 1 550 ? -25.933 4.882 19.541 1.00 98.75 550 VAL A C 1
ATOM 4186 O O . VAL A 1 550 ? -27.076 4.817 19.086 1.00 98.75 550 VAL A O 1
ATOM 4189 N N . VAL A 1 551 ? -25.633 4.560 20.796 1.00 98.56 551 VAL A N 1
ATOM 4190 C CA . VAL A 1 551 ? -26.598 4.046 21.780 1.00 98.56 551 VAL A CA 1
ATOM 4191 C C . VAL A 1 551 ? -26.440 4.753 23.125 1.00 98.56 551 VAL A C 1
ATOM 4193 O O . VAL A 1 551 ? -25.380 5.305 23.418 1.00 98.56 551 VAL A O 1
ATOM 4196 N N . ASP A 1 552 ? -27.484 4.736 23.957 1.00 98.56 552 ASP A N 1
ATOM 4197 C CA . ASP A 1 552 ? -27.325 5.008 25.391 1.00 98.56 552 ASP A CA 1
ATOM 4198 C C . ASP A 1 552 ? -26.519 3.859 26.007 1.00 98.56 552 ASP A C 1
ATOM 4200 O O . ASP A 1 552 ? -26.919 2.696 25.908 1.00 98.56 552 ASP A O 1
ATOM 4204 N N . TRP A 1 553 ? -25.356 4.167 26.583 1.00 97.88 553 TRP A N 1
ATOM 4205 C CA . TRP A 1 553 ? -24.413 3.114 26.961 1.00 97.88 553 TRP A CA 1
ATOM 4206 C C . TRP A 1 553 ? -24.877 2.333 28.193 1.00 97.88 553 TRP A C 1
ATOM 4208 O O . TRP A 1 553 ? -24.603 1.142 28.289 1.00 97.88 553 TRP A O 1
ATOM 4218 N N . ARG A 1 554 ? -25.627 2.968 29.105 1.00 97.06 554 ARG A N 1
ATOM 4219 C CA . ARG A 1 554 ? -26.145 2.310 30.315 1.00 97.06 554 ARG A CA 1
ATOM 4220 C C . ARG A 1 554 ? -27.335 1.413 30.004 1.00 97.06 554 ARG A C 1
ATOM 4222 O O . ARG A 1 554 ? -27.467 0.351 30.598 1.00 97.06 554 ARG A O 1
ATOM 4229 N N . ALA A 1 555 ? -28.200 1.830 29.082 1.00 97.44 555 ALA A N 1
ATOM 4230 C CA . ALA A 1 555 ? -29.293 0.998 28.596 1.00 97.44 555 ALA A CA 1
ATOM 4231 C C . ALA A 1 555 ? -28.774 -0.196 27.784 1.00 97.44 555 ALA A C 1
ATOM 4233 O O . ALA A 1 555 ? -29.365 -1.274 27.840 1.00 97.44 555 ALA A O 1
ATOM 4234 N N . TRP A 1 556 ? -27.680 -0.006 27.039 1.00 96.62 556 TRP A N 1
ATOM 4235 C CA . TRP A 1 556 ? -27.002 -1.089 26.330 1.00 96.62 556 TRP A CA 1
ATOM 4236 C C . TRP A 1 556 ? -26.338 -2.084 27.294 1.00 96.62 556 TRP A C 1
ATOM 4238 O O . TRP A 1 556 ? -26.440 -3.289 27.082 1.00 96.62 556 TRP A O 1
ATOM 4248 N N . ASP A 1 557 ? -25.752 -1.599 28.393 1.00 96.19 557 ASP A N 1
ATOM 4249 C CA . ASP A 1 557 ? -25.122 -2.403 29.451 1.00 96.19 557 ASP A CA 1
ATOM 4250 C C . ASP A 1 557 ? -26.129 -3.090 30.405 1.00 96.19 557 ASP A C 1
ATOM 4252 O O . ASP A 1 557 ? -26.003 -3.065 31.632 1.00 96.19 557 ASP A O 1
ATOM 4256 N N . ALA A 1 558 ? -27.175 -3.714 29.858 1.00 92.81 558 ALA A N 1
ATOM 4257 C CA . ALA A 1 558 ? -28.238 -4.340 30.651 1.00 92.81 558 ALA A CA 1
ATOM 4258 C C . ALA A 1 558 ? -27.727 -5.478 31.561 1.00 92.81 558 ALA A C 1
ATOM 4260 O O . ALA A 1 558 ? -28.299 -5.729 32.625 1.00 92.81 558 ALA A O 1
ATOM 4261 N N . ASN A 1 559 ? -26.634 -6.133 31.162 1.00 91.38 559 ASN A N 1
ATOM 4262 C CA . ASN A 1 559 ? -25.987 -7.212 31.908 1.00 91.38 559 ASN A CA 1
ATOM 4263 C C . ASN A 1 559 ? -24.994 -6.718 32.972 1.00 91.38 559 ASN A C 1
ATOM 4265 O O . ASN A 1 559 ? -24.465 -7.539 33.724 1.00 91.38 559 ASN A O 1
ATOM 4269 N N . ARG A 1 560 ? -24.782 -5.397 33.088 1.00 94.12 560 ARG A N 1
ATOM 4270 C CA . ARG A 1 560 ? -23.842 -4.773 34.035 1.00 94.12 560 ARG A CA 1
ATOM 4271 C C . ARG A 1 560 ? -22.409 -5.270 33.839 1.00 94.12 560 ARG A C 1
ATOM 4273 O O . ARG A 1 560 ? -21.744 -5.685 34.786 1.00 94.12 560 ARG A O 1
ATOM 4280 N N . GLU A 1 561 ? -21.971 -5.256 32.594 1.00 96.81 561 GLU A N 1
ATOM 4281 C CA . GLU A 1 561 ? -20.657 -5.677 32.132 1.00 96.81 561 GLU A CA 1
ATOM 4282 C C . GLU A 1 561 ? -19.653 -4.526 32.063 1.00 96.81 561 GLU A C 1
ATOM 4284 O O . GLU A 1 561 ? -18.479 -4.788 31.820 1.00 96.81 561 GLU A O 1
ATOM 4289 N N . PHE A 1 562 ? -20.052 -3.269 32.292 1.00 97.62 562 PHE A N 1
ATOM 4290 C CA . PHE A 1 562 ? -19.102 -2.157 32.336 1.00 97.62 562 PHE A CA 1
ATOM 4291 C C . PHE A 1 562 ? -17.947 -2.440 33.313 1.00 97.62 562 PHE A C 1
ATOM 4293 O O . PHE A 1 562 ? -18.152 -2.644 34.510 1.00 97.62 562 PHE A O 1
ATOM 4300 N N . SER A 1 563 ? -16.726 -2.443 32.776 1.00 97.12 563 SER A N 1
ATOM 4301 C CA . SER A 1 563 ? -15.491 -2.841 33.466 1.00 97.12 563 SER A CA 1
ATOM 4302 C C . SER A 1 563 ? -14.533 -1.664 33.702 1.00 97.12 563 SER A C 1
ATOM 4304 O O . SER A 1 563 ? -13.486 -1.808 34.327 1.00 97.12 563 SER A O 1
ATOM 4306 N N . GLY A 1 564 ? -14.901 -0.472 33.230 1.00 97.19 564 GLY A N 1
ATOM 4307 C CA . GLY A 1 564 ? -14.126 0.755 33.392 1.00 97.19 564 GLY A CA 1
ATOM 4308 C C . GLY A 1 564 ? -13.947 1.510 32.081 1.00 97.19 564 GLY A C 1
ATOM 4309 O O . GLY A 1 564 ? -14.412 1.084 31.020 1.00 97.19 564 GLY A O 1
ATOM 4310 N N . ALA A 1 565 ? -13.268 2.654 32.161 1.00 98.44 565 ALA A N 1
ATOM 4311 C CA . ALA A 1 565 ? -12.982 3.494 31.009 1.00 98.44 565 ALA A CA 1
ATOM 4312 C C . ALA A 1 565 ? -11.519 3.942 30.955 1.00 98.44 565 ALA A C 1
ATOM 4314 O O . ALA A 1 565 ? -10.852 4.056 31.988 1.00 98.44 565 ALA A O 1
ATOM 4315 N N . ARG A 1 566 ? -11.025 4.201 29.738 1.00 98.25 566 ARG A N 1
ATOM 4316 C CA . ARG A 1 566 ? -9.666 4.696 29.485 1.00 98.25 566 ARG A CA 1
ATOM 4317 C C . ARG A 1 566 ? -9.651 5.937 28.611 1.00 98.25 566 ARG A C 1
ATOM 4319 O O . ARG A 1 566 ? -10.352 6.003 27.603 1.00 98.25 566 ARG A O 1
ATOM 4326 N N . ARG A 1 567 ? -8.773 6.879 28.949 1.00 97.62 567 ARG A N 1
ATOM 4327 C CA . ARG A 1 567 ? -8.465 8.067 28.151 1.00 97.62 567 ARG A CA 1
ATOM 4328 C C . ARG A 1 567 ? -7.082 7.944 27.525 1.00 97.62 567 ARG A C 1
ATOM 4330 O O . ARG A 1 567 ? -6.093 7.700 28.212 1.00 97.62 567 ARG A O 1
ATOM 4337 N N . TYR A 1 568 ? -7.027 8.147 26.212 1.00 95.31 568 TYR A N 1
ATOM 4338 C CA . TYR A 1 568 ? -5.791 8.121 25.417 1.00 95.31 568 TYR A CA 1
ATOM 4339 C C . TYR A 1 568 ? -5.343 9.512 24.940 1.00 95.31 568 TYR A C 1
ATOM 4341 O O . TYR A 1 568 ? -4.283 9.657 24.333 1.00 95.31 568 TYR A O 1
ATOM 4349 N N . LEU A 1 569 ? -6.129 10.550 25.231 1.00 89.81 569 LEU A N 1
ATOM 4350 C CA . LEU A 1 569 ? -5.765 11.941 24.973 1.00 89.81 569 LEU A CA 1
ATOM 4351 C C . LEU A 1 569 ? -4.824 12.453 26.066 1.00 89.81 569 LEU A C 1
ATOM 4353 O O . LEU A 1 569 ? -5.123 12.333 27.249 1.00 89.81 569 LEU A O 1
ATOM 4357 N N . SER A 1 570 ? -3.705 13.072 25.682 1.00 72.38 570 SER A N 1
ATOM 4358 C CA . SER A 1 570 ? -2.798 13.713 26.641 1.00 72.38 570 SER A CA 1
ATOM 4359 C C . SER A 1 570 ? -3.413 15.003 27.204 1.00 72.38 570 SER A C 1
ATOM 4361 O O . SER A 1 570 ? -3.870 15.837 26.424 1.00 72.38 570 SER A O 1
ATOM 4363 N N . GLU A 1 571 ? -3.328 15.245 28.516 1.00 52.88 571 GLU A N 1
ATOM 4364 C CA . GLU A 1 571 ? -3.933 16.410 29.201 1.00 52.88 571 GLU A CA 1
ATOM 4365 C C . GLU A 1 571 ? -3.430 17.808 28.767 1.00 52.88 571 GLU A C 1
ATOM 4367 O O . GLU A 1 571 ? -3.933 18.827 29.240 1.00 52.88 571 GLU A O 1
ATOM 4372 N N . ARG A 1 572 ? -2.465 17.918 27.842 1.00 43.47 572 ARG A N 1
ATOM 4373 C CA . ARG A 1 572 ? -1.887 19.212 27.418 1.00 43.47 572 ARG A CA 1
ATOM 4374 C C . ARG A 1 572 ? -2.867 20.177 26.731 1.00 43.47 572 ARG A C 1
ATOM 4376 O O . ARG A 1 572 ? -2.473 21.301 26.432 1.00 43.47 572 ARG A O 1
ATOM 4383 N N . SER A 1 573 ? -4.111 19.780 26.483 1.00 38.84 573 SER A N 1
ATOM 4384 C CA . SER A 1 573 ? -5.130 20.584 25.797 1.00 38.84 573 SER A CA 1
ATOM 4385 C C . SER A 1 573 ? -6.191 21.206 26.717 1.00 38.84 573 SER A C 1
ATOM 4387 O O . SER A 1 573 ? -7.012 21.989 26.239 1.00 38.84 573 SER A O 1
ATOM 4389 N N . ALA A 1 574 ? -6.168 20.957 28.031 1.00 34.94 574 ALA A N 1
ATOM 4390 C CA . ALA A 1 574 ? -7.130 21.549 28.962 1.00 34.94 574 ALA A CA 1
ATOM 4391 C C . ALA A 1 574 ? -6.509 22.687 29.795 1.00 34.94 574 ALA A C 1
ATOM 4393 O O . ALA A 1 574 ? -6.066 22.481 30.920 1.00 34.94 574 ALA A O 1
ATOM 4394 N N . GLY A 1 575 ? -6.534 23.915 29.264 1.00 37.62 575 GLY A N 1
ATOM 4395 C CA . GLY A 1 575 ? -6.494 25.121 30.101 1.00 37.62 575 GLY A CA 1
ATOM 4396 C C . GLY A 1 575 ? -5.385 26.129 29.803 1.00 37.62 575 GLY A C 1
ATOM 4397 O O . GLY A 1 575 ? -4.323 26.116 30.414 1.00 37.62 575 GLY A O 1
ATOM 4398 N N . ALA A 1 576 ? -5.714 27.126 28.986 1.00 26.91 576 ALA A N 1
ATOM 4399 C CA . ALA A 1 576 ? -5.286 28.494 29.251 1.00 26.91 576 ALA A CA 1
ATOM 4400 C C . ALA A 1 576 ? -6.513 29.402 29.061 1.00 26.91 576 ALA A C 1
ATOM 4402 O O . ALA A 1 576 ? -7.076 29.419 27.963 1.00 26.91 576 ALA A O 1
ATOM 4403 N N . PRO A 1 577 ? -6.995 30.112 30.099 1.00 33.66 577 PRO A N 1
ATOM 4404 C CA . PRO A 1 577 ? -8.044 31.103 29.910 1.00 33.66 577 PRO A CA 1
ATOM 4405 C C . PRO A 1 577 ? -7.501 32.239 29.037 1.00 33.66 577 PRO A C 1
ATOM 4407 O O . PRO A 1 577 ? -6.342 32.637 29.172 1.00 33.66 577 PRO A O 1
ATOM 4410 N N . ALA A 1 578 ? -8.340 32.748 28.134 1.00 29.47 578 ALA A N 1
ATOM 4411 C CA . ALA A 1 578 ? -8.005 33.897 27.305 1.00 29.47 578 ALA A CA 1
ATOM 4412 C C . ALA A 1 578 ? -7.592 35.087 28.197 1.00 29.47 578 ALA A C 1
ATOM 4414 O O . ALA A 1 578 ? -8.308 35.384 29.159 1.00 29.47 578 ALA A O 1
ATOM 4415 N N . PRO A 1 579 ? -6.465 35.772 27.919 1.00 34.03 579 PRO A N 1
ATOM 4416 C CA . PRO A 1 579 ? -6.183 37.040 28.572 1.00 34.03 579 PRO A CA 1
ATOM 4417 C C . PRO A 1 579 ? -7.238 38.055 28.112 1.00 34.03 579 PRO A C 1
ATOM 4419 O O . PRO A 1 579 ? -7.489 38.185 26.912 1.00 34.03 579 PRO A O 1
ATOM 4422 N N . GLY A 1 580 ? -7.899 38.679 29.089 1.00 38.19 580 GLY A N 1
ATOM 4423 C CA . GLY A 1 580 ? -8.959 39.670 28.885 1.00 38.19 580 GLY A CA 1
ATOM 4424 C C . GLY A 1 580 ? -8.480 41.029 28.401 1.00 38.19 580 GLY A C 1
ATOM 4425 O O . GLY A 1 580 ? -7.249 41.247 28.314 1.00 38.19 580 GLY A O 1
#

Nearest PDB structures (foldseek):
  3h41-assembly1_A  TM=9.398E-01  e=4.008E-37  Bacillus cereus ATCC 10987
  2z86-assembly2_D  TM=7.653E-01  e=2.637E-11  Escherichia coli
  6p61-assembly2_B  TM=7.784E-01  e=2.087E-09  Leptospira borgpetersenii serovar Hardjo-bovis str. JB197
  6p61-assembly3_C  TM=7.593E-01  e=1.969E-09  Leptospira borgpetersenii serovar Hardjo-bovis str. JB197
  6h4f-assembly3_P  TM=5.808E-01  e=6.689E-07  Staphylococcus aureus subsp. aureus N315

Foldseek 3Di:
DFAEEEEEEDEVCLVLQLQQLVLQQLAPDHHQEYEYEYQYPDDSVVNQPPPPRPHYYHYHYQPQHDPQSSLLSRLVPDDTQKYWAAYSQKRWHNHQVVQQVVVCVVPVQAFKEFEAEFADPDDDPRSVVLSCCVCPVVQVVLCLLLVHGFHDRRTMMGGSVLCVQQVVQADSPDRLADRSSSSSLSSDLLHHYYYGHNNYMYGHVPCPPDPVSVVSVVSNNVVSSVSSCLQPNSVNSNCCSVCVHPPDPSQRPFDDDDAQAKKWFQEQKAWFFADPPPDDPLCCLRQDVHHDLPSSLVSQDLVNQQVCVNGTFAMDGFGFIWGFHDDDVQKTWIAGQQADDPPDRNHTIGIGGVSGMGDDPVQVVLLQAAWKKFFLPQKWFWAPDFVDDPTDHIHGGRDIFGFPDDDVQWTWTQGSSRDITITGPVRIDIGGRPPPDPDPPPDPFDDLQQLLVLLVVFFQQAAHVNYQGSSHHAFQSSLQNSCVSRVQHAHSDLQRNVVDADFDDPVRADRQKKWWFAPPQQPHDTDHIWTDNDPQKTWGNHGSNGGTDIDNVVVVCPNNRTNGIHDRTDPPPPDDPDDD

Organism: Kytococcus sedentarius (strain ATCC 14392 / DSM 20547 / JCM 11482 / CCUG 33030 / NBRC 15357 / NCTC 11040 / CCM 314 / 541) (NCBI:txid478801)

Secondary structure (DSSP, 8-state):
---EEEEEEESS-HHHHHHHHHHHTT-SS--SEEEEEE-SSS-GGGTTT-TT-SS-EEEEE--S-SHHHHHHHHHHH--SSEEEE--TT-EE-TTHHHHHHHHHHH-TT--EEEEEEEESS--HHHHHHHHHIIIIIIHHHHHHHHTSPPPBTTBEEEEHHHHHHHGGGS-TT-TTS-HHHHHHHHT-SS--EEEEEEEEEEE--TTSS-HHHHHHHHHHHHHHHHHHHHHS-HHHHHHHHHHTTTT-------PPP-TT-EEEE-SSEEEEESSTT---GGGHHHHSSS--HHHHHHH--HHHHHHTTTTEEEEEETT-EEEEEEEETTEEEEEETTS--TT-TTSEEEEEEGGGEE--HHHHHHHHHS-EEEE-SSEEEEBSSTT--S--EEEETT-EEEEEEEETTEEEEE-TTS-EEEEETTSEEEE--GGGSPPPPPPPPPPHHHHHHHHHTTTTPBB-TT-EETTEE-HHHHHHHHHHTTT----SSHHHHHHSSEEE-TTS--TTPEEEEEETTTSSEEEEEEEEEETTEEEE---TT-BSEEEEHHHH-TT--EEEEEE-S-GGGS--PPP-

Mean predicted aligned error: 15.04 Å

pLDDT: mean 87.16, std 14.15, range [26.91, 98.81]

Radius of gyration: 30.52 Å; Cα contacts (8 Å, |Δi|>4): 1276; chains: 1; bounding box: 72×63×91 Å

Sequence (580 aa):
MSTVSVIIPVLDDAPALDVCLGHLMRQRVLPDEVVVVDNGEQPTAGLVRRSDLPFPVRVVHEPRRGTASATAAGFDAAHGDLLARCDADCRPDDGWVGALAAAFAADRGLDAVTGHIAFHDLSGWSGTLGTLFYRTGMGLGMHLALARPPLWGSNLALRATAWQRCRDAVHPDDPLVHDDLDLSFALGPLARVRRVRDLRVTAEARIFDSPRHLVTRVRRALRTCRLGWRRQPPGHRWVNRLTGGRYLWAKEPREELRAGDVAFVDVTVATLWVEPGTDRPLDAPAVGAPVDPEAWNRVLDDDAREWMVGQVETQAQLGARVTVTERRGDWAHVVVHDQPTPRDPRGYPGWVPVAQVRTNPTFDRQLAERELAVVTADSTLLSATSSGGRPRLAVGVTTTLPVLSARAGAVELALPDGSAAWADAGDVARVPRPSHAPAPAADPAPTGEQLVATAERFLGLRYLWAGVSPWGLDCSGFALLAHRIHGIEIPRDADAQAEAGEAVEAEDLRPGDLLFFAEPGGVGFVHHVGMYHGQGRMIHAPNPRSAVCVVDWRAWDANREFSGARRYLSERSAGAPAPG

Solvent-accessible surface area (backbone atoms only — not comparable to full-atom values): 30389 Å² total; per-residue (Å²): 131,85,41,35,19,38,29,29,44,36,65,72,46,61,72,39,34,55,54,25,50,57,28,52,69,54,27,79,38,68,51,67,28,35,34,39,14,40,36,44,92,56,82,56,70,76,70,63,70,56,86,82,57,94,46,55,66,44,80,42,80,35,90,60,71,46,73,35,31,20,47,50,54,27,61,71,68,50,85,29,52,28,42,30,32,32,41,28,61,25,43,48,46,44,48,27,60,42,39,53,51,51,54,48,68,78,32,82,78,52,34,33,37,18,42,47,75,41,48,77,78,44,64,71,69,62,28,52,50,52,39,46,44,52,61,50,51,53,42,45,54,45,19,65,60,50,49,42,71,58,42,40,58,57,32,27,33,30,31,40,71,46,45,72,76,18,59,88,59,42,63,49,85,45,91,55,49,34,46,32,57,33,49,44,44,31,55,44,57,81,52,39,55,45,80,40,89,66,26,37,28,31,31,67,54,73,68,73,78,38,76,68,57,42,53,51,49,52,51,14,46,53,48,30,50,53,57,43,32,69,65,48,42,54,67,56,24,41,48,20,45,79,46,75,44,70,82,53,79,67,58,52,80,81,72,85,87,46,61,74,37,65,29,22,26,62,27,47,53,44,57,21,18,65,54,76,86,74,73,52,86,78,43,46,33,49,67,37,74,70,44,35,59,68,64,28,56,74,71,50,50,50,68,61,32,48,60,36,59,84,45,39,55,37,50,45,41,34,46,40,52,28,38,30,65,41,72,60,91,66,25,26,32,30,26,33,49,93,30,43,44,94,90,34,95,66,9,38,66,31,21,32,46,46,74,33,44,42,66,39,75,65,46,53,49,36,50,77,70,30,37,31,31,31,29,69,33,64,56,47,57,34,12,83,40,79,85,61,61,82,68,78,44,60,38,33,47,66,33,49,33,21,49,74,50,77,54,95,68,19,33,32,28,48,37,49,49,74,45,68,34,19,36,53,41,88,37,37,48,77,45,80,46,73,92,82,49,79,80,69,80,74,72,80,75,78,50,33,64,57,35,36,60,50,48,56,74,46,56,64,43,46,27,26,64,36,17,59,48,80,77,19,24,19,26,28,25,42,54,32,48,35,35,42,75,74,72,40,87,57,35,47,48,42,48,57,38,69,74,40,66,45,83,42,55,87,91,70,70,47,36,44,25,34,41,31,28,10,48,70,62,22,74,50,56,46,78,41,33,32,30,28,58,42,95,68,26,24,36,34,25,80,42,41,84,41,34,21,46,77,43,52,46,68,73,68,40,73,75,48,20,67,52,52,30,27,35,80,69,74,75,90,76,77,81,78,80,80,85,128

InterPro domains:
  IPR000064 Endopeptidase, NLPC/P60 domain [PF00877] (460-548)
  IPR000064 Endopeptidase, NLPC/P60 domain [PS51935] (445-569)
  IPR001173 Glycosyltransferase 2-like [PF00535] (5-130)
  IPR029044 Nucleotide-diphospho-sugar transferases [G3DSA:3.90.550.10] (1-221)
  IPR029044 Nucleotide-diphospho-sugar transferases [SSF53448] (1-205)
  IPR038765 Papain-like cysteine peptidase superfamily [SSF54001] (441-569)
  IPR051202 Peptidase C40 [PTHR47053] (311-569)
  IPR057812 YKFC, SH3b2 domain [PF23795] (375-429)